Protein AF-G8YRG7-F1 (afdb_monomer_lite)

Structure (mmCIF, N/CA/C/O backbone):
data_AF-G8YRG7-F1
#
_entry.id   AF-G8YRG7-F1
#
loop_
_atom_site.group_PDB
_atom_site.id
_atom_site.type_symbol
_atom_site.label_a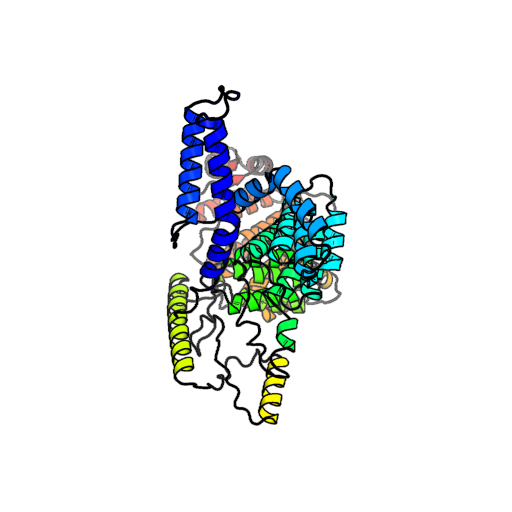tom_id
_atom_site.label_alt_id
_atom_site.label_comp_id
_atom_site.label_asym_id
_atom_site.label_entity_id
_atom_site.label_seq_id
_atom_site.pdbx_PDB_ins_code
_atom_site.Cartn_x
_atom_site.Cartn_y
_atom_site.Cartn_z
_atom_site.occupancy
_atom_site.B_iso_or_equiv
_atom_site.auth_seq_id
_atom_site.auth_comp_id
_atom_site.auth_asym_id
_atom_site.auth_atom_id
_atom_site.pdbx_PDB_model_num
ATOM 1 N N . MET A 1 1 ? 30.361 22.563 -18.319 1.00 32.78 1 MET A N 1
ATOM 2 C CA . MET A 1 1 ? 28.999 22.627 -18.904 1.00 32.78 1 MET A CA 1
ATOM 3 C C . MET A 1 1 ? 29.007 23.278 -20.294 1.00 32.78 1 MET A C 1
ATOM 5 O O . MET A 1 1 ? 28.328 24.269 -20.518 1.00 32.78 1 MET A O 1
ATOM 9 N N . ALA A 1 2 ? 29.750 22.718 -21.252 1.00 26.27 2 ALA A N 1
ATOM 10 C CA . ALA A 1 2 ? 29.698 23.137 -22.656 1.00 26.27 2 ALA A CA 1
ATOM 11 C C . ALA A 1 2 ? 30.205 21.989 -23.544 1.00 26.27 2 ALA A C 1
ATOM 13 O O . ALA A 1 2 ? 31.342 22.029 -23.988 1.00 26.27 2 ALA A O 1
ATOM 14 N N . GLN A 1 3 ? 29.398 20.937 -23.736 1.00 24.05 3 GLN A N 1
ATOM 15 C CA . GLN A 1 3 ? 29.689 19.875 -24.722 1.00 24.05 3 GLN A CA 1
ATOM 16 C C . GLN A 1 3 ? 28.447 19.149 -25.295 1.00 24.05 3 GLN A C 1
ATOM 18 O O . GLN A 1 3 ? 28.595 18.321 -26.185 1.00 24.05 3 GLN A O 1
ATOM 23 N N . ASN A 1 4 ? 27.212 19.521 -24.924 1.00 28.66 4 ASN A N 1
ATOM 24 C CA . ASN A 1 4 ? 25.987 18.834 -25.388 1.00 28.66 4 ASN A CA 1
ATOM 25 C C . ASN A 1 4 ? 25.326 19.435 -26.650 1.00 28.66 4 ASN A C 1
ATOM 27 O O . ASN A 1 4 ? 24.151 19.197 -26.906 1.00 28.66 4 ASN A O 1
ATOM 31 N N . ALA A 1 5 ? 26.048 20.206 -27.468 1.00 28.11 5 ALA A N 1
ATOM 32 C CA . ALA A 1 5 ? 25.484 20.826 -28.679 1.00 28.11 5 ALA A CA 1
ATOM 33 C C . ALA A 1 5 ? 25.691 20.010 -29.977 1.00 28.11 5 ALA A C 1
ATOM 35 O O . ALA A 1 5 ? 25.351 20.481 -31.061 1.00 28.11 5 ALA A O 1
ATOM 36 N N . LEU A 1 6 ? 26.266 18.805 -29.905 1.00 29.03 6 LEU A N 1
ATOM 37 C CA . LEU A 1 6 ? 26.720 18.064 -31.089 1.00 29.03 6 LEU A CA 1
ATOM 38 C C . LEU A 1 6 ? 25.738 17.041 -31.713 1.00 29.03 6 LEU A C 1
ATOM 40 O O . LEU A 1 6 ? 25.802 16.908 -32.939 1.00 29.03 6 LEU A O 1
ATOM 44 N N . PRO A 1 7 ? 24.787 16.382 -31.010 1.00 30.44 7 PRO A N 1
ATOM 45 C CA . PRO A 1 7 ? 23.953 15.364 -31.664 1.00 30.44 7 PRO A CA 1
ATOM 46 C C . PRO A 1 7 ? 22.849 15.958 -32.561 1.00 30.44 7 PRO A C 1
ATOM 48 O O . PRO A 1 7 ? 22.484 15.353 -33.568 1.00 30.44 7 PRO A O 1
ATOM 51 N N . SER A 1 8 ? 22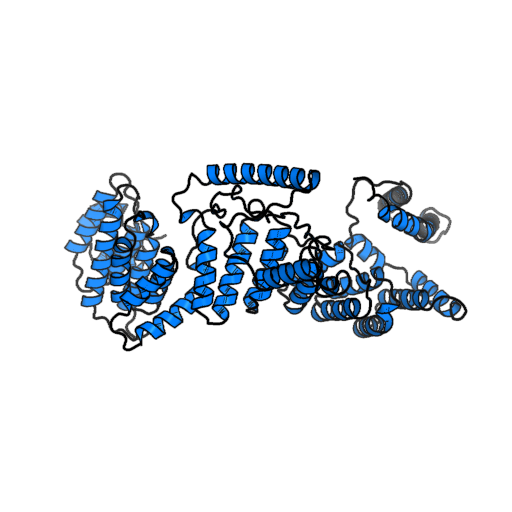.380 17.187 -32.295 1.00 37.16 8 SER A N 1
ATOM 52 C CA . SER A 1 8 ? 21.381 17.852 -33.153 1.00 37.16 8 SER A CA 1
ATOM 53 C C . SER A 1 8 ? 21.953 18.264 -34.515 1.00 37.16 8 SER A C 1
ATOM 55 O O . SER A 1 8 ? 21.252 18.222 -35.521 1.00 37.16 8 SER A O 1
ATOM 57 N N . SER A 1 9 ? 23.247 18.594 -34.579 1.00 39.34 9 SER A N 1
ATOM 58 C CA . SER A 1 9 ? 23.947 19.024 -35.798 1.00 39.34 9 SER A CA 1
ATOM 59 C C . SER A 1 9 ? 24.085 17.900 -36.831 1.00 39.34 9 SER A C 1
ATOM 61 O O . SER A 1 9 ? 23.927 18.153 -38.026 1.00 39.34 9 SER A O 1
ATOM 63 N N . ALA A 1 10 ? 24.345 16.661 -36.399 1.00 36.44 10 ALA A N 1
ATOM 64 C CA . ALA A 1 10 ? 24.504 15.516 -37.300 1.00 36.44 10 ALA A CA 1
ATOM 65 C C . ALA A 1 10 ? 23.160 15.056 -37.888 1.00 36.44 10 ALA A C 1
ATOM 67 O O . ALA A 1 10 ? 23.057 14.848 -39.096 1.00 36.44 10 ALA A O 1
ATOM 68 N N . ILE A 1 11 ? 22.111 15.009 -37.060 1.00 39.91 11 ILE A N 1
ATOM 69 C CA . ILE A 1 11 ? 20.750 14.647 -37.481 1.00 39.91 11 ILE A CA 1
ATOM 70 C C . ILE A 1 11 ? 20.166 15.726 -38.403 1.00 39.91 11 ILE A C 1
ATOM 72 O O . ILE A 1 11 ? 19.694 15.403 -39.491 1.00 39.91 11 ILE A O 1
ATOM 76 N N . PHE A 1 12 ? 20.296 17.017 -38.062 1.00 42.50 12 PHE A N 1
ATOM 77 C CA . PHE A 1 12 ? 19.876 18.101 -38.961 1.00 42.50 12 PHE A CA 1
ATOM 78 C C . PHE A 1 12 ? 20.688 18.136 -40.259 1.00 42.50 12 PHE A C 1
ATOM 80 O O . PHE A 1 12 ? 20.134 18.457 -41.308 1.00 42.50 12 PHE A O 1
ATOM 87 N N . LYS A 1 13 ? 21.984 17.793 -40.232 1.00 42.47 13 LYS A N 1
ATOM 88 C CA . LYS A 1 13 ? 22.784 17.655 -41.460 1.00 42.47 13 LYS A CA 1
ATOM 89 C C . LYS A 1 13 ? 22.309 16.485 -42.320 1.00 42.47 13 LYS A C 1
ATOM 91 O O . LYS A 1 13 ? 22.256 16.662 -43.531 1.00 42.47 13 LYS A O 1
ATOM 96 N N . SER A 1 14 ? 21.938 15.348 -41.730 1.00 41.50 14 SER A N 1
ATOM 97 C CA . SER A 1 14 ? 21.443 14.179 -42.472 1.00 41.50 14 SER A CA 1
ATOM 98 C C . SER A 1 14 ? 20.053 14.430 -43.072 1.00 41.50 14 SER A C 1
ATOM 100 O O . SER A 1 14 ? 19.865 14.297 -44.279 1.00 41.50 14 SER A O 1
ATOM 102 N N . ILE A 1 15 ? 19.119 14.969 -42.276 1.00 43.03 15 ILE A N 1
ATOM 103 C CA . ILE A 1 15 ? 17.785 15.405 -42.727 1.00 43.03 15 ILE A CA 1
ATOM 104 C C . ILE A 1 15 ? 17.907 16.462 -43.837 1.00 43.03 15 ILE A C 1
ATOM 106 O O . ILE A 1 15 ? 17.251 16.375 -44.874 1.00 43.03 15 ILE A O 1
ATOM 110 N N . ARG A 1 16 ? 18.805 17.442 -43.694 1.00 47.12 16 ARG A N 1
ATOM 111 C CA . ARG A 1 16 ? 19.025 18.465 -44.728 1.00 47.12 16 ARG A CA 1
ATOM 112 C C . ARG A 1 16 ? 19.719 17.923 -45.981 1.00 47.12 16 ARG A C 1
ATOM 114 O O . ARG A 1 16 ? 19.536 18.488 -47.055 1.00 47.12 16 ARG A O 1
ATOM 121 N N . ARG A 1 17 ? 20.522 16.864 -45.874 1.00 45.59 17 ARG A N 1
ATOM 122 C CA . ARG A 1 17 ? 21.222 16.266 -47.019 1.00 45.59 17 ARG A CA 1
ATOM 123 C C . ARG A 1 17 ? 20.321 15.318 -47.810 1.00 45.59 17 ARG A C 1
ATOM 125 O O . ARG A 1 17 ? 20.429 15.294 -49.030 1.00 45.59 17 ARG A O 1
ATOM 132 N N . GLU A 1 18 ? 19.420 14.596 -47.146 1.00 47.09 18 GLU A N 1
ATOM 133 C CA . GLU A 1 18 ? 18.599 13.560 -47.789 1.00 47.09 18 GLU A CA 1
ATOM 134 C C . GLU A 1 18 ? 17.131 13.950 -47.990 1.00 47.09 18 GLU A C 1
ATOM 136 O O . GLU A 1 18 ? 16.560 13.661 -49.043 1.00 47.09 18 GLU A O 1
ATOM 141 N N . ILE A 1 19 ? 16.522 14.639 -47.022 1.00 47.25 19 ILE A N 1
ATOM 142 C CA . ILE A 1 19 ? 15.085 14.955 -47.029 1.00 47.25 19 ILE A CA 1
ATOM 143 C C . ILE A 1 19 ? 14.827 16.307 -47.698 1.00 47.25 19 ILE A C 1
ATOM 145 O O . ILE A 1 19 ? 13.897 16.427 -48.491 1.00 47.25 19 ILE A O 1
ATOM 149 N N . PHE A 1 20 ? 15.675 17.315 -47.474 1.00 49.66 20 PHE A N 1
ATOM 150 C CA . PHE A 1 20 ? 15.464 18.657 -48.039 1.00 49.66 20 PHE A CA 1
ATOM 151 C C . PHE A 1 20 ? 15.447 18.705 -49.585 1.00 49.66 20 PHE A C 1
ATOM 153 O O . PHE A 1 20 ? 14.557 19.357 -50.137 1.00 49.66 20 PHE A O 1
ATOM 160 N N . PRO A 1 21 ? 16.323 17.992 -50.327 1.00 52.44 21 PRO A N 1
ATOM 161 C CA . PRO A 1 21 ? 16.233 17.945 -51.790 1.00 52.44 21 PRO A CA 1
ATOM 162 C C . PRO A 1 21 ? 14.942 17.277 -52.289 1.00 52.44 21 PRO A C 1
ATOM 164 O O . PRO A 1 21 ? 14.367 17.718 -53.283 1.00 52.44 21 PRO A O 1
ATOM 167 N N . ARG A 1 22 ? 14.459 16.247 -51.578 1.00 50.53 22 ARG A N 1
ATOM 168 C CA . ARG A 1 22 ? 13.215 15.526 -51.903 1.00 50.53 22 ARG A CA 1
ATOM 169 C C . ARG A 1 22 ? 11.977 16.364 -51.589 1.00 50.53 22 ARG A C 1
ATOM 171 O O . ARG A 1 22 ? 11.060 16.426 -52.398 1.00 50.53 22 ARG A O 1
ATOM 178 N N . PHE A 1 23 ? 11.999 17.090 -50.475 1.00 55.34 23 PHE A N 1
ATOM 179 C CA . PHE A 1 23 ? 10.988 18.078 -50.110 1.00 55.34 23 PHE A CA 1
ATOM 180 C C . PHE A 1 23 ? 10.885 19.202 -51.154 1.00 55.34 23 PHE A C 1
ATOM 182 O O . PHE A 1 23 ? 9.787 19.543 -51.589 1.00 55.34 23 PHE A O 1
ATOM 189 N N . LEU A 1 24 ? 12.017 19.741 -51.628 1.00 55.84 24 LEU A N 1
ATOM 190 C CA . LEU A 1 24 ? 12.027 20.752 -52.693 1.00 55.84 24 LEU A CA 1
ATOM 191 C C . LEU A 1 24 ? 11.513 20.200 -54.030 1.00 55.84 24 LEU A C 1
ATOM 193 O O . LEU A 1 24 ? 10.829 20.921 -54.758 1.00 55.84 24 LEU A O 1
ATOM 197 N N . ALA A 1 25 ? 11.807 18.938 -54.354 1.00 59.28 25 ALA A N 1
ATOM 198 C CA . ALA A 1 25 ? 11.268 18.272 -55.539 1.00 59.28 25 ALA A CA 1
ATOM 199 C C . ALA A 1 25 ? 9.741 18.091 -55.447 1.00 59.28 25 ALA A C 1
ATOM 201 O O . ALA A 1 25 ? 9.033 18.471 -56.379 1.00 59.28 25 ALA A O 1
ATOM 202 N N . ALA A 1 26 ? 9.231 17.630 -54.300 1.00 54.72 26 ALA A N 1
ATOM 203 C CA . ALA A 1 26 ? 7.799 17.472 -54.043 1.00 54.72 26 ALA A CA 1
ATOM 204 C C . ALA A 1 26 ? 7.053 18.818 -54.056 1.00 54.72 26 ALA A C 1
ATOM 206 O O . ALA A 1 26 ? 6.004 18.946 -54.686 1.00 54.72 26 ALA A O 1
ATOM 207 N N . LYS A 1 27 ? 7.628 19.865 -53.447 1.00 60.19 27 LYS A N 1
ATOM 208 C CA . LYS A 1 27 ? 7.080 21.229 -53.485 1.00 60.19 27 LYS A CA 1
ATOM 209 C C . LYS A 1 27 ? 7.043 21.791 -54.910 1.00 60.19 27 LYS A C 1
ATOM 211 O O . LYS A 1 27 ? 6.075 22.452 -55.284 1.00 60.19 27 LYS A O 1
ATOM 216 N N . ARG A 1 28 ? 8.070 21.517 -55.725 1.00 60.62 28 ARG A N 1
ATOM 217 C CA . ARG A 1 28 ? 8.098 21.902 -57.147 1.00 60.62 28 ARG A CA 1
ATOM 218 C C . ARG A 1 28 ? 7.047 21.151 -57.956 1.00 60.62 28 ARG A C 1
ATOM 220 O O . ARG A 1 28 ? 6.318 21.805 -58.689 1.00 60.62 28 ARG A O 1
ATOM 227 N N . GLN A 1 29 ? 6.909 19.837 -57.788 1.00 58.00 29 GLN A N 1
ATOM 228 C CA . GLN A 1 29 ? 5.843 19.061 -58.436 1.00 58.00 29 GLN A CA 1
ATOM 229 C C . GLN A 1 29 ? 4.451 19.559 -58.029 1.00 58.00 29 GLN A C 1
ATOM 231 O O . GLN A 1 29 ? 3.629 19.825 -58.899 1.00 58.00 29 GLN A O 1
ATOM 236 N N . TYR A 1 30 ? 4.210 19.799 -56.737 1.00 61.31 30 TYR A N 1
ATOM 237 C CA . TYR A 1 30 ? 2.950 20.368 -56.248 1.00 61.31 30 TYR A CA 1
ATOM 238 C C . TYR A 1 30 ? 2.662 21.745 -56.869 1.00 61.31 30 TYR A C 1
ATOM 240 O O . TYR A 1 30 ? 1.547 22.014 -57.311 1.00 61.31 30 TYR A O 1
ATOM 248 N N . SER A 1 31 ? 3.681 22.606 -56.966 1.00 58.25 31 SER A N 1
ATOM 249 C CA . SER A 1 31 ? 3.563 23.912 -57.618 1.00 58.25 31 SER A CA 1
ATOM 250 C C . SER A 1 31 ? 3.318 23.802 -59.128 1.00 58.25 31 SER A C 1
ATOM 252 O O . SER A 1 31 ? 2.586 24.619 -59.669 1.00 58.25 31 SER A O 1
ATOM 254 N N . VAL A 1 32 ? 3.901 22.824 -59.821 1.00 57.25 32 VAL A N 1
ATOM 255 C CA . VAL A 1 32 ? 3.708 22.616 -61.270 1.00 57.25 32 VAL A CA 1
ATOM 256 C C . VAL A 1 32 ? 2.294 22.106 -61.570 1.00 57.25 32 VAL A C 1
ATOM 258 O O . VAL A 1 32 ? 1.628 22.639 -62.458 1.00 57.25 32 VAL A O 1
ATOM 261 N N . VAL A 1 33 ? 1.808 21.151 -60.773 1.00 56.88 33 VAL A N 1
ATOM 262 C CA . VAL A 1 33 ? 0.474 20.541 -60.914 1.00 56.88 33 VAL A CA 1
ATOM 263 C C . VAL A 1 33 ? -0.647 21.519 -60.543 1.00 56.88 33 VAL A C 1
ATOM 265 O O . VAL A 1 33 ? -1.703 21.519 -61.168 1.00 56.88 33 VAL A O 1
ATOM 268 N N . HIS A 1 34 ? -0.433 22.391 -59.551 1.00 55.50 34 HIS A N 1
ATOM 269 C CA . HIS A 1 34 ? -1.502 23.247 -59.021 1.00 55.50 34 HIS A CA 1
ATOM 270 C C . HIS A 1 34 ? -1.353 24.753 -59.295 1.00 55.50 34 HIS A C 1
ATOM 272 O O . HIS A 1 34 ? -2.311 25.491 -59.070 1.00 55.50 34 HIS A O 1
ATOM 278 N N . LYS A 1 35 ? -0.206 25.231 -59.806 1.00 56.47 35 LYS A N 1
ATOM 279 C CA . LYS A 1 35 ? -0.008 26.639 -60.229 1.00 56.47 35 LYS A CA 1
ATOM 280 C C . LYS A 1 35 ? 0.198 26.821 -61.739 1.00 56.47 35 LYS A C 1
ATOM 282 O O . LYS A 1 35 ? 0.506 27.928 -62.168 1.00 56.47 35 LYS A O 1
ATOM 287 N N . GLY A 1 36 ? -0.063 25.783 -62.538 1.00 55.47 36 GLY A N 1
ATOM 288 C CA . GLY A 1 36 ? -0.374 25.936 -63.963 1.00 55.47 36 GLY A CA 1
ATOM 289 C C . GLY A 1 36 ? 0.769 25.671 -64.942 1.00 55.47 36 GLY A C 1
ATOM 290 O O . GLY A 1 36 ? 1.126 26.559 -65.711 1.00 55.47 36 GLY A O 1
ATOM 291 N N . LEU A 1 37 ? 1.275 24.437 -64.983 1.00 47.50 37 LEU A N 1
ATOM 292 C CA . LEU A 1 37 ? 1.983 23.908 -66.162 1.00 47.50 37 LEU A CA 1
ATOM 293 C C . LEU A 1 37 ? 1.424 22.568 -66.670 1.00 47.50 37 LEU A C 1
ATOM 295 O O . LEU A 1 37 ? 1.863 22.098 -67.714 1.00 47.50 37 LEU A O 1
ATOM 299 N N . ASP A 1 38 ? 0.414 22.008 -65.997 1.00 44.38 38 ASP A N 1
ATOM 300 C CA . ASP A 1 38 ? -0.365 20.873 -66.491 1.00 44.38 38 ASP A CA 1
ATOM 301 C C . ASP A 1 38 ? -1.856 21.252 -66.514 1.00 44.38 38 ASP A C 1
ATOM 303 O O . ASP A 1 38 ? -2.418 21.711 -65.516 1.00 44.38 38 ASP A O 1
ATOM 307 N N . ALA A 1 39 ? -2.493 21.162 -67.682 1.00 47.19 39 ALA A N 1
ATOM 308 C CA . ALA A 1 39 ? -3.810 21.755 -67.948 1.00 47.19 39 ALA A CA 1
ATOM 309 C C . ALA A 1 39 ? -4.997 20.911 -67.434 1.00 47.19 39 ALA A C 1
ATOM 311 O O . ALA A 1 39 ? -6.147 21.204 -67.763 1.00 47.19 39 ALA A O 1
ATOM 312 N N . THR A 1 40 ? -4.740 19.866 -66.645 1.00 49.41 40 THR A N 1
ATOM 313 C CA . THR A 1 40 ? -5.703 18.789 -66.356 1.00 49.41 40 THR A CA 1
ATOM 314 C C . THR A 1 40 ? -6.289 18.798 -64.942 1.00 49.41 40 THR A C 1
ATOM 316 O O . THR A 1 40 ? -7.251 18.078 -64.691 1.00 49.41 40 THR A O 1
ATOM 319 N N . THR A 1 41 ? -5.819 19.651 -64.025 1.00 52.16 41 THR A N 1
ATOM 320 C CA . THR A 1 41 ? -6.387 19.758 -62.665 1.00 52.16 41 THR A CA 1
ATOM 321 C C . THR A 1 41 ? -6.814 21.184 -62.328 1.00 52.16 41 THR A C 1
ATOM 323 O O . THR A 1 41 ? -6.023 21.970 -61.809 1.00 52.16 41 THR A O 1
ATOM 326 N N . LYS A 1 42 ? -8.081 21.517 -62.614 1.00 52.12 42 LYS A N 1
ATOM 327 C CA . LYS A 1 42 ? -8.690 22.838 -62.353 1.00 52.12 42 LYS A CA 1
ATOM 328 C C . LYS A 1 42 ? -9.702 22.901 -61.196 1.00 52.12 42 LYS A C 1
ATOM 330 O O . LYS A 1 42 ? -10.273 23.964 -60.999 1.00 52.12 42 LYS A O 1
ATOM 335 N N . ASP A 1 43 ? -9.861 21.848 -60.392 1.00 51.34 43 ASP A N 1
ATOM 336 C CA . ASP A 1 43 ? -10.857 21.808 -59.301 1.00 51.34 43 ASP A CA 1
ATOM 337 C C . ASP A 1 43 ? -10.230 21.581 -57.915 1.00 51.34 43 ASP A C 1
ATOM 339 O O . ASP A 1 43 ? -10.417 20.540 -57.289 1.00 51.34 43 ASP A O 1
ATOM 343 N N . LYS A 1 44 ? -9.471 22.555 -57.400 1.00 56.38 44 LYS A N 1
ATOM 344 C CA . LYS A 1 44 ? -9.189 22.624 -55.955 1.00 56.38 44 LYS A CA 1
ATOM 345 C C . LYS A 1 44 ? -9.457 24.023 -55.424 1.00 56.38 44 LYS A C 1
ATOM 347 O O . LYS A 1 44 ? -9.083 25.009 -56.058 1.00 56.38 44 LYS A O 1
ATOM 352 N N . ASP A 1 45 ? -10.100 24.078 -54.259 1.00 60.69 45 ASP A N 1
ATOM 353 C CA . ASP A 1 45 ? -10.499 25.310 -53.583 1.00 60.69 45 ASP A CA 1
ATOM 354 C C . ASP A 1 45 ? -9.268 26.222 -53.363 1.00 60.69 45 ASP A C 1
ATOM 356 O O . ASP A 1 45 ? -8.267 25.789 -52.770 1.00 60.69 45 ASP A O 1
ATOM 360 N N . PRO A 1 46 ? -9.301 27.491 -53.818 1.00 58.84 46 PRO A N 1
ATOM 361 C CA . PRO A 1 46 ? -8.221 28.455 -53.613 1.00 58.84 46 PRO A CA 1
ATOM 362 C C . PRO A 1 46 ? -7.795 28.610 -52.147 1.00 58.84 46 PRO A C 1
ATOM 364 O O . PRO A 1 46 ? -6.660 29.018 -51.876 1.00 58.84 46 PRO A O 1
ATOM 367 N N . MET A 1 47 ? -8.691 28.323 -51.197 1.00 57.66 47 MET A N 1
ATOM 368 C CA . MET A 1 47 ? -8.405 28.420 -49.770 1.00 57.66 47 MET A CA 1
ATOM 369 C C . MET A 1 47 ? -7.545 27.252 -49.263 1.00 57.66 47 MET A C 1
ATOM 371 O O . MET A 1 47 ? -6.575 27.490 -48.539 1.00 57.66 47 MET A O 1
ATOM 375 N N . GLU A 1 48 ? -7.811 26.019 -49.708 1.00 56.75 48 GLU A N 1
ATOM 376 C CA . GLU A 1 48 ? -6.984 24.841 -49.394 1.00 56.75 48 GLU A CA 1
ATOM 377 C C . GLU A 1 48 ? -5.578 24.960 -49.983 1.00 56.75 48 GLU A C 1
ATOM 379 O O . GLU A 1 48 ? -4.584 24.620 -49.339 1.00 56.75 48 GLU A O 1
ATOM 384 N N . LEU A 1 49 ? -5.476 25.505 -51.197 1.00 59.00 49 LEU A N 1
ATOM 385 C CA . LEU A 1 49 ? -4.199 25.719 -51.874 1.00 59.00 49 LEU A CA 1
ATOM 386 C C . LEU A 1 49 ? -3.314 26.714 -51.110 1.00 59.00 49 LEU A C 1
ATOM 388 O O . LEU A 1 49 ? -2.120 26.472 -50.928 1.00 59.00 49 LEU A O 1
ATOM 392 N N . LYS A 1 50 ? -3.917 27.788 -50.584 1.00 62.97 50 LYS A N 1
ATOM 393 C CA . LYS A 1 50 ? -3.238 28.761 -49.715 1.00 62.97 50 LYS A CA 1
ATOM 394 C C . LYS A 1 50 ? -2.864 28.178 -48.353 1.00 62.97 50 LYS A C 1
ATOM 396 O O . LYS A 1 50 ? -1.816 28.539 -47.820 1.00 62.97 50 LYS A O 1
ATOM 401 N N . GLN A 1 51 ? -3.699 27.307 -47.787 1.00 64.56 51 GLN A N 1
ATOM 402 C CA . GLN A 1 51 ? -3.422 26.631 -46.518 1.00 64.56 51 GLN A CA 1
ATOM 403 C C . GLN A 1 51 ? -2.211 25.700 -46.657 1.00 64.56 51 GLN A C 1
ATOM 405 O O . GLN A 1 51 ? -1.245 25.834 -45.906 1.00 64.56 51 GLN A O 1
ATOM 410 N N . LYS A 1 52 ? -2.202 24.849 -47.691 1.00 59.22 52 LYS A N 1
ATOM 411 C CA . LYS A 1 52 ? -1.061 23.979 -47.995 1.00 59.22 52 LYS A CA 1
ATOM 412 C C . LYS A 1 52 ? 0.203 24.770 -48.295 1.00 59.22 52 LYS A C 1
ATOM 414 O O . LYS A 1 52 ? 1.259 24.430 -47.777 1.00 59.22 52 LYS A O 1
ATOM 419 N N . ASP A 1 53 ? 0.124 25.847 -49.074 1.00 61.56 53 ASP A N 1
ATOM 420 C CA . ASP A 1 53 ? 1.290 26.701 -49.340 1.00 61.56 53 ASP A CA 1
ATOM 421 C C . ASP A 1 53 ? 1.909 27.258 -48.044 1.00 61.56 53 ASP A C 1
ATOM 423 O O . ASP A 1 53 ? 3.133 27.315 -47.922 1.00 61.56 53 ASP A O 1
ATOM 427 N N . ARG A 1 54 ? 1.087 27.625 -47.050 1.00 66.94 54 ARG A N 1
ATOM 428 C CA . ARG A 1 54 ? 1.571 28.076 -45.733 1.00 66.94 54 ARG A CA 1
ATOM 429 C C . ARG A 1 54 ? 2.253 26.956 -44.952 1.00 66.94 54 ARG A C 1
ATOM 431 O O . ARG A 1 54 ? 3.273 27.211 -44.316 1.00 66.94 54 ARG A O 1
ATOM 438 N N . GLU A 1 55 ? 1.733 25.735 -45.015 1.00 58.84 55 GLU A N 1
ATOM 439 C CA . GLU A 1 55 ? 2.343 24.557 -44.385 1.00 58.84 55 GLU A CA 1
ATOM 440 C C . GLU A 1 55 ? 3.683 24.200 -45.040 1.00 58.84 55 GLU A C 1
ATOM 442 O O . GLU A 1 55 ? 4.685 24.056 -44.340 1.00 58.84 55 GLU A O 1
ATOM 447 N N . TRP A 1 56 ? 3.752 24.194 -46.376 1.00 57.12 56 TRP A N 1
ATOM 448 C CA . TRP A 1 56 ? 5.000 24.000 -47.123 1.00 57.12 56 TRP A CA 1
ATOM 449 C C . TRP A 1 56 ? 6.034 25.088 -46.815 1.00 57.12 56 TRP A C 1
ATOM 451 O O . TRP A 1 56 ? 7.220 24.795 -46.710 1.00 57.12 56 TRP A O 1
ATOM 461 N N . ILE A 1 57 ? 5.626 26.350 -46.662 1.00 66.50 57 ILE A N 1
ATOM 462 C CA . ILE A 1 57 ? 6.543 27.429 -46.260 1.00 66.50 57 ILE A CA 1
ATOM 463 C C . ILE A 1 57 ? 7.032 27.211 -44.824 1.00 66.50 57 ILE A C 1
ATOM 465 O O . ILE A 1 57 ? 8.221 27.359 -44.568 1.00 66.50 57 ILE A O 1
ATOM 469 N N . LYS A 1 58 ? 6.157 26.803 -43.899 1.00 61.34 58 LYS A N 1
ATOM 470 C CA . LYS A 1 58 ? 6.518 26.549 -42.497 1.00 61.34 58 LYS A CA 1
ATOM 471 C C . LYS A 1 58 ? 7.521 25.398 -42.361 1.00 61.34 58 LYS A C 1
ATOM 473 O O . LYS A 1 58 ? 8.483 25.525 -41.610 1.00 61.34 58 LYS A O 1
ATOM 478 N N . ILE A 1 59 ? 7.329 24.309 -43.108 1.00 53.12 59 ILE A N 1
ATOM 479 C CA . ILE A 1 59 ? 8.250 23.162 -43.129 1.00 53.12 59 ILE A CA 1
ATOM 480 C C . ILE A 1 59 ? 9.584 23.553 -43.785 1.00 53.12 59 ILE A C 1
ATOM 482 O O . ILE A 1 59 ? 10.644 23.216 -43.262 1.00 53.12 59 ILE A O 1
ATOM 486 N N . GLU A 1 60 ? 9.561 24.329 -44.874 1.00 57.38 60 GLU A N 1
ATOM 487 C CA . GLU A 1 60 ? 10.788 24.836 -45.503 1.00 57.38 60 GLU A CA 1
ATOM 488 C C . GLU A 1 60 ? 11.602 25.717 -44.542 1.00 57.38 60 GLU A C 1
ATOM 490 O O . GLU A 1 60 ? 12.824 25.582 -44.463 1.00 57.38 60 GLU A O 1
ATOM 495 N N . ASP A 1 61 ? 10.932 26.574 -43.770 1.00 57.03 61 ASP A N 1
ATOM 496 C CA . ASP A 1 61 ? 11.558 27.476 -42.798 1.00 57.03 61 ASP A CA 1
ATOM 497 C C . ASP A 1 61 ? 12.187 26.696 -41.622 1.00 57.03 61 ASP A C 1
ATOM 499 O O . ASP A 1 61 ? 13.285 27.029 -41.170 1.00 57.03 61 ASP A O 1
ATOM 503 N N . ILE A 1 62 ? 11.546 25.602 -41.183 1.00 55.12 62 ILE A N 1
ATOM 504 C CA . ILE A 1 62 ? 12.074 24.663 -40.173 1.00 55.12 62 ILE A CA 1
ATOM 505 C C . ILE A 1 62 ? 13.318 23.924 -40.692 1.00 55.12 62 ILE A C 1
ATOM 507 O O . ILE A 1 62 ? 14.294 23.757 -39.962 1.00 55.12 62 ILE A O 1
ATOM 511 N N . LEU A 1 63 ? 13.316 23.500 -41.959 1.00 49.59 63 LEU A N 1
ATOM 512 C CA . LEU A 1 63 ? 14.428 22.752 -42.559 1.00 49.59 63 LEU A CA 1
ATOM 513 C C . LEU A 1 63 ? 15.619 23.651 -42.945 1.00 49.59 63 LEU A C 1
ATOM 515 O O . LEU A 1 63 ? 16.753 23.174 -43.070 1.00 49.59 63 LEU A O 1
ATOM 519 N N . THR A 1 64 ? 15.392 24.957 -43.122 1.00 52.91 64 THR A N 1
ATOM 520 C CA . THR A 1 64 ? 16.430 25.917 -43.536 1.00 52.91 64 THR A CA 1
ATOM 521 C C . THR A 1 64 ? 17.085 26.667 -42.372 1.00 52.91 64 THR A C 1
ATOM 523 O O . THR A 1 64 ? 18.304 26.900 -42.434 1.00 52.91 64 THR A O 1
ATOM 526 N N . LYS A 1 65 ? 16.351 27.004 -41.299 1.00 51.84 65 LYS A N 1
ATOM 527 C CA . LYS A 1 65 ? 16.885 27.750 -40.142 1.00 51.84 65 LYS A CA 1
ATOM 528 C C . LYS A 1 65 ? 17.640 26.828 -39.174 1.00 51.84 65 LYS A C 1
ATOM 530 O O . LYS A 1 65 ? 17.110 25.858 -38.655 1.00 51.84 65 LYS A O 1
ATOM 535 N N . ARG A 1 66 ? 18.914 27.155 -38.904 1.00 42.09 66 ARG A N 1
ATOM 536 C CA . ARG A 1 66 ? 19.882 26.330 -38.137 1.00 42.09 66 ARG A CA 1
ATOM 537 C C . ARG A 1 66 ? 19.572 26.143 -36.643 1.00 42.09 66 ARG A C 1
ATOM 539 O O . ARG A 1 66 ? 20.313 25.427 -35.978 1.00 42.09 66 ARG A O 1
ATOM 546 N N . THR A 1 67 ? 18.514 26.749 -36.115 1.00 38.75 67 THR A N 1
ATOM 547 C CA . THR A 1 67 ? 18.112 26.628 -34.709 1.00 38.75 67 THR A CA 1
ATOM 548 C C . THR A 1 67 ? 16.608 26.859 -34.573 1.00 38.75 67 THR A C 1
ATOM 550 O O . THR A 1 67 ? 16.149 27.990 -34.730 1.00 38.75 67 THR A O 1
ATOM 553 N N . CYS A 1 68 ? 15.849 25.821 -34.226 1.00 35.19 68 CYS A N 1
ATOM 554 C CA . CYS A 1 68 ? 14.525 25.976 -33.626 1.00 35.19 68 CYS A CA 1
ATOM 555 C C . CYS A 1 68 ? 14.674 25.827 -32.108 1.00 35.19 68 CYS A C 1
ATOM 557 O O . CYS A 1 68 ? 14.857 24.727 -31.599 1.00 35.19 68 CYS A O 1
ATOM 559 N N . SER A 1 69 ? 14.594 26.943 -31.381 1.00 33.34 69 SER A N 1
ATOM 560 C CA . SER A 1 69 ? 14.584 27.006 -29.910 1.00 33.34 69 SER A CA 1
ATOM 561 C C . SER A 1 69 ? 13.222 26.654 -29.291 1.00 33.34 69 SER A C 1
ATOM 563 O O . SER A 1 69 ? 12.959 26.949 -28.130 1.00 33.34 69 SER A O 1
ATOM 565 N N . GLY A 1 70 ? 12.344 25.993 -30.039 1.00 39.12 70 GLY A N 1
ATOM 566 C CA . GLY A 1 70 ? 11.065 25.535 -29.526 1.00 39.12 70 GLY A CA 1
ATOM 567 C C . GLY A 1 70 ? 10.327 24.709 -30.561 1.00 39.12 70 GLY A C 1
ATOM 568 O O . GLY A 1 70 ? 9.909 25.235 -31.586 1.00 39.12 70 GLY A O 1
ATOM 569 N N . SER A 1 71 ? 10.192 23.411 -30.307 1.00 32.91 71 SER A N 1
ATOM 570 C CA . SER A 1 71 ? 8.974 22.628 -30.550 1.00 32.91 71 SER A CA 1
ATOM 571 C C . SER A 1 71 ? 9.262 21.146 -30.332 1.00 32.91 71 SER A C 1
ATOM 573 O O . SER A 1 71 ? 10.241 20.599 -30.832 1.00 32.91 71 SER A O 1
ATOM 575 N N . ARG A 1 72 ? 8.366 20.506 -29.575 1.00 37.31 72 ARG A N 1
ATOM 576 C CA . ARG A 1 72 ? 8.073 19.079 -29.691 1.00 37.31 72 ARG A CA 1
ATOM 577 C C . ARG A 1 72 ? 7.968 18.742 -31.179 1.00 37.31 72 ARG A C 1
ATOM 579 O O . ARG A 1 72 ? 7.083 19.268 -31.851 1.00 37.31 72 ARG A O 1
ATOM 586 N N . VAL A 1 73 ? 8.856 17.890 -31.674 1.00 38.41 73 VAL A N 1
ATOM 587 C CA . VAL A 1 73 ? 8.591 17.154 -32.908 1.00 38.41 73 VAL A CA 1
ATOM 588 C C . VAL A 1 73 ? 7.431 16.229 -32.568 1.00 38.41 73 VAL A C 1
ATOM 590 O O . VAL A 1 73 ? 7.555 15.359 -31.709 1.00 38.41 73 VAL A O 1
ATOM 593 N N . ASP A 1 74 ? 6.265 16.505 -33.142 1.00 39.09 74 ASP A N 1
ATOM 594 C CA . ASP A 1 74 ? 5.082 15.686 -32.936 1.00 39.09 74 ASP A CA 1
ATOM 595 C C . ASP A 1 74 ? 5.287 14.368 -33.687 1.00 39.09 74 ASP A C 1
ATOM 597 O O . ASP A 1 74 ? 5.138 14.294 -34.907 1.00 39.09 74 ASP A O 1
ATOM 601 N N . ILE A 1 75 ? 5.709 13.334 -32.958 1.00 37.72 75 ILE A N 1
ATOM 602 C CA . ILE A 1 75 ? 5.965 11.994 -33.496 1.00 37.72 75 ILE A CA 1
ATOM 603 C C . ILE A 1 75 ? 4.718 11.457 -34.207 1.00 37.72 75 ILE A C 1
ATOM 605 O O . ILE A 1 75 ? 4.856 10.760 -35.203 1.00 37.72 75 ILE A O 1
ATOM 609 N N . LEU A 1 76 ? 3.509 11.855 -33.792 1.00 34.19 76 LEU A N 1
ATOM 610 C CA . LEU A 1 76 ? 2.268 11.500 -34.485 1.00 34.19 76 LEU A CA 1
ATOM 611 C C . LEU A 1 76 ? 2.175 12.124 -35.887 1.00 34.19 76 LEU A C 1
ATOM 613 O O . LEU A 1 76 ? 1.658 11.484 -36.799 1.00 34.19 76 LEU A O 1
ATOM 617 N N . SER A 1 77 ? 2.726 13.324 -36.096 1.00 38.72 77 SER A N 1
ATOM 618 C CA . SER A 1 77 ? 2.826 13.953 -37.422 1.00 38.72 77 SER A CA 1
ATOM 619 C C . SER A 1 77 ? 3.833 13.226 -38.313 1.00 38.72 77 SER A C 1
ATOM 621 O O . SER A 1 77 ? 3.567 13.018 -39.492 1.00 38.72 77 SER A O 1
ATOM 623 N N . LEU A 1 78 ? 4.958 12.785 -37.743 1.00 37.62 78 LEU A N 1
ATOM 624 C CA . LEU A 1 78 ? 5.978 12.005 -38.451 1.00 37.62 78 LEU A CA 1
ATOM 625 C C . LEU A 1 78 ? 5.476 10.581 -38.769 1.00 37.62 78 LEU A C 1
ATOM 627 O O . LEU A 1 78 ? 5.732 10.057 -39.848 1.00 37.62 78 LEU A O 1
ATOM 631 N N . MET A 1 79 ? 4.687 9.974 -37.876 1.00 35.69 79 MET A N 1
ATOM 632 C CA . MET A 1 79 ? 4.008 8.688 -38.088 1.00 35.69 79 MET A CA 1
ATOM 633 C C . MET A 1 79 ? 2.889 8.779 -39.142 1.00 35.69 79 MET A C 1
ATOM 635 O O . MET A 1 79 ? 2.708 7.843 -39.926 1.00 35.69 79 MET A O 1
ATOM 639 N N . ASN A 1 80 ? 2.172 9.905 -39.210 1.00 37.09 80 ASN A N 1
ATOM 640 C CA . ASN A 1 80 ? 1.192 10.176 -40.268 1.00 37.09 80 ASN A CA 1
ATOM 641 C C . ASN A 1 80 ? 1.857 10.471 -41.630 1.00 37.09 80 ASN A C 1
ATOM 643 O O . ASN A 1 80 ? 1.319 10.087 -42.666 1.00 37.09 80 ASN A O 1
ATOM 647 N N . GLU A 1 81 ? 3.051 11.071 -41.657 1.00 39.53 81 GLU A N 1
ATOM 648 C CA . GLU A 1 81 ? 3.843 11.223 -42.891 1.00 39.53 81 GLU A CA 1
ATOM 649 C C . GLU A 1 81 ? 4.471 9.899 -43.361 1.00 39.53 81 GLU A C 1
ATOM 651 O O . GLU A 1 81 ? 4.523 9.628 -44.559 1.00 39.53 81 GLU A O 1
ATOM 656 N N . ILE A 1 82 ? 4.884 9.013 -42.445 1.00 41.41 82 ILE A N 1
ATOM 657 C CA . ILE A 1 82 ? 5.418 7.688 -42.813 1.00 41.41 82 ILE A CA 1
ATOM 658 C C . ILE A 1 82 ? 4.316 6.759 -43.357 1.00 41.41 82 ILE A C 1
ATOM 660 O O . ILE A 1 82 ? 4.556 5.965 -44.263 1.00 41.41 82 ILE A O 1
ATOM 664 N N . SER A 1 83 ? 3.088 6.868 -42.851 1.00 35.81 83 SER A N 1
ATOM 665 C CA . SER A 1 83 ? 1.936 6.123 -43.387 1.00 35.81 83 SER A CA 1
ATOM 666 C C . SER A 1 83 ? 1.396 6.684 -44.709 1.00 35.81 83 SER A C 1
ATOM 668 O O . SER A 1 83 ? 0.540 6.058 -45.329 1.00 35.81 83 SER A O 1
ATOM 670 N N . THR A 1 84 ? 1.920 7.823 -45.176 1.00 38.72 84 THR A N 1
ATOM 671 C CA . THR A 1 84 ? 1.557 8.461 -46.451 1.00 38.72 84 THR A CA 1
ATOM 672 C C . THR A 1 84 ? 2.709 8.489 -47.462 1.00 38.72 84 THR A C 1
ATOM 674 O O . THR A 1 84 ? 2.671 9.274 -48.412 1.00 38.72 84 THR A O 1
ATOM 677 N N . TYR A 1 85 ? 3.717 7.614 -47.320 1.00 43.69 85 TYR A N 1
ATOM 678 C CA . TYR A 1 85 ? 4.734 7.443 -48.363 1.00 43.69 85 TYR A CA 1
ATOM 679 C C . TYR A 1 85 ? 4.060 7.075 -49.700 1.00 43.69 85 TYR A C 1
ATOM 681 O O . TYR A 1 85 ? 3.369 6.057 -49.767 1.00 43.69 85 TYR A O 1
ATOM 689 N N . PRO A 1 86 ? 4.249 7.862 -50.777 1.00 45.47 86 PRO A N 1
ATOM 690 C CA . PRO A 1 86 ? 3.683 7.540 -52.082 1.00 45.47 86 PRO A CA 1
ATOM 691 C C . PRO A 1 86 ? 4.220 6.191 -52.567 1.00 45.47 86 PRO A C 1
ATOM 693 O O . PRO A 1 86 ? 5.430 5.960 -52.485 1.00 45.47 86 PRO A O 1
ATOM 696 N N . GLU A 1 87 ? 3.364 5.332 -53.132 1.00 47.28 87 GLU A N 1
ATOM 697 C CA . GLU A 1 87 ? 3.768 4.042 -53.725 1.00 47.28 87 GLU A CA 1
ATOM 698 C C . GLU A 1 87 ? 4.964 4.172 -54.687 1.00 47.28 87 GLU A C 1
ATOM 700 O O . GLU A 1 87 ? 5.784 3.261 -54.800 1.00 47.28 87 GLU A O 1
ATOM 705 N N . GLU A 1 88 ? 5.102 5.320 -55.354 1.00 44.78 88 GLU A N 1
ATOM 706 C CA . GLU A 1 88 ? 6.222 5.641 -56.244 1.00 44.78 88 GLU A CA 1
ATOM 707 C C . GLU A 1 88 ? 7.581 5.660 -55.522 1.00 44.78 88 GLU A C 1
ATOM 709 O O . GLU A 1 88 ? 8.564 5.152 -56.059 1.00 44.78 88 GLU A O 1
ATOM 714 N N . SER A 1 89 ? 7.643 6.142 -54.274 1.00 49.53 89 SER A N 1
ATOM 715 C CA . SER A 1 89 ? 8.876 6.140 -53.467 1.00 49.53 89 SER A CA 1
ATOM 716 C C . SER A 1 89 ? 9.289 4.727 -53.045 1.00 49.53 89 SER A C 1
ATOM 718 O O . SER A 1 89 ? 10.481 4.428 -52.978 1.00 49.53 89 SER A O 1
ATOM 720 N N . LEU A 1 90 ? 8.317 3.842 -52.788 1.00 49.38 90 LEU A N 1
ATOM 721 C CA . LEU A 1 90 ? 8.565 2.430 -52.475 1.00 49.38 90 LEU A CA 1
ATOM 722 C C . LEU A 1 90 ? 9.027 1.654 -53.714 1.00 49.38 90 LEU A C 1
ATOM 724 O O . LEU A 1 90 ? 9.933 0.828 -53.610 1.00 49.38 90 LEU A O 1
ATOM 728 N N . ARG A 1 91 ? 8.468 1.949 -54.897 1.00 54.19 91 ARG A N 1
ATOM 729 C CA . ARG A 1 91 ? 8.941 1.386 -56.175 1.00 54.19 91 ARG A CA 1
ATOM 730 C C . ARG A 1 91 ? 10.375 1.815 -56.489 1.00 54.19 91 ARG A C 1
ATOM 732 O O . ARG A 1 91 ? 11.176 0.973 -56.883 1.00 54.19 91 ARG A O 1
ATOM 739 N N . ASP A 1 92 ? 10.725 3.078 -56.252 1.00 53.12 92 ASP A N 1
ATOM 740 C CA . ASP A 1 92 ? 12.097 3.569 -56.422 1.00 53.12 92 ASP A CA 1
ATOM 741 C C . ASP A 1 92 ? 13.086 2.961 -55.416 1.00 53.12 92 ASP A C 1
ATOM 743 O O . ASP A 1 92 ? 14.221 2.654 -55.784 1.00 53.12 92 ASP A O 1
ATOM 747 N N . LEU A 1 93 ? 12.672 2.739 -54.162 1.00 52.75 93 LEU A N 1
ATOM 748 C CA . LEU A 1 93 ? 13.507 2.064 -53.163 1.00 52.75 93 LEU A CA 1
ATOM 749 C C . LEU A 1 93 ? 13.741 0.589 -53.529 1.00 52.75 93 LEU A C 1
ATOM 751 O O . LEU A 1 93 ? 14.871 0.115 -53.438 1.00 52.75 93 LEU A O 1
ATOM 755 N N . ARG A 1 94 ? 12.695 -0.111 -54.000 1.00 56.97 94 ARG A N 1
ATOM 756 C CA . ARG A 1 94 ? 12.778 -1.492 -54.515 1.00 56.97 94 ARG A CA 1
ATOM 757 C C . ARG A 1 94 ? 13.698 -1.587 -55.730 1.00 56.97 94 ARG A C 1
ATOM 759 O O . ARG A 1 94 ? 14.577 -2.438 -55.753 1.00 56.97 94 ARG A O 1
ATOM 766 N N . ARG A 1 95 ? 13.574 -0.652 -56.677 1.00 56.50 95 ARG A N 1
ATOM 767 C CA . ARG A 1 95 ? 14.471 -0.554 -57.837 1.00 56.50 95 ARG A CA 1
ATOM 768 C C . ARG A 1 95 ? 15.930 -0.360 -57.415 1.00 56.50 95 ARG A C 1
ATOM 770 O O . ARG A 1 95 ? 16.798 -1.069 -57.906 1.00 56.50 95 ARG A O 1
ATOM 777 N N . ARG A 1 96 ? 16.205 0.536 -56.460 1.00 55.88 96 ARG A N 1
ATOM 778 C CA . ARG A 1 96 ? 17.561 0.717 -55.914 1.00 55.88 96 ARG A CA 1
ATOM 779 C C . ARG A 1 96 ? 18.076 -0.541 -55.214 1.00 55.88 96 ARG A C 1
ATOM 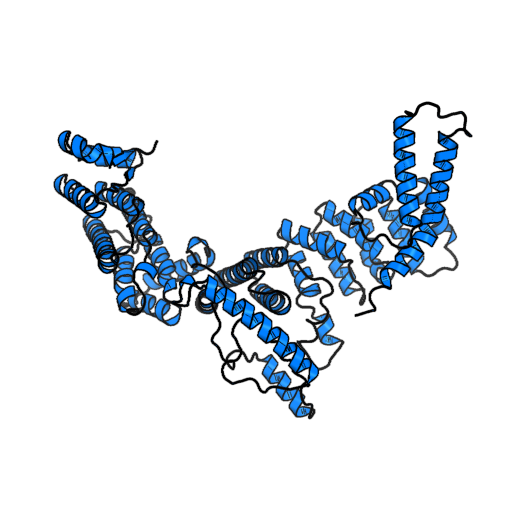781 O O . ARG A 1 96 ? 19.245 -0.863 -55.359 1.00 55.88 96 ARG A O 1
ATOM 788 N N . LEU A 1 97 ? 17.227 -1.261 -54.478 1.00 57.12 97 LEU A N 1
ATOM 789 C CA . LEU A 1 97 ? 17.550 -2.557 -53.858 1.00 57.12 97 LEU A CA 1
ATOM 790 C C . LEU A 1 97 ? 17.962 -3.614 -54.891 1.00 57.12 97 LEU A C 1
ATOM 792 O O . LEU A 1 97 ? 18.936 -4.335 -54.667 1.00 57.12 97 LEU A O 1
ATOM 796 N N . ASP A 1 98 ? 17.270 -3.662 -56.029 1.00 58.78 98 ASP A N 1
ATOM 797 C CA . ASP A 1 98 ? 17.615 -4.536 -57.152 1.00 58.78 98 ASP A CA 1
ATOM 798 C C . ASP A 1 98 ? 18.923 -4.111 -57.847 1.00 58.78 98 ASP A C 1
ATOM 800 O O . ASP A 1 98 ? 19.726 -4.969 -58.224 1.00 58.78 98 ASP A O 1
ATOM 804 N N . GLU A 1 99 ? 19.177 -2.801 -57.954 1.00 57.19 99 GLU A N 1
ATOM 805 C CA . GLU A 1 99 ? 20.412 -2.211 -58.499 1.00 57.19 99 GLU A CA 1
ATOM 806 C C . GLU A 1 99 ? 21.625 -2.391 -57.553 1.00 57.19 99 GLU A C 1
ATOM 808 O O . GLU A 1 99 ? 22.747 -2.603 -58.010 1.00 57.19 99 GLU A O 1
ATOM 813 N N . MET A 1 100 ? 21.412 -2.414 -56.232 1.00 52.59 100 MET A N 1
ATOM 814 C CA . MET A 1 100 ? 22.437 -2.596 -55.187 1.00 52.59 100 MET A CA 1
ATOM 815 C C . MET A 1 100 ? 22.895 -4.056 -54.998 1.00 52.59 100 MET A C 1
ATOM 817 O O . MET A 1 100 ? 23.597 -4.383 -54.030 1.00 52.59 100 MET A O 1
ATOM 821 N N . LYS A 1 101 ? 22.545 -4.973 -55.914 1.00 53.91 101 LYS A N 1
ATOM 822 C CA . LYS A 1 101 ? 23.028 -6.367 -55.889 1.00 53.91 101 LYS A CA 1
ATOM 823 C C . LYS A 1 101 ? 24.558 -6.487 -55.960 1.00 53.91 101 LYS A C 1
ATOM 825 O O . LYS A 1 101 ? 25.083 -7.491 -55.480 1.00 53.91 101 LYS A O 1
ATOM 830 N N . TYR A 1 102 ? 25.269 -5.458 -56.431 1.00 47.09 102 TYR A N 1
ATOM 831 C CA . TYR A 1 102 ? 26.727 -5.447 -56.580 1.00 47.09 102 TYR A CA 1
ATOM 832 C C . TYR A 1 102 ? 27.364 -4.178 -55.977 1.00 47.09 102 TYR A C 1
ATOM 834 O O . TYR A 1 102 ? 27.375 -3.136 -56.621 1.00 47.09 102 TYR A O 1
ATOM 842 N N . GLY A 1 103 ? 27.936 -4.270 -54.764 1.00 50.34 103 GLY A N 1
ATOM 843 C CA . GLY A 1 103 ? 29.003 -3.350 -54.321 1.00 50.34 103 GLY A CA 1
ATOM 844 C C . GLY A 1 103 ? 28.875 -2.623 -52.972 1.00 50.34 103 GLY A C 1
ATOM 845 O O . GLY A 1 103 ? 29.890 -2.114 -52.509 1.00 50.34 103 GLY A O 1
ATOM 846 N N . GLU A 1 104 ? 27.713 -2.583 -52.310 1.00 52.59 104 GLU A N 1
ATOM 847 C CA . GLU A 1 104 ? 27.545 -1.856 -51.028 1.00 52.59 104 GLU A CA 1
ATOM 848 C C . GLU A 1 104 ? 27.387 -2.770 -49.795 1.00 52.59 104 GLU A C 1
ATOM 850 O O . GLU A 1 104 ? 27.084 -3.962 -49.911 1.00 52.59 104 GLU A O 1
ATOM 855 N N . THR A 1 105 ? 27.638 -2.213 -48.600 1.00 64.06 105 THR A N 1
ATOM 856 C CA . THR A 1 105 ? 27.678 -2.930 -47.314 1.00 64.06 105 THR A CA 1
ATOM 857 C C . THR A 1 105 ? 26.326 -3.562 -46.966 1.00 64.06 105 THR A C 1
ATOM 859 O O . THR A 1 105 ? 25.269 -2.941 -47.076 1.00 64.06 105 THR A O 1
ATOM 862 N N . LYS A 1 106 ? 26.364 -4.823 -46.514 1.00 70.88 106 LYS A N 1
ATOM 863 C CA . LYS A 1 106 ? 25.205 -5.659 -46.133 1.00 70.88 106 LYS A CA 1
ATOM 864 C C . LYS A 1 106 ? 24.174 -4.924 -45.255 1.00 70.88 106 LYS A C 1
ATOM 866 O O . LYS A 1 106 ? 22.976 -5.110 -45.439 1.00 70.88 106 LYS A O 1
ATOM 871 N N . GLU A 1 107 ? 24.644 -4.055 -44.366 1.00 71.44 107 GLU A N 1
ATOM 872 C CA . GLU A 1 107 ? 23.840 -3.237 -43.447 1.00 71.44 107 GLU A CA 1
ATOM 873 C C . GLU A 1 107 ? 22.876 -2.274 -44.153 1.00 71.44 107 GLU A C 1
ATOM 875 O O . GLU A 1 107 ? 21.704 -2.189 -43.785 1.00 71.44 107 GLU A O 1
ATOM 880 N N . ILE A 1 108 ? 23.331 -1.577 -45.203 1.00 71.12 108 ILE A N 1
ATOM 881 C CA . ILE A 1 108 ? 22.500 -0.621 -45.956 1.00 71.12 108 ILE A CA 1
ATOM 882 C C . ILE A 1 108 ? 21.365 -1.371 -46.659 1.00 71.12 108 ILE A C 1
ATOM 884 O O . ILE A 1 108 ? 20.207 -0.953 -46.612 1.00 71.12 108 ILE A O 1
ATOM 888 N N . ARG A 1 109 ? 21.680 -2.530 -47.249 1.00 74.12 109 ARG A N 1
ATOM 889 C CA . ARG A 1 109 ? 20.702 -3.384 -47.932 1.00 74.12 109 ARG A CA 1
ATOM 890 C C . ARG A 1 109 ? 19.629 -3.905 -46.977 1.00 74.12 109 ARG A C 1
ATOM 892 O O . ARG A 1 109 ? 18.442 -3.807 -47.290 1.00 74.12 109 ARG A O 1
ATOM 899 N N . ASP A 1 110 ? 20.027 -4.447 -45.829 1.00 80.00 110 ASP A N 1
ATOM 900 C CA . ASP A 1 110 ? 19.091 -5.019 -44.855 1.00 80.00 110 ASP A CA 1
ATOM 901 C C . ASP A 1 110 ? 18.205 -3.911 -44.237 1.00 80.00 110 ASP A C 1
ATOM 903 O O . ASP A 1 110 ? 16.987 -4.068 -44.126 1.00 80.00 110 ASP A O 1
ATOM 907 N N . THR A 1 111 ? 18.782 -2.733 -43.976 1.00 76.44 111 THR A N 1
ATOM 908 C CA . THR A 1 111 ? 18.086 -1.516 -43.513 1.00 76.44 111 THR A CA 1
ATOM 909 C C . THR A 1 111 ? 17.034 -1.028 -44.524 1.00 76.44 111 THR A C 1
ATOM 911 O O . THR A 1 111 ? 15.887 -0.772 -44.151 1.00 76.44 111 THR A O 1
ATOM 914 N N . MET A 1 112 ? 17.374 -0.942 -45.816 1.00 71.38 112 MET A N 1
ATOM 915 C CA . MET A 1 112 ? 16.429 -0.532 -46.869 1.00 71.38 112 MET A CA 1
ATOM 916 C C . MET A 1 112 ? 15.349 -1.589 -47.127 1.00 71.38 112 MET A C 1
ATOM 918 O O . MET A 1 112 ? 14.203 -1.245 -47.415 1.00 71.38 112 MET A O 1
ATOM 922 N N . THR A 1 113 ? 15.683 -2.874 -46.976 1.00 77.88 113 THR A N 1
ATOM 923 C CA . THR A 1 113 ? 14.706 -3.971 -47.072 1.00 77.88 113 THR A CA 1
ATOM 924 C C . THR A 1 113 ? 13.647 -3.840 -45.981 1.00 77.88 113 THR A C 1
ATOM 926 O O . THR A 1 113 ? 12.454 -3.886 -46.281 1.00 77.88 113 THR A O 1
ATOM 929 N N . LEU A 1 114 ? 14.059 -3.573 -44.737 1.00 80.94 114 LEU A N 1
ATOM 930 C CA . LEU A 1 114 ? 13.125 -3.344 -43.637 1.00 80.94 114 LEU A CA 1
ATOM 931 C C . LEU A 1 114 ? 12.230 -2.118 -43.879 1.00 80.94 114 LEU A C 1
ATOM 933 O O . LEU A 1 114 ? 11.031 -2.183 -43.621 1.00 80.94 114 LEU A O 1
ATOM 937 N N . GLN A 1 115 ? 12.767 -1.020 -44.422 1.00 77.75 115 GLN A N 1
ATOM 938 C CA . GLN A 1 115 ? 11.954 0.153 -44.785 1.00 77.75 115 GLN A CA 1
ATOM 939 C C . GLN A 1 115 ? 10.878 -0.188 -45.824 1.00 77.75 115 GLN A C 1
ATOM 941 O O . GLN A 1 115 ? 9.727 0.222 -45.669 1.00 77.75 115 GLN A O 1
ATOM 946 N N . CYS A 1 116 ? 11.226 -0.975 -46.846 1.00 76.56 116 CYS A N 1
ATOM 947 C CA . CYS A 1 116 ? 10.265 -1.479 -47.828 1.00 76.56 116 CYS A CA 1
ATOM 948 C C . CYS A 1 116 ? 9.176 -2.342 -47.182 1.00 76.56 116 CYS A C 1
ATOM 950 O O . CYS A 1 116 ? 8.005 -2.164 -47.508 1.00 76.56 116 CYS A O 1
ATOM 952 N N . MET A 1 117 ? 9.544 -3.253 -46.274 1.00 80.94 117 MET A N 1
ATOM 953 C CA . MET A 1 117 ? 8.582 -4.108 -45.568 1.00 80.94 117 MET A CA 1
ATOM 954 C C . MET A 1 117 ? 7.659 -3.298 -44.652 1.00 80.94 117 MET A C 1
ATOM 956 O O . MET A 1 117 ? 6.476 -3.593 -44.550 1.00 80.94 117 MET A O 1
ATOM 960 N N . LEU A 1 118 ? 8.174 -2.250 -44.001 1.00 79.75 118 LEU A N 1
ATOM 961 C CA . LEU A 1 118 ? 7.369 -1.375 -43.149 1.00 79.75 118 LEU A CA 1
ATOM 962 C C . LEU A 1 118 ? 6.396 -0.509 -43.954 1.00 79.75 118 LEU A C 1
ATOM 964 O O . LEU A 1 118 ? 5.299 -0.241 -43.468 1.00 79.75 118 LEU A O 1
ATOM 968 N N . GLY A 1 119 ? 6.778 -0.069 -45.154 1.00 71.50 119 GLY A N 1
ATOM 969 C CA . GLY A 1 119 ? 5.908 0.707 -46.040 1.00 71.50 119 GLY A CA 1
ATOM 970 C C . GLY A 1 119 ? 4.864 -0.124 -46.792 1.00 71.50 119 GLY A C 1
ATOM 971 O O . GLY A 1 119 ? 3.909 0.442 -47.315 1.00 71.50 119 GLY A O 1
ATOM 972 N N . ASP A 1 120 ? 5.025 -1.447 -46.845 1.00 76.81 120 ASP A N 1
ATOM 973 C CA . ASP A 1 120 ? 4.101 -2.349 -47.527 1.00 76.81 120 ASP A CA 1
ATOM 974 C C . ASP A 1 120 ? 3.014 -2.856 -46.566 1.00 76.81 120 ASP A C 1
ATOM 976 O O . ASP A 1 120 ? 3.292 -3.536 -45.579 1.00 76.81 120 ASP A O 1
ATOM 980 N N . THR A 1 121 ? 1.755 -2.531 -46.857 1.00 72.44 121 THR A N 1
ATOM 981 C CA . THR A 1 121 ? 0.597 -2.959 -46.058 1.00 72.44 121 THR A CA 1
ATOM 982 C C . THR A 1 121 ? 0.247 -4.436 -46.241 1.00 72.44 121 THR A C 1
ATOM 984 O O . THR A 1 121 ? -0.550 -4.964 -45.467 1.00 72.44 121 THR A O 1
ATOM 987 N N . THR A 1 122 ? 0.829 -5.109 -47.239 1.00 76.56 122 THR A N 1
ATOM 988 C CA . THR A 1 122 ? 0.599 -6.535 -47.513 1.00 76.56 122 THR A CA 1
ATOM 989 C C . THR A 1 122 ? 1.507 -7.460 -46.704 1.00 76.56 122 THR A C 1
ATOM 991 O O . THR A 1 122 ? 1.175 -8.633 -46.536 1.00 76.56 122 THR A O 1
ATOM 994 N N . VAL A 1 123 ? 2.618 -6.944 -46.168 1.00 80.81 123 VAL A N 1
ATOM 995 C CA . VAL A 1 123 ? 3.573 -7.725 -45.372 1.00 80.81 123 VAL A CA 1
ATOM 996 C C . VAL A 1 123 ? 3.064 -7.859 -43.940 1.00 80.81 123 VAL A C 1
ATOM 998 O O . VAL A 1 123 ? 2.709 -6.878 -43.281 1.00 80.81 123 VAL A O 1
ATOM 1001 N N . SER A 1 124 ? 3.038 -9.088 -43.430 1.00 87.69 124 SER A N 1
ATOM 1002 C CA . SER A 1 124 ? 2.536 -9.362 -42.086 1.00 87.69 124 SER A CA 1
ATOM 1003 C C . SER A 1 124 ? 3.522 -8.908 -41.001 1.00 87.69 124 SER A C 1
ATOM 1005 O O . SER A 1 124 ? 4.743 -8.959 -41.163 1.00 87.69 124 SER A O 1
ATOM 1007 N N . ASN A 1 125 ? 3.010 -8.543 -39.819 1.00 88.25 125 ASN A N 1
ATOM 1008 C CA . ASN A 1 125 ? 3.864 -8.244 -38.660 1.00 88.25 125 ASN A CA 1
ATOM 1009 C C . ASN A 1 125 ? 4.788 -9.420 -38.287 1.00 88.25 125 ASN A C 1
ATOM 1011 O O . ASN A 1 125 ? 5.859 -9.194 -37.734 1.00 88.25 125 ASN A O 1
ATOM 1015 N N . GLN A 1 126 ? 4.381 -10.664 -38.563 1.00 90.19 126 GLN A N 1
ATOM 1016 C CA . GLN A 1 126 ? 5.183 -11.855 -38.276 1.00 90.19 126 GLN A CA 1
ATOM 1017 C C . GLN A 1 126 ? 6.434 -11.914 -39.156 1.00 90.19 126 GLN A C 1
ATOM 1019 O O . GLN A 1 126 ? 7.524 -12.164 -38.648 1.00 90.19 126 GLN A O 1
ATOM 1024 N N . GLU A 1 127 ? 6.294 -11.618 -40.448 1.00 90.19 127 GLU A N 1
ATOM 1025 C CA . GLU A 1 127 ? 7.418 -11.574 -41.389 1.00 90.19 127 GLU A CA 1
ATOM 1026 C C . GLU A 1 127 ? 8.393 -10.447 -41.040 1.00 90.19 127 GLU A C 1
ATOM 1028 O O . GLU A 1 127 ? 9.604 -10.663 -41.026 1.00 90.19 127 GLU A O 1
ATOM 1033 N N . ILE A 1 128 ? 7.879 -9.263 -40.686 1.00 89.88 128 ILE A N 1
ATOM 1034 C CA . ILE A 1 128 ? 8.715 -8.130 -40.255 1.00 89.88 128 ILE A CA 1
ATOM 1035 C C . ILE A 1 128 ? 9.459 -8.471 -38.958 1.00 89.88 128 ILE A C 1
ATOM 1037 O O . ILE A 1 128 ? 10.655 -8.208 -38.841 1.00 89.88 128 ILE A O 1
ATOM 1041 N N . PHE A 1 129 ? 8.772 -9.090 -37.994 1.00 92.94 129 PHE A N 1
ATOM 1042 C CA . PHE A 1 129 ? 9.380 -9.512 -36.735 1.00 92.94 129 PHE A CA 1
ATOM 1043 C C . PHE A 1 129 ? 10.509 -10.520 -36.966 1.00 92.94 129 PHE A C 1
ATOM 1045 O O . PHE A 1 129 ? 11.605 -10.324 -36.445 1.00 92.94 129 PHE A O 1
ATOM 1052 N N . ALA A 1 130 ? 10.260 -11.572 -37.753 1.00 91.44 130 ALA A N 1
ATOM 1053 C CA . ALA A 1 130 ? 11.257 -12.595 -38.060 1.00 91.44 130 ALA A CA 1
ATOM 1054 C C . ALA A 1 130 ? 12.480 -11.988 -38.764 1.00 91.44 130 ALA A C 1
ATOM 1056 O O . ALA A 1 130 ? 13.614 -12.258 -38.374 1.00 91.44 130 ALA A O 1
ATOM 1057 N N . PHE A 1 131 ? 12.250 -11.086 -39.724 1.00 92.75 131 PHE A N 1
ATOM 1058 C CA . PHE A 1 131 ? 13.325 -10.384 -40.419 1.00 92.75 131 PHE A CA 1
ATOM 1059 C C . PHE A 1 131 ? 14.214 -9.584 -39.457 1.00 92.75 131 PHE A C 1
ATOM 1061 O O . PHE A 1 131 ? 15.438 -9.708 -39.505 1.00 92.75 131 PHE A O 1
ATOM 1068 N N . ILE A 1 132 ? 13.617 -8.793 -38.554 1.00 92.31 132 ILE A N 1
ATOM 1069 C CA . ILE A 1 132 ? 14.389 -8.024 -37.568 1.00 92.31 132 ILE A CA 1
ATOM 1070 C C . ILE A 1 132 ? 15.115 -8.963 -36.604 1.00 92.31 132 ILE A C 1
ATOM 1072 O O . ILE A 1 132 ? 16.296 -8.759 -36.339 1.00 92.31 132 ILE A O 1
ATOM 1076 N N . ALA A 1 133 ? 14.445 -10.001 -36.100 1.00 91.38 133 ALA A N 1
ATOM 1077 C CA . ALA A 1 133 ? 15.032 -10.942 -35.153 1.00 91.38 133 ALA A CA 1
ATOM 1078 C C . ALA A 1 133 ? 16.275 -11.651 -35.717 1.00 91.38 133 ALA A C 1
ATOM 1080 O O . ALA A 1 133 ? 17.233 -11.889 -34.976 1.00 91.38 133 ALA A O 1
ATOM 1081 N N . ASP A 1 134 ? 16.288 -11.954 -37.015 1.00 90.62 134 ASP A N 1
ATOM 1082 C CA . ASP A 1 134 ? 17.410 -12.614 -37.687 1.00 90.62 134 ASP A CA 1
ATOM 1083 C C . ASP A 1 134 ? 18.545 -11.653 -38.063 1.00 90.62 134 ASP A C 1
ATOM 1085 O O . ASP A 1 134 ? 19.702 -12.069 -38.132 1.00 90.62 134 ASP A O 1
ATOM 1089 N N . ARG A 1 135 ? 18.233 -10.376 -38.316 1.00 88.81 135 ARG A N 1
ATOM 1090 C CA . ARG A 1 135 ? 19.163 -9.398 -38.914 1.00 88.81 135 ARG A CA 1
ATOM 1091 C C . ARG A 1 135 ? 19.491 -8.194 -38.027 1.00 88.81 135 ARG A C 1
ATOM 1093 O O . ARG A 1 135 ? 20.172 -7.287 -38.503 1.00 88.81 135 ARG A O 1
ATOM 1100 N N . CYS A 1 136 ? 19.053 -8.165 -36.768 1.00 87.31 136 CYS A N 1
ATOM 1101 C CA . CYS A 1 136 ? 19.143 -6.995 -35.879 1.00 87.31 136 CYS A CA 1
ATOM 1102 C C . CYS A 1 136 ? 20.539 -6.358 -35.779 1.00 87.31 136 CYS A C 1
ATOM 1104 O O . CYS A 1 136 ? 20.625 -5.140 -35.710 1.00 87.31 136 CYS A O 1
ATOM 1106 N N . GLU A 1 137 ? 21.617 -7.144 -35.843 1.00 86.62 137 GLU A N 1
ATOM 1107 C CA . GLU A 1 137 ? 23.012 -6.660 -35.808 1.00 86.62 137 GLU A CA 1
ATOM 1108 C C . GLU A 1 137 ? 23.372 -5.725 -36.968 1.00 86.62 137 GLU A C 1
ATOM 1110 O O . GLU A 1 137 ? 24.259 -4.891 -36.843 1.00 86.62 137 GLU A O 1
ATOM 1115 N N . SER A 1 138 ? 22.676 -5.860 -38.098 1.00 83.25 138 SER A N 1
ATOM 1116 C CA . SER A 1 138 ? 22.921 -5.090 -39.322 1.00 83.25 138 SER A CA 1
ATOM 1117 C C . SER A 1 138 ? 21.909 -3.965 -39.554 1.00 83.25 138 SER A C 1
ATOM 1119 O O . SER A 1 138 ? 21.958 -3.285 -40.580 1.00 83.25 138 SER A O 1
ATOM 1121 N N . LEU A 1 139 ? 20.962 -3.794 -38.627 1.00 81.50 139 LEU A N 1
ATOM 1122 C CA . LEU A 1 139 ? 19.844 -2.870 -38.753 1.00 81.50 139 LEU A CA 1
ATOM 1123 C C . LEU A 1 139 ? 20.055 -1.626 -37.891 1.00 81.50 139 LEU A C 1
ATOM 1125 O O . LEU A 1 139 ? 20.467 -1.697 -36.736 1.00 81.50 139 LEU A O 1
ATOM 1129 N N . GLN A 1 140 ? 19.690 -0.470 -38.441 1.00 78.00 140 GLN A N 1
ATOM 1130 C CA . GLN A 1 140 ? 19.682 0.782 -37.690 1.00 78.00 140 GLN A CA 1
ATOM 1131 C C . GLN A 1 140 ? 18.564 0.791 -36.635 1.00 78.00 140 GLN A C 1
ATOM 1133 O O . GLN A 1 140 ? 17.395 0.537 -36.952 1.00 78.00 140 GLN A O 1
ATOM 1138 N N . ALA A 1 141 ? 18.906 1.157 -35.395 1.00 80.75 141 ALA A N 1
ATOM 1139 C CA . ALA A 1 141 ? 17.976 1.183 -34.263 1.00 80.75 141 ALA A CA 1
ATOM 1140 C C . ALA A 1 141 ? 16.724 2.034 -34.535 1.00 80.75 141 ALA A C 1
ATOM 1142 O O . ALA A 1 141 ? 15.614 1.621 -34.209 1.00 80.75 141 ALA A O 1
ATOM 1143 N N . GLN A 1 142 ? 16.874 3.163 -35.238 1.00 78.44 142 GLN A N 1
ATOM 1144 C CA . GLN A 1 142 ? 15.769 4.074 -35.556 1.00 78.44 142 GLN A CA 1
ATOM 1145 C C . GLN A 1 142 ? 14.672 3.411 -36.400 1.00 78.44 142 GLN A C 1
ATOM 1147 O O . GLN A 1 142 ? 13.508 3.784 -36.307 1.00 78.44 142 GLN A O 1
ATOM 1152 N N . ILE A 1 143 ? 15.016 2.426 -37.231 1.00 77.12 143 ILE A N 1
ATOM 1153 C CA . ILE A 1 143 ? 14.044 1.741 -38.095 1.00 77.12 143 ILE A CA 1
ATOM 1154 C C . ILE A 1 143 ? 13.364 0.604 -37.335 1.00 77.12 143 ILE A C 1
ATOM 1156 O O . ILE A 1 143 ? 12.159 0.396 -37.484 1.00 77.12 143 ILE A O 1
ATOM 1160 N N . ILE A 1 144 ? 14.108 -0.083 -36.465 1.00 84.12 144 ILE A N 1
ATOM 1161 C CA . ILE A 1 144 ? 13.539 -1.047 -35.515 1.00 84.12 144 ILE A CA 1
ATOM 1162 C C . ILE A 1 144 ? 12.506 -0.342 -34.624 1.00 84.12 144 ILE A C 1
ATOM 1164 O O . ILE A 1 144 ? 11.415 -0.868 -34.406 1.00 84.12 144 ILE A O 1
ATOM 1168 N N . GLU A 1 145 ? 12.799 0.882 -34.184 1.00 83.75 145 GLU A N 1
ATOM 1169 C CA . GLU A 1 145 ? 11.886 1.724 -33.409 1.00 83.75 145 GLU A CA 1
ATOM 1170 C C . GLU A 1 145 ? 10.570 2.036 -34.136 1.00 83.75 145 GLU A C 1
ATOM 1172 O O . GLU A 1 145 ? 9.514 2.038 -33.504 1.00 83.75 145 GLU A O 1
ATOM 1177 N N . VAL A 1 146 ? 10.581 2.229 -35.460 1.00 81.75 146 VAL A N 1
ATOM 1178 C CA . VAL A 1 146 ? 9.342 2.427 -36.240 1.00 81.75 146 VAL A CA 1
ATOM 1179 C C . VAL A 1 146 ? 8.442 1.193 -36.157 1.00 81.75 146 VAL A C 1
ATOM 1181 O O . VAL A 1 146 ? 7.228 1.315 -35.960 1.00 81.75 146 VAL A O 1
ATOM 1184 N N . PHE A 1 147 ? 9.020 -0.005 -36.267 1.00 89.25 147 PHE A N 1
ATOM 1185 C CA . PHE A 1 147 ? 8.255 -1.238 -36.105 1.00 89.25 147 PHE A CA 1
ATOM 1186 C C . PHE A 1 147 ? 7.778 -1.427 -34.663 1.00 89.25 147 PHE A C 1
ATOM 1188 O O . PHE A 1 147 ? 6.631 -1.805 -34.429 1.00 89.25 147 PHE A O 1
ATOM 1195 N N . LEU A 1 148 ? 8.626 -1.102 -33.689 1.00 86.81 148 LEU A N 1
ATOM 1196 C CA . LEU A 1 148 ? 8.279 -1.165 -32.277 1.00 86.81 148 LEU A CA 1
ATOM 1197 C C . LEU A 1 148 ? 7.099 -0.239 -31.943 1.00 86.81 148 LEU A C 1
ATOM 1199 O O . LEU A 1 148 ? 6.146 -0.682 -31.306 1.00 86.81 148 LEU A O 1
ATOM 1203 N N . ALA A 1 149 ? 7.090 1.000 -32.446 1.00 81.00 149 ALA A N 1
ATOM 1204 C CA . ALA A 1 149 ? 5.953 1.914 -32.316 1.00 81.00 149 ALA A CA 1
ATOM 1205 C C . ALA A 1 149 ? 4.663 1.326 -32.906 1.00 81.00 149 ALA A C 1
ATOM 1207 O O . ALA A 1 149 ? 3.600 1.471 -32.301 1.00 81.00 149 ALA A O 1
ATOM 1208 N N . ARG A 1 150 ? 4.742 0.641 -34.056 1.00 84.19 150 ARG A N 1
ATOM 1209 C CA . ARG A 1 150 ? 3.594 -0.055 -34.664 1.00 84.19 150 ARG A CA 1
ATOM 1210 C C . ARG A 1 150 ? 3.073 -1.181 -33.769 1.00 84.19 150 ARG A C 1
ATOM 1212 O O . ARG A 1 150 ? 1.866 -1.287 -33.578 1.00 84.19 150 ARG A O 1
ATOM 1219 N N . LEU A 1 151 ? 3.956 -2.001 -33.197 1.00 88.06 151 LEU A N 1
ATOM 1220 C CA . LEU A 1 151 ? 3.550 -3.059 -32.264 1.00 88.06 151 LEU A CA 1
ATOM 1221 C C . LEU A 1 151 ? 2.875 -2.472 -31.016 1.00 88.06 151 LEU A C 1
ATOM 1223 O O . LEU A 1 151 ? 1.831 -2.961 -30.586 1.00 88.06 151 LEU A O 1
ATOM 1227 N N . LEU A 1 152 ? 3.435 -1.391 -30.467 1.00 85.62 152 LEU A N 1
ATOM 1228 C CA . LEU A 1 152 ? 2.898 -0.708 -29.290 1.00 85.62 152 LEU A CA 1
ATOM 1229 C C . LEU A 1 152 ? 1.558 -0.016 -29.558 1.00 85.62 152 LEU A C 1
ATOM 1231 O O . LEU A 1 152 ? 0.683 -0.043 -28.694 1.00 85.62 152 LEU A O 1
ATOM 1235 N N . SER A 1 153 ? 1.360 0.584 -30.735 1.00 82.62 153 SER A N 1
ATOM 1236 C CA . SER A 1 153 ? 0.084 1.215 -31.096 1.00 82.62 153 SER A CA 1
ATOM 1237 C C . SER A 1 153 ? -1.038 0.196 -31.303 1.00 82.62 153 SER A C 1
ATOM 1239 O O . SER A 1 153 ? -2.193 0.498 -31.017 1.00 82.62 153 SER A O 1
ATOM 1241 N N . GLN A 1 154 ? -0.693 -1.022 -31.724 1.00 85.44 154 GLN A N 1
ATOM 1242 C CA . GLN A 1 154 ? -1.616 -2.150 -31.874 1.00 85.44 154 GLN A CA 1
ATOM 1243 C C . GLN A 1 154 ? -1.845 -2.933 -30.567 1.00 85.44 154 GLN A C 1
ATOM 1245 O O . GLN A 1 154 ? -2.590 -3.909 -30.566 1.00 85.44 154 GLN A O 1
ATOM 1250 N N . GLY A 1 155 ? -1.205 -2.543 -29.458 1.00 83.69 155 GLY A N 1
ATOM 1251 C CA . GLY A 1 155 ? -1.323 -3.234 -28.168 1.00 83.69 155 GLY A CA 1
ATOM 1252 C C . GLY A 1 155 ? -0.597 -4.585 -28.100 1.00 83.69 155 GLY A C 1
ATOM 1253 O O . GLY A 1 155 ? -0.810 -5.354 -27.165 1.00 83.69 155 GLY A O 1
ATOM 1254 N N . LEU A 1 156 ? 0.285 -4.891 -29.058 1.00 90.56 156 LEU A N 1
ATOM 1255 C CA . LEU A 1 156 ? 1.033 -6.150 -29.132 1.00 90.56 156 LEU A CA 1
ATOM 1256 C C . LEU A 1 156 ? 2.275 -6.121 -28.221 1.00 90.56 156 LEU A C 1
ATOM 1258 O O . LEU A 1 156 ? 3.413 -6.230 -28.685 1.00 90.56 156 LEU A O 1
ATOM 1262 N N . LEU A 1 157 ? 2.058 -5.972 -26.910 1.00 93.25 157 LEU A N 1
ATOM 1263 C CA . LEU A 1 157 ? 3.128 -5.792 -25.917 1.00 93.25 157 LEU A CA 1
ATOM 1264 C C . LEU A 1 157 ? 4.086 -6.978 -25.819 1.00 93.25 157 LEU A C 1
ATOM 1266 O O . LEU A 1 157 ? 5.292 -6.762 -25.796 1.00 93.25 157 LEU A O 1
ATOM 1270 N N . ASN A 1 158 ? 3.582 -8.215 -25.849 1.00 94.19 158 ASN A N 1
ATOM 1271 C CA . ASN A 1 158 ? 4.430 -9.413 -25.830 1.00 94.19 158 ASN A CA 1
ATOM 1272 C C . ASN A 1 158 ? 5.437 -9.415 -26.986 1.00 94.19 158 ASN A C 1
ATOM 1274 O O . ASN A 1 158 ? 6.615 -9.714 -26.788 1.00 94.19 158 ASN A O 1
ATOM 1278 N N . ASN A 1 159 ? 4.986 -9.034 -28.184 1.00 93.25 159 ASN A N 1
ATOM 1279 C CA . ASN A 1 159 ? 5.838 -8.978 -29.367 1.00 93.25 159 ASN A CA 1
ATOM 1280 C C . ASN A 1 159 ? 6.854 -7.841 -29.231 1.00 93.25 159 ASN A C 1
ATOM 1282 O O . ASN A 1 159 ? 8.036 -8.049 -29.476 1.00 93.25 159 ASN A O 1
ATOM 1286 N N . ALA A 1 160 ? 6.421 -6.662 -28.778 1.00 93.81 160 ALA A N 1
ATOM 1287 C CA . ALA A 1 160 ? 7.312 -5.531 -28.532 1.00 93.81 160 ALA A CA 1
ATOM 1288 C C . ALA A 1 160 ? 8.405 -5.867 -27.497 1.00 93.81 160 ALA A C 1
ATOM 1290 O O . ALA A 1 160 ? 9.586 -5.653 -27.755 1.00 93.81 160 ALA A O 1
ATOM 1291 N N . THR A 1 161 ? 8.029 -6.451 -26.354 1.00 95.12 161 THR A N 1
ATOM 1292 C CA . THR A 1 161 ? 8.964 -6.881 -25.302 1.00 95.12 161 THR A CA 1
ATOM 1293 C C . THR A 1 161 ? 9.921 -7.965 -25.805 1.00 95.12 161 THR A C 1
ATOM 1295 O O . THR A 1 161 ? 11.123 -7.871 -25.572 1.00 95.12 161 THR A O 1
ATOM 1298 N N . SER A 1 162 ? 9.421 -8.961 -26.544 1.00 94.56 162 SER A N 1
ATOM 1299 C CA . SER A 1 162 ? 10.256 -10.035 -27.101 1.00 94.56 162 SER A CA 1
ATOM 1300 C C . SER A 1 162 ? 11.265 -9.509 -28.120 1.00 94.56 162 SER A C 1
ATOM 1302 O O . SER A 1 162 ? 12.427 -9.906 -28.093 1.00 94.56 162 SER A O 1
ATOM 1304 N N . LEU A 1 163 ? 10.843 -8.585 -28.991 1.00 94.19 163 LEU A N 1
ATOM 1305 C CA . LEU A 1 163 ? 11.727 -7.955 -29.967 1.00 94.19 163 LEU A CA 1
ATOM 1306 C C . LEU A 1 163 ? 12.854 -7.188 -29.273 1.00 94.19 163 LEU A C 1
ATOM 1308 O O . LEU A 1 163 ? 14.014 -7.354 -29.632 1.00 94.19 163 LEU A O 1
ATOM 1312 N N . LEU A 1 164 ? 12.517 -6.394 -28.253 1.00 93.38 164 LEU A N 1
ATOM 1313 C CA . LEU A 1 164 ? 13.505 -5.649 -27.480 1.00 93.38 164 LEU A CA 1
ATOM 1314 C C . LEU A 1 164 ? 14.508 -6.569 -26.785 1.00 93.38 164 LEU A C 1
ATOM 1316 O O . LEU A 1 164 ? 15.704 -6.317 -26.877 1.00 93.38 164 LEU A O 1
ATOM 1320 N N . HIS A 1 165 ? 14.052 -7.661 -26.164 1.00 90.44 165 HIS A N 1
ATOM 1321 C CA . HIS A 1 165 ? 14.959 -8.657 -25.587 1.00 90.44 165 HIS A CA 1
ATOM 1322 C C . HIS A 1 165 ? 15.935 -9.225 -26.622 1.00 90.44 165 HIS A C 1
ATOM 1324 O O . HIS A 1 165 ? 17.113 -9.397 -26.317 1.00 90.44 165 HIS A O 1
ATOM 1330 N N . ILE A 1 166 ? 15.467 -9.517 -27.840 1.00 90.81 166 ILE A N 1
ATOM 1331 C CA . ILE A 1 166 ? 16.334 -10.004 -28.920 1.00 90.81 166 ILE A CA 1
ATOM 1332 C C . ILE A 1 166 ? 17.361 -8.934 -29.300 1.00 90.81 166 ILE A C 1
ATOM 1334 O O . ILE A 1 166 ? 18.545 -9.253 -29.398 1.00 90.81 166 ILE A O 1
ATOM 1338 N N . CYS A 1 167 ? 16.931 -7.681 -29.473 1.00 90.12 167 CYS A N 1
ATOM 1339 C CA . CYS A 1 167 ? 17.813 -6.576 -29.844 1.00 90.12 167 CYS A CA 1
ATOM 1340 C C . CYS A 1 167 ? 18.886 -6.308 -28.779 1.00 90.12 167 CYS A C 1
ATOM 1342 O O . CYS A 1 167 ? 20.065 -6.316 -29.122 1.00 90.12 167 CYS A O 1
ATOM 1344 N N . PHE A 1 168 ? 18.506 -6.156 -27.504 1.00 87.38 168 PHE A N 1
ATOM 1345 C CA . PHE A 1 168 ? 19.457 -5.937 -26.403 1.00 87.38 168 PHE A CA 1
ATOM 1346 C C . PHE A 1 168 ? 20.429 -7.108 -26.230 1.00 87.38 168 PHE A C 1
ATOM 1348 O O . PHE A 1 168 ? 21.600 -6.905 -25.932 1.00 87.38 168 PHE A O 1
ATOM 1355 N N . LYS A 1 169 ? 19.975 -8.347 -26.465 1.00 85.69 169 LYS A N 1
ATOM 1356 C CA . LYS A 1 169 ? 20.831 -9.533 -26.341 1.00 85.69 169 LYS A CA 1
ATOM 1357 C C . LYS A 1 169 ? 21.822 -9.692 -27.495 1.00 85.69 169 LYS A C 1
ATOM 1359 O O . LYS A 1 169 ? 22.940 -10.147 -27.271 1.00 85.69 169 LYS A O 1
ATOM 1364 N N . LYS A 1 170 ? 21.398 -9.427 -28.734 1.00 85.94 170 LYS A N 1
ATOM 1365 C CA . LYS A 1 170 ? 22.220 -9.667 -29.933 1.00 85.94 170 LYS A CA 1
ATOM 1366 C C . LYS A 1 170 ? 23.117 -8.485 -30.295 1.00 85.94 170 LYS A C 1
ATOM 1368 O O . LYS A 1 170 ? 24.144 -8.686 -30.931 1.00 85.94 170 LYS A O 1
ATOM 1373 N N . VAL A 1 171 ? 22.746 -7.263 -29.916 1.00 81.44 171 VAL A N 1
ATOM 1374 C CA . VAL A 1 171 ? 23.448 -6.044 -30.327 1.00 81.44 171 VAL A CA 1
ATOM 1375 C C . VAL A 1 171 ? 23.920 -5.286 -29.093 1.00 81.44 171 VAL A C 1
ATOM 1377 O O . VAL A 1 171 ? 23.131 -4.637 -28.412 1.00 81.44 171 VAL A O 1
ATOM 1380 N N . LYS A 1 172 ? 25.229 -5.351 -28.833 1.00 73.69 172 LYS A N 1
ATOM 1381 C CA . LYS A 1 172 ? 25.863 -4.806 -27.623 1.00 73.69 172 LYS A CA 1
ATOM 1382 C C . LYS A 1 172 ? 25.585 -3.311 -27.397 1.00 73.69 172 LYS A C 1
ATOM 1384 O O . LYS A 1 172 ? 25.304 -2.909 -26.276 1.00 73.69 172 LYS A O 1
ATOM 1389 N N . ASP A 1 173 ? 25.606 -2.512 -28.463 1.00 72.81 173 ASP A N 1
ATOM 1390 C CA . ASP A 1 173 ? 25.416 -1.054 -28.391 1.00 72.81 173 ASP A CA 1
ATOM 1391 C C . ASP A 1 173 ? 23.982 -0.612 -28.743 1.00 72.81 173 ASP A C 1
ATOM 1393 O O . ASP A 1 173 ? 23.732 0.556 -29.062 1.00 72.81 173 ASP A O 1
ATOM 1397 N N . PHE A 1 174 ? 23.014 -1.537 -28.734 1.00 81.38 174 PHE A N 1
ATOM 1398 C CA . PHE A 1 174 ? 21.632 -1.190 -29.046 1.00 81.38 174 PHE A CA 1
ATOM 1399 C C . PHE A 1 174 ? 21.037 -0.312 -27.950 1.00 81.38 174 PHE A C 1
ATOM 1401 O O . PHE A 1 174 ? 20.947 -0.690 -26.784 1.00 81.38 174 PHE A O 1
ATOM 1408 N N . THR A 1 175 ? 20.593 0.875 -28.347 1.00 76.69 175 THR A N 1
ATOM 1409 C CA . THR A 1 175 ? 19.980 1.854 -27.455 1.00 76.69 175 THR A CA 1
ATOM 1410 C C . THR A 1 175 ? 18.686 2.352 -28.071 1.00 76.69 175 THR A C 1
ATOM 1412 O O . THR A 1 175 ? 18.614 2.609 -29.273 1.00 76.69 175 THR A O 1
ATOM 1415 N N . LEU A 1 176 ? 17.654 2.472 -27.237 1.00 77.12 176 LEU A N 1
ATOM 1416 C CA . LEU A 1 176 ? 16.409 3.113 -27.635 1.00 77.12 176 LEU A CA 1
ATOM 1417 C C . LEU A 1 176 ? 16.498 4.620 -27.418 1.00 77.12 176 LEU A C 1
ATOM 1419 O O . LEU A 1 176 ? 17.100 5.092 -26.449 1.00 77.12 176 LEU A O 1
ATOM 1423 N N . SER A 1 177 ? 15.818 5.364 -28.282 1.00 75.56 177 SER A N 1
ATOM 1424 C CA . SER A 1 177 ? 15.518 6.774 -28.079 1.00 75.56 177 SER A CA 1
ATOM 1425 C C . SER A 1 177 ? 14.715 6.991 -26.793 1.00 75.56 177 SER A C 1
ATOM 1427 O O . SER A 1 177 ? 13.945 6.136 -26.340 1.00 75.56 177 SER A O 1
ATOM 1429 N N . ASN A 1 178 ? 14.863 8.177 -26.202 1.00 70.50 178 ASN A N 1
ATOM 1430 C CA . ASN A 1 178 ? 14.129 8.556 -24.995 1.00 70.50 178 ASN A CA 1
ATOM 1431 C C . ASN A 1 178 ? 12.614 8.534 -25.228 1.00 70.50 178 ASN A C 1
ATOM 1433 O O . ASN A 1 178 ? 11.836 8.199 -24.332 1.00 70.50 178 ASN A O 1
ATOM 1437 N N . GLU A 1 179 ? 12.184 8.892 -26.433 1.00 74.25 179 GLU A N 1
ATOM 1438 C CA . GLU A 1 179 ? 10.791 8.896 -26.847 1.00 74.25 179 GLU A CA 1
ATOM 1439 C C . GLU A 1 179 ? 10.232 7.476 -26.925 1.00 74.25 179 GLU A C 1
ATOM 1441 O O . GLU A 1 179 ? 9.125 7.231 -26.439 1.00 74.25 179 GLU A O 1
ATOM 1446 N N . MET A 1 180 ? 11.013 6.526 -27.445 1.00 81.31 180 MET A N 1
ATOM 1447 C CA . MET A 1 180 ? 10.608 5.127 -27.474 1.00 81.31 180 MET A CA 1
ATOM 1448 C C . MET A 1 180 ? 10.590 4.503 -26.078 1.00 81.31 180 MET A C 1
ATOM 1450 O O . MET A 1 180 ? 9.619 3.831 -25.732 1.00 81.31 180 MET A O 1
ATOM 1454 N N . TRP A 1 181 ? 11.596 4.778 -25.240 1.00 83.00 181 TRP A N 1
ATOM 1455 C CA . TRP A 1 181 ? 11.587 4.358 -23.834 1.00 83.00 181 TRP A CA 1
ATOM 1456 C C . TRP A 1 181 ? 10.368 4.895 -23.086 1.00 83.00 181 TRP A C 1
ATOM 1458 O O . TRP A 1 181 ? 9.714 4.154 -22.346 1.00 83.00 181 TRP A O 1
ATOM 1468 N N . SER A 1 182 ? 10.022 6.163 -23.319 1.00 76.56 182 SER A N 1
ATOM 1469 C CA . SER A 1 182 ? 8.829 6.790 -22.747 1.00 76.56 182 SER A CA 1
ATOM 1470 C C . SER A 1 182 ? 7.557 6.080 -23.204 1.00 76.56 182 SER A C 1
ATOM 1472 O O . SER A 1 182 ? 6.726 5.725 -22.370 1.00 76.56 182 SER A O 1
ATOM 1474 N N . LEU A 1 183 ? 7.406 5.841 -24.511 1.00 80.44 183 LEU A N 1
ATOM 1475 C CA . LEU A 1 183 ? 6.230 5.183 -25.079 1.00 80.44 183 LEU A CA 1
ATOM 1476 C C . LEU A 1 183 ? 6.089 3.743 -24.572 1.00 80.44 183 LEU A C 1
ATOM 1478 O O . LEU A 1 183 ? 5.012 3.364 -24.111 1.00 80.44 183 LEU A O 1
ATOM 1482 N N . PHE A 1 184 ? 7.172 2.965 -24.614 1.00 88.69 184 PHE A N 1
ATOM 1483 C CA . PHE A 1 184 ? 7.205 1.585 -24.140 1.00 88.69 184 PHE A CA 1
ATOM 1484 C C . PHE A 1 184 ? 6.837 1.502 -22.659 1.00 88.69 184 PHE A C 1
ATOM 1486 O O . PHE A 1 184 ? 5.902 0.790 -22.298 1.00 88.69 184 PHE A O 1
ATOM 1493 N N . THR A 1 185 ? 7.497 2.298 -21.813 1.00 87.94 185 THR A N 1
ATOM 1494 C CA . THR A 1 185 ? 7.234 2.335 -20.367 1.00 87.94 185 THR A CA 1
ATOM 1495 C C . THR A 1 185 ? 5.793 2.737 -20.073 1.00 87.94 185 THR A C 1
ATOM 1497 O O . THR A 1 185 ? 5.133 2.099 -19.258 1.00 87.94 185 THR A O 1
ATOM 1500 N N . CYS A 1 186 ? 5.270 3.765 -20.748 1.00 88.12 186 CYS A N 1
ATOM 1501 C CA . CYS A 1 186 ? 3.881 4.184 -20.575 1.00 88.12 186 CYS A CA 1
ATOM 1502 C C . CYS A 1 186 ? 2.903 3.057 -20.907 1.00 88.12 186 CYS A C 1
ATOM 1504 O O . CYS A 1 186 ? 2.012 2.789 -20.106 1.00 88.12 186 CYS A O 1
ATOM 1506 N N . ARG A 1 187 ? 3.088 2.362 -22.037 1.00 87.88 187 ARG A N 1
ATOM 1507 C CA . ARG A 1 187 ? 2.218 1.244 -22.422 1.00 87.88 187 ARG A CA 1
ATOM 1508 C C . ARG A 1 187 ? 2.346 0.057 -21.469 1.00 87.88 187 ARG A C 1
ATOM 1510 O O . ARG A 1 187 ? 1.339 -0.506 -21.058 1.00 87.88 187 ARG A O 1
ATOM 1517 N N . VAL A 1 188 ? 3.559 -0.298 -21.060 1.00 94.06 188 VAL A N 1
ATOM 1518 C CA . VAL A 1 188 ? 3.785 -1.367 -20.079 1.00 94.06 188 VAL A CA 1
ATOM 1519 C C . VAL A 1 188 ? 3.073 -1.069 -18.757 1.00 94.06 188 VAL A C 1
ATOM 1521 O O . VAL A 1 188 ? 2.383 -1.941 -18.230 1.00 94.06 188 VAL A O 1
ATOM 1524 N N . CYS A 1 189 ? 3.184 0.162 -18.250 1.00 92.25 189 CYS A N 1
ATOM 1525 C CA . CYS A 1 189 ? 2.510 0.587 -17.025 1.00 92.25 189 CYS A CA 1
ATOM 1526 C C . CYS A 1 189 ? 0.982 0.643 -17.180 1.00 92.25 189 CYS A C 1
ATOM 1528 O O . CYS A 1 189 ? 0.272 0.191 -16.287 1.00 92.25 189 CYS A O 1
ATOM 1530 N N . GLU A 1 190 ? 0.474 1.163 -18.303 1.00 89.38 190 GLU A N 1
ATOM 1531 C CA . GLU A 1 190 ? -0.964 1.275 -18.601 1.00 89.38 190 GLU A CA 1
ATOM 1532 C C . GLU A 1 190 ? -1.657 -0.094 -18.597 1.00 89.38 190 GLU A C 1
ATOM 1534 O O . GLU A 1 190 ? -2.720 -0.253 -18.000 1.00 89.38 190 GLU A O 1
ATOM 1539 N N . PHE A 1 191 ? -1.028 -1.097 -19.213 1.00 90.81 191 PHE A N 1
ATOM 1540 C CA . PHE A 1 191 ? -1.572 -2.454 -19.309 1.00 90.81 191 PHE A CA 1
ATOM 1541 C C . PHE A 1 191 ? -1.137 -3.380 -18.163 1.00 90.81 191 PHE A C 1
ATOM 1543 O O . PHE A 1 191 ? -1.560 -4.533 -18.115 1.00 90.81 191 PHE A O 1
ATOM 1550 N N . GLY A 1 192 ? -0.295 -2.907 -17.240 1.00 91.94 192 GLY A N 1
ATOM 1551 C CA . GLY A 1 192 ? 0.230 -3.712 -16.136 1.00 91.94 192 GLY A CA 1
ATOM 1552 C C . GLY A 1 192 ? 1.058 -4.922 -16.590 1.00 91.94 192 GLY A C 1
ATOM 1553 O O . GLY A 1 192 ? 0.948 -6.002 -16.016 1.00 91.94 192 GLY A O 1
ATOM 1554 N N . HIS A 1 193 ? 1.853 -4.767 -17.649 1.00 94.62 193 HIS A N 1
ATOM 1555 C CA . HIS A 1 193 ? 2.510 -5.873 -18.344 1.00 94.62 193 HIS A CA 1
ATOM 1556 C C . HIS A 1 193 ? 3.815 -6.326 -17.661 1.00 94.62 193 HIS A C 1
ATOM 1558 O O . HIS A 1 193 ? 4.876 -5.743 -17.883 1.00 94.62 193 HIS A O 1
ATOM 1564 N N . TYR A 1 194 ? 3.764 -7.408 -16.875 1.00 95.00 194 TYR A N 1
ATOM 1565 C CA . TYR A 1 194 ? 4.883 -7.865 -16.032 1.00 95.00 194 TYR A CA 1
ATOM 1566 C C . TYR A 1 194 ? 6.212 -8.082 -16.763 1.00 95.00 194 TYR A C 1
ATOM 1568 O O . TYR A 1 194 ? 7.221 -7.519 -16.351 1.00 95.00 194 TYR A O 1
ATOM 1576 N N . LEU A 1 195 ? 6.231 -8.832 -17.872 1.00 93.62 195 LEU A N 1
ATOM 1577 C CA . LEU A 1 195 ? 7.479 -9.107 -18.604 1.00 93.62 195 LEU A CA 1
ATOM 1578 C C . LEU A 1 195 ? 8.120 -7.824 -19.150 1.00 93.62 195 LEU A C 1
ATOM 1580 O O . LEU A 1 195 ? 9.337 -7.672 -19.142 1.00 93.62 195 LEU A O 1
ATOM 1584 N N . GLY A 1 196 ? 7.283 -6.873 -19.566 1.00 94.75 196 GLY A N 1
ATOM 1585 C CA . GLY A 1 196 ? 7.735 -5.553 -20.005 1.00 94.75 196 GLY A CA 1
ATOM 1586 C C . GLY A 1 196 ? 8.316 -4.750 -18.844 1.00 94.75 196 GLY A C 1
ATOM 1587 O O . GLY A 1 196 ? 9.346 -4.103 -19.004 1.00 94.75 196 GLY A O 1
ATOM 1588 N N . SER A 1 197 ? 7.703 -4.839 -17.660 1.00 95.75 197 SER A N 1
ATOM 1589 C CA . SER A 1 197 ? 8.217 -4.222 -16.434 1.00 95.75 197 SER A CA 1
ATOM 1590 C C . SER A 1 197 ? 9.555 -4.827 -16.014 1.00 95.75 197 SER A C 1
ATOM 1592 O O . SER A 1 197 ? 10.449 -4.091 -15.609 1.00 95.75 197 SER A O 1
ATOM 1594 N N . CYS A 1 198 ? 9.728 -6.146 -16.149 1.00 92.81 198 CYS A N 1
ATOM 1595 C CA . CYS A 1 198 ? 11.009 -6.810 -15.907 1.00 92.81 198 CYS A CA 1
ATOM 1596 C C . CYS A 1 198 ? 12.088 -6.323 -16.877 1.00 92.81 198 CYS A C 1
ATOM 1598 O O . CYS A 1 198 ? 13.191 -6.027 -16.432 1.00 92.81 198 CYS A O 1
ATOM 1600 N N . LEU A 1 199 ? 11.775 -6.190 -18.171 1.00 92.12 199 LEU A N 1
ATOM 1601 C CA . LEU A 1 199 ? 12.710 -5.629 -19.148 1.00 92.12 199 LEU A CA 1
ATOM 1602 C C . LEU A 1 199 ? 13.117 -4.196 -18.769 1.00 92.12 199 LEU A C 1
ATOM 1604 O O . LEU A 1 199 ? 14.301 -3.893 -18.723 1.00 92.12 199 LEU A O 1
ATOM 1608 N N . ILE A 1 200 ? 12.155 -3.331 -18.429 1.00 91.50 200 ILE A N 1
ATOM 1609 C CA . ILE A 1 200 ? 12.435 -1.961 -17.961 1.00 91.50 200 ILE A CA 1
ATOM 1610 C C . ILE A 1 200 ? 13.352 -1.978 -16.739 1.00 91.50 200 ILE A C 1
ATOM 1612 O O . ILE A 1 200 ? 14.307 -1.209 -16.676 1.00 91.50 200 ILE A O 1
ATOM 1616 N N . TYR A 1 201 ? 13.071 -2.857 -15.777 1.00 89.62 201 TYR A N 1
ATOM 1617 C CA . TYR A 1 201 ? 13.882 -2.999 -14.577 1.00 89.62 201 TYR A CA 1
ATOM 1618 C C . TYR A 1 201 ? 15.325 -3.378 -14.919 1.00 89.62 201 TYR A C 1
ATOM 1620 O O . TYR A 1 201 ? 16.251 -2.693 -14.495 1.00 89.62 201 TYR A O 1
ATOM 1628 N N . HIS A 1 202 ? 15.523 -4.413 -15.731 1.00 85.44 202 HIS A N 1
ATOM 1629 C CA . HIS A 1 202 ? 16.861 -4.888 -16.076 1.00 85.44 202 HIS A CA 1
ATOM 1630 C C . HIS A 1 202 ? 17.642 -3.924 -16.967 1.00 85.44 202 HIS A C 1
ATOM 1632 O O . HIS A 1 202 ? 18.856 -3.863 -16.852 1.00 85.44 202 HIS A O 1
ATOM 1638 N N . GLU A 1 203 ? 16.986 -3.151 -17.831 1.00 82.31 203 GLU A N 1
ATOM 1639 C CA . GLU A 1 203 ? 17.708 -2.249 -18.733 1.00 82.31 203 GLU A CA 1
ATOM 1640 C C . GLU A 1 203 ? 17.963 -0.863 -18.124 1.00 82.31 203 GLU A C 1
ATOM 1642 O O . GLU A 1 203 ? 19.004 -0.255 -18.391 1.00 82.31 203 GLU A O 1
ATOM 1647 N N . LEU A 1 204 ? 17.036 -0.352 -17.300 1.00 79.50 204 LEU A N 1
ATOM 1648 C CA . LEU A 1 204 ? 17.063 1.035 -16.810 1.00 79.50 204 LEU A CA 1
ATOM 1649 C C . LEU A 1 204 ? 17.355 1.194 -15.316 1.00 79.50 204 LEU A C 1
ATOM 1651 O O . LEU A 1 204 ? 17.800 2.269 -14.913 1.00 79.50 204 LEU A O 1
ATOM 1655 N N . ILE A 1 205 ? 17.063 0.183 -14.496 1.00 77.31 205 ILE A N 1
ATOM 1656 C CA . ILE A 1 205 ? 17.162 0.276 -13.032 1.00 77.31 205 ILE A CA 1
ATOM 1657 C C . ILE A 1 205 ? 18.349 -0.533 -12.514 1.00 77.31 205 ILE A C 1
ATOM 1659 O O . ILE A 1 205 ? 19.175 0.012 -11.790 1.00 77.31 205 ILE A O 1
ATOM 1663 N N . ASP A 1 206 ? 18.446 -1.799 -12.912 1.00 73.25 206 ASP A N 1
ATOM 1664 C CA . ASP A 1 206 ? 19.435 -2.763 -12.427 1.00 73.25 206 ASP A CA 1
ATOM 1665 C C . ASP A 1 206 ? 20.088 -3.489 -13.610 1.00 73.25 206 ASP A C 1
ATOM 1667 O O . ASP A 1 206 ? 19.773 -4.635 -13.958 1.00 73.25 206 ASP A O 1
ATOM 1671 N N . ASN A 1 207 ? 20.958 -2.746 -14.296 1.00 60.22 207 ASN A N 1
ATOM 1672 C CA . ASN A 1 207 ? 21.606 -3.207 -15.513 1.00 60.22 207 ASN A CA 1
ATOM 1673 C C . ASN A 1 207 ? 22.857 -4.043 -15.216 1.00 60.22 207 ASN A C 1
ATOM 1675 O O . ASN A 1 207 ? 23.976 -3.531 -15.148 1.00 60.22 207 ASN A O 1
ATOM 1679 N N . HIS A 1 208 ? 22.639 -5.354 -15.094 1.00 55.44 208 HIS A N 1
ATOM 1680 C CA . HIS A 1 208 ? 23.665 -6.380 -14.885 1.00 55.44 208 HIS A CA 1
ATOM 1681 C C . HIS A 1 208 ? 24.818 -6.345 -15.909 1.00 55.44 208 HIS A C 1
ATOM 1683 O O . HIS A 1 208 ? 25.967 -6.550 -15.526 1.00 55.44 208 HIS A O 1
ATOM 1689 N N . THR A 1 209 ? 24.559 -6.013 -17.182 1.00 48.97 209 THR A N 1
ATOM 1690 C CA . THR A 1 209 ? 25.599 -5.998 -18.237 1.00 48.97 209 THR A CA 1
ATOM 1691 C C . THR A 1 209 ? 26.645 -4.899 -18.034 1.00 48.97 209 THR A C 1
ATOM 1693 O O . THR A 1 209 ? 27.809 -5.061 -18.390 1.00 48.97 209 THR A O 1
ATOM 1696 N N . ARG A 1 210 ? 26.270 -3.791 -17.384 1.00 48.44 210 ARG A N 1
ATOM 1697 C CA . ARG A 1 210 ? 27.194 -2.692 -17.061 1.00 48.44 210 ARG A CA 1
ATOM 1698 C C . ARG A 1 210 ? 28.093 -2.994 -15.870 1.00 48.44 210 ARG A C 1
ATOM 1700 O O . ARG A 1 210 ? 29.144 -2.370 -15.735 1.00 48.44 210 ARG A O 1
ATOM 1707 N N . SER A 1 211 ? 27.679 -3.930 -15.020 1.00 44.25 211 SER A N 1
ATOM 1708 C CA . SER A 1 211 ? 28.442 -4.339 -13.845 1.00 44.25 211 SER A CA 1
ATOM 1709 C C . SER A 1 211 ? 29.620 -5.252 -14.200 1.00 44.25 211 SER A C 1
ATOM 1711 O O . SER A 1 211 ? 30.575 -5.314 -13.433 1.00 44.25 211 SER A O 1
ATOM 1713 N N . GLU A 1 212 ? 29.576 -5.942 -15.346 1.00 42.44 212 GLU A N 1
ATOM 1714 C CA . GLU A 1 212 ? 30.615 -6.899 -15.755 1.00 42.44 212 GLU A CA 1
ATOM 1715 C C . GLU A 1 212 ? 31.742 -6.270 -16.592 1.00 42.44 212 GLU A C 1
ATOM 1717 O O . GLU A 1 212 ? 32.889 -6.701 -16.486 1.00 42.44 212 GLU A O 1
ATOM 1722 N N . GLU A 1 213 ? 31.462 -5.248 -17.410 1.00 40.84 213 GLU A N 1
ATOM 1723 C CA . GLU A 1 213 ? 32.435 -4.790 -18.418 1.00 40.84 213 GLU A CA 1
ATOM 1724 C C . GLU A 1 213 ? 33.416 -3.707 -17.954 1.00 40.84 213 GLU A C 1
ATOM 1726 O O . GLU A 1 213 ? 34.504 -3.607 -18.519 1.00 40.84 213 GLU A O 1
ATOM 1731 N N . ASN A 1 214 ? 33.081 -2.900 -16.942 1.00 39.41 214 ASN A N 1
ATOM 1732 C CA . ASN A 1 214 ? 33.903 -1.727 -16.619 1.00 39.41 214 ASN A CA 1
ATOM 1733 C C . ASN A 1 214 ? 34.845 -1.901 -15.424 1.00 39.41 214 ASN A C 1
ATOM 1735 O O . ASN A 1 214 ? 35.826 -1.163 -15.350 1.00 39.41 214 ASN A O 1
ATOM 1739 N N . TYR A 1 215 ? 34.622 -2.868 -14.527 1.00 38.50 215 TYR A N 1
ATOM 1740 C CA . TYR A 1 215 ? 35.468 -3.029 -13.341 1.00 38.50 215 TYR A CA 1
ATOM 1741 C C . TYR A 1 215 ? 35.432 -4.459 -12.771 1.00 38.50 215 TYR A C 1
ATOM 1743 O O . TYR A 1 215 ? 34.464 -4.829 -12.104 1.00 38.50 215 TYR A O 1
ATOM 1751 N N . PRO A 1 216 ? 36.497 -5.268 -12.936 1.00 34.12 216 PRO A N 1
ATOM 1752 C CA . PRO A 1 216 ? 36.616 -6.522 -12.210 1.00 34.12 216 PRO A CA 1
ATOM 1753 C C . PRO A 1 216 ? 36.915 -6.190 -10.740 1.00 34.12 216 PRO A C 1
ATOM 1755 O O . PRO A 1 216 ? 38.051 -5.899 -10.375 1.00 34.12 216 PRO A O 1
ATOM 1758 N N . GLY A 1 217 ? 35.874 -6.173 -9.904 1.00 40.12 217 GLY A N 1
ATOM 1759 C CA . GLY A 1 217 ? 35.987 -6.020 -8.448 1.00 40.12 217 GLY A CA 1
ATOM 1760 C C . GLY A 1 217 ? 35.831 -4.603 -7.882 1.00 40.12 217 GLY A C 1
ATOM 1761 O O . GLY A 1 217 ? 36.320 -4.358 -6.783 1.00 40.12 217 GLY A O 1
ATOM 1762 N N . SER A 1 218 ? 35.186 -3.662 -8.583 1.00 32.25 218 SER A N 1
ATOM 1763 C CA . SER A 1 218 ? 35.032 -2.285 -8.087 1.00 32.25 218 SER A CA 1
ATOM 1764 C C . SER A 1 218 ? 33.739 -1.618 -8.584 1.00 32.25 218 SER A C 1
ATOM 1766 O O . SER A 1 218 ? 33.473 -1.615 -9.778 1.00 32.25 218 SER A O 1
ATOM 1768 N N . LEU A 1 219 ? 32.991 -0.986 -7.670 1.00 39.44 219 LEU A N 1
ATOM 1769 C CA . LEU A 1 219 ? 31.986 0.070 -7.904 1.00 39.44 219 LEU A CA 1
ATOM 1770 C C . LEU A 1 219 ? 30.573 -0.360 -8.341 1.00 39.44 219 LEU A C 1
ATOM 1772 O O . LEU A 1 219 ? 30.117 -0.027 -9.437 1.00 39.44 219 LEU A O 1
ATOM 1776 N N . VAL A 1 220 ? 29.787 -0.885 -7.395 1.00 39.84 220 VAL A N 1
ATOM 1777 C CA . VAL A 1 220 ? 28.307 -0.901 -7.500 1.00 39.84 220 VAL A CA 1
ATOM 1778 C C . VAL A 1 220 ? 27.719 0.525 -7.606 1.00 39.84 220 VAL A C 1
ATOM 1780 O O . VAL A 1 220 ? 26.607 0.716 -8.083 1.00 39.84 220 VAL A O 1
ATOM 1783 N N . ASN A 1 221 ? 28.491 1.567 -7.276 1.00 40.06 221 ASN A N 1
ATOM 1784 C CA . ASN A 1 221 ? 28.081 2.965 -7.457 1.00 40.06 221 ASN A CA 1
ATOM 1785 C C . ASN A 1 221 ? 28.263 3.519 -8.887 1.00 40.06 221 ASN A C 1
ATOM 1787 O O . ASN A 1 221 ? 27.753 4.601 -9.176 1.00 40.06 221 ASN A O 1
ATOM 1791 N N . ALA A 1 222 ? 28.965 2.824 -9.793 1.00 35.53 222 ALA A N 1
ATOM 1792 C CA . ALA A 1 222 ? 29.183 3.309 -11.163 1.00 35.53 222 ALA A CA 1
ATOM 1793 C C . ALA A 1 222 ? 28.020 2.980 -12.119 1.00 35.53 222 ALA A C 1
ATOM 1795 O O . ALA A 1 222 ? 27.758 3.737 -13.053 1.00 35.53 222 ALA A O 1
ATOM 1796 N N . SER A 1 223 ? 27.269 1.904 -11.867 1.00 40.06 223 SER A N 1
ATOM 1797 C CA . SER A 1 223 ? 26.093 1.515 -12.664 1.00 40.06 223 SER A CA 1
ATOM 1798 C C . SER A 1 223 ? 24.932 2.516 -12.543 1.00 40.06 223 SER A C 1
ATOM 1800 O O . SER A 1 223 ? 24.165 2.680 -13.495 1.00 40.06 223 SER A O 1
ATOM 1802 N N . PHE A 1 224 ? 24.855 3.254 -11.427 1.00 42.31 224 PHE A N 1
ATOM 1803 C CA . PHE A 1 224 ? 23.876 4.324 -11.179 1.00 42.31 224 PHE A CA 1
ATOM 1804 C C . PHE A 1 224 ? 24.316 5.726 -11.643 1.00 42.31 224 PHE A C 1
ATOM 1806 O O . PHE A 1 224 ? 23.596 6.695 -11.413 1.00 42.31 224 PHE A O 1
ATOM 1813 N N . LEU A 1 225 ? 25.488 5.895 -12.264 1.00 43.91 225 LEU A N 1
ATOM 1814 C CA . LEU A 1 225 ? 25.945 7.221 -12.712 1.00 43.91 225 LEU A CA 1
ATOM 1815 C C . LEU A 1 225 ? 25.525 7.567 -14.151 1.00 43.91 225 LEU A C 1
ATOM 1817 O O . LEU A 1 225 ? 25.488 8.748 -14.484 1.00 43.91 225 LEU A O 1
ATOM 1821 N N . ASP A 1 226 ? 25.111 6.579 -14.953 1.00 50.09 226 ASP A N 1
ATOM 1822 C CA . ASP A 1 226 ? 24.748 6.751 -16.370 1.00 50.09 226 ASP A CA 1
ATOM 1823 C C . ASP A 1 226 ? 23.404 6.081 -16.734 1.00 50.09 226 ASP A C 1
ATOM 1825 O O . ASP A 1 226 ? 23.311 5.346 -17.722 1.00 50.09 226 ASP A O 1
ATOM 1829 N N . ALA A 1 227 ? 22.323 6.279 -15.963 1.00 53.88 227 ALA A N 1
ATOM 1830 C CA . ALA A 1 227 ? 20.995 5.822 -16.408 1.00 53.88 227 ALA A CA 1
ATOM 1831 C C . ALA A 1 227 ? 20.677 6.415 -17.799 1.00 53.88 227 ALA A C 1
ATOM 1833 O O . ALA A 1 227 ? 20.601 7.639 -17.934 1.00 53.88 227 ALA A O 1
ATOM 1834 N N . PRO A 1 228 ? 20.478 5.580 -18.841 1.00 57.41 228 PRO A N 1
ATOM 1835 C CA . PRO A 1 228 ? 20.316 6.072 -20.210 1.00 57.41 228 PRO A CA 1
ATOM 1836 C C . PRO A 1 228 ? 18.991 6.827 -20.376 1.00 57.41 228 PRO A C 1
ATOM 1838 O O . PRO A 1 228 ? 18.864 7.684 -21.246 1.00 57.41 228 PRO A O 1
ATOM 1841 N N . PHE A 1 229 ? 18.019 6.533 -19.508 1.00 68.00 229 PHE A N 1
ATOM 1842 C CA . PHE A 1 229 ? 16.715 7.166 -19.449 1.00 68.00 229 PHE A CA 1
ATOM 1843 C C . PHE A 1 229 ? 16.226 7.226 -17.995 1.00 68.00 229 PHE A C 1
ATOM 1845 O O . PHE A 1 229 ? 16.306 6.239 -17.260 1.00 68.00 229 PHE A O 1
ATOM 1852 N N . LEU A 1 230 ? 15.700 8.381 -17.580 1.00 76.38 230 LEU A N 1
ATOM 1853 C CA . LEU A 1 230 ? 15.167 8.578 -16.233 1.00 76.38 230 LEU A CA 1
ATOM 1854 C C . LEU A 1 230 ? 13.654 8.305 -16.211 1.00 76.38 230 LEU A C 1
ATOM 1856 O O . LEU A 1 230 ? 12.869 9.047 -16.803 1.00 76.38 230 LEU A O 1
ATOM 1860 N N . LEU A 1 231 ? 13.236 7.259 -15.495 1.00 82.94 231 LEU A N 1
ATOM 1861 C CA . LEU A 1 231 ? 11.827 6.876 -15.349 1.00 82.94 231 LEU A CA 1
ATOM 1862 C C . LEU A 1 231 ? 11.084 7.853 -14.452 1.00 82.94 231 LEU A C 1
ATOM 1864 O O . LEU A 1 231 ? 11.487 8.020 -13.308 1.00 82.94 231 LEU A O 1
ATOM 1868 N N . SER A 1 232 ? 9.970 8.433 -14.902 1.00 83.88 232 SER A N 1
ATOM 1869 C CA . SER A 1 232 ? 9.198 9.392 -14.098 1.00 83.88 232 SER A CA 1
ATOM 1870 C C . SER A 1 232 ? 8.676 8.788 -12.774 1.00 83.88 232 SER A C 1
ATOM 1872 O O . SER A 1 232 ? 8.373 7.594 -12.715 1.00 83.88 232 SER A O 1
ATOM 1874 N N . PRO A 1 233 ? 8.455 9.596 -11.716 1.00 86.69 233 PRO A N 1
ATOM 1875 C CA . PRO A 1 233 ? 7.960 9.102 -10.422 1.00 86.69 233 PRO A CA 1
ATOM 1876 C C . PRO A 1 233 ? 6.623 8.343 -10.499 1.00 86.69 233 PRO A C 1
ATOM 1878 O O . PRO A 1 233 ? 6.387 7.383 -9.761 1.00 86.69 233 PRO A O 1
ATOM 1881 N N . ASN A 1 234 ? 5.743 8.743 -11.421 1.00 90.94 234 ASN A N 1
ATOM 1882 C CA . ASN A 1 234 ? 4.480 8.042 -11.652 1.00 90.94 234 ASN A CA 1
ATOM 1883 C C . ASN A 1 234 ? 4.728 6.653 -12.252 1.00 90.94 234 ASN A C 1
ATOM 1885 O O . ASN A 1 234 ? 4.134 5.683 -11.791 1.00 90.94 234 ASN A O 1
ATOM 1889 N N . GLN A 1 235 ? 5.640 6.539 -13.225 1.00 90.44 235 GLN A N 1
ATOM 1890 C CA . GLN A 1 235 ? 6.024 5.247 -13.801 1.00 90.44 235 GLN A CA 1
ATOM 1891 C C . GLN A 1 235 ? 6.636 4.327 -12.740 1.00 90.44 235 GLN A C 1
ATOM 1893 O O . GLN A 1 235 ? 6.252 3.166 -12.683 1.00 90.44 235 GLN A O 1
ATOM 1898 N N . LEU A 1 236 ? 7.485 4.841 -11.840 1.00 93.00 236 LEU A N 1
ATOM 1899 C CA . LEU A 1 236 ? 8.006 4.055 -10.711 1.00 93.00 236 LEU A CA 1
ATOM 1900 C C . LEU A 1 236 ? 6.883 3.519 -9.814 1.00 93.00 236 LEU A C 1
ATOM 1902 O O . LEU A 1 236 ? 6.897 2.349 -9.441 1.00 93.00 236 LEU A O 1
ATOM 1906 N N . SER A 1 237 ? 5.880 4.349 -9.514 1.00 95.06 237 SER A N 1
ATOM 1907 C CA . SER A 1 237 ? 4.725 3.936 -8.702 1.00 95.06 237 SER A CA 1
ATOM 1908 C C . SER A 1 237 ? 3.929 2.818 -9.390 1.00 95.06 237 SER A C 1
ATOM 1910 O O . SER A 1 237 ? 3.582 1.826 -8.753 1.00 95.06 237 SER A O 1
ATOM 1912 N N . TYR A 1 238 ? 3.686 2.937 -10.702 1.00 96.00 238 TYR A N 1
ATOM 1913 C CA . TYR A 1 238 ? 2.993 1.906 -11.481 1.00 96.00 238 TYR A CA 1
ATOM 1914 C C . TYR A 1 238 ? 3.791 0.605 -11.588 1.00 96.00 238 TYR A C 1
ATOM 1916 O O . TYR A 1 238 ? 3.214 -0.464 -11.407 1.00 96.00 238 TYR A O 1
ATOM 1924 N N . LEU A 1 239 ? 5.105 0.677 -11.816 1.00 96.62 239 LEU A N 1
ATOM 1925 C CA . LEU A 1 239 ? 5.977 -0.501 -11.803 1.00 96.62 239 LEU A CA 1
ATOM 1926 C C . LEU A 1 239 ? 5.928 -1.202 -10.439 1.00 96.62 239 LEU A C 1
ATOM 1928 O O . LEU A 1 239 ? 5.794 -2.422 -10.392 1.00 96.62 239 LEU A O 1
ATOM 1932 N N . GLY A 1 240 ? 5.932 -0.436 -9.342 1.00 96.56 240 GLY A N 1
ATOM 1933 C CA . GLY A 1 240 ? 5.746 -0.962 -7.988 1.00 96.56 240 GLY A CA 1
ATOM 1934 C C . GLY A 1 240 ? 4.437 -1.738 -7.826 1.00 96.56 240 GLY A C 1
ATOM 1935 O O . GLY A 1 240 ? 4.450 -2.849 -7.303 1.00 96.56 240 GLY A O 1
ATOM 1936 N N . ILE A 1 241 ? 3.324 -1.212 -8.348 1.00 95.94 241 ILE A N 1
ATOM 1937 C CA . ILE A 1 241 ? 2.017 -1.893 -8.333 1.00 95.94 241 ILE A CA 1
ATOM 1938 C C . ILE A 1 241 ? 2.038 -3.171 -9.185 1.00 95.94 241 ILE A C 1
ATOM 1940 O O . ILE A 1 241 ? 1.463 -4.183 -8.783 1.00 95.94 241 ILE A O 1
ATOM 1944 N N . VAL A 1 242 ? 2.687 -3.150 -10.355 1.00 96.31 242 VAL A N 1
ATOM 1945 C CA . VAL A 1 242 ? 2.830 -4.349 -11.195 1.00 96.31 242 VAL A CA 1
ATOM 1946 C C . VAL A 1 242 ? 3.610 -5.420 -10.439 1.00 96.31 242 VAL A C 1
ATOM 1948 O O . VAL A 1 242 ? 3.103 -6.521 -10.260 1.00 96.31 242 VAL A O 1
ATOM 1951 N N . PHE A 1 243 ? 4.792 -5.102 -9.913 1.00 96.75 243 PHE A N 1
ATOM 1952 C CA . PHE A 1 243 ? 5.589 -6.062 -9.146 1.00 96.75 243 PHE A CA 1
ATOM 1953 C C . PHE A 1 243 ? 4.877 -6.549 -7.881 1.00 96.75 243 PHE A C 1
ATOM 1955 O O . PHE A 1 243 ? 4.950 -7.734 -7.564 1.00 96.75 243 PHE A O 1
ATOM 1962 N N . GLN A 1 244 ? 4.101 -5.686 -7.221 1.00 95.81 244 GLN A N 1
ATOM 1963 C CA . GLN A 1 244 ? 3.261 -6.068 -6.088 1.00 95.81 244 GLN A CA 1
ATOM 1964 C C . GLN A 1 244 ? 2.250 -7.150 -6.466 1.00 95.81 244 GLN A C 1
ATOM 1966 O O . GLN A 1 244 ? 2.152 -8.153 -5.768 1.00 95.81 244 GLN A O 1
ATOM 1971 N N . ARG A 1 245 ? 1.532 -6.989 -7.585 1.00 93.81 245 ARG A N 1
ATOM 1972 C CA . ARG A 1 245 ? 0.556 -7.986 -8.068 1.00 93.81 245 ARG A CA 1
ATOM 1973 C C . ARG A 1 245 ? 1.191 -9.326 -8.443 1.00 93.81 245 ARG A C 1
ATOM 1975 O O . ARG A 1 245 ? 0.491 -10.332 -8.491 1.00 93.81 245 ARG A O 1
ATOM 1982 N N . HIS A 1 246 ? 2.492 -9.330 -8.716 1.00 94.12 246 HIS A N 1
ATOM 1983 C CA . HIS A 1 246 ? 3.274 -10.517 -9.052 1.00 94.12 246 HIS A CA 1
ATOM 1984 C C . HIS A 1 246 ? 4.143 -11.023 -7.885 1.00 94.12 246 HIS A C 1
ATOM 1986 O O . HIS A 1 246 ? 4.976 -11.902 -8.092 1.00 94.12 246 HIS A O 1
ATOM 1992 N N . ASN A 1 247 ? 3.940 -10.515 -6.661 1.00 93.62 247 ASN A N 1
ATOM 1993 C CA . ASN A 1 247 ? 4.660 -10.907 -5.439 1.00 93.62 247 ASN A CA 1
ATOM 1994 C C . ASN A 1 247 ? 6.190 -10.727 -5.520 1.00 93.62 247 ASN A C 1
ATOM 1996 O O . ASN A 1 247 ? 6.960 -11.425 -4.852 1.00 93.62 247 ASN A O 1
ATOM 2000 N N . ASP A 1 248 ? 6.643 -9.774 -6.331 1.00 92.19 248 ASP A N 1
ATOM 2001 C CA . ASP A 1 248 ? 8.050 -9.553 -6.653 1.00 92.19 248 ASP A CA 1
ATOM 2002 C C . ASP A 1 248 ? 8.647 -8.435 -5.788 1.00 92.19 248 ASP A C 1
ATOM 2004 O O . ASP A 1 248 ? 8.866 -7.307 -6.231 1.00 92.19 248 ASP A O 1
ATOM 2008 N N . SER A 1 249 ? 8.863 -8.738 -4.504 1.00 90.19 249 SER A N 1
ATOM 2009 C CA . SER A 1 249 ? 9.368 -7.754 -3.533 1.00 90.19 249 SER A CA 1
ATOM 2010 C C . SER A 1 249 ? 10.779 -7.250 -3.864 1.00 90.19 249 SER A C 1
ATOM 2012 O O . SER A 1 249 ? 11.061 -6.077 -3.642 1.00 90.19 249 SER A O 1
ATOM 2014 N N . LEU A 1 250 ? 11.635 -8.099 -4.447 1.00 87.25 250 LEU A N 1
ATOM 2015 C CA . LEU A 1 250 ? 13.032 -7.769 -4.758 1.00 87.25 250 LEU A CA 1
ATOM 2016 C C . LEU A 1 250 ? 13.124 -6.635 -5.782 1.00 87.25 250 LEU A C 1
ATOM 2018 O O . LEU A 1 250 ? 13.855 -5.667 -5.584 1.00 87.25 250 LEU A O 1
ATOM 2022 N N . ARG A 1 251 ? 12.323 -6.692 -6.854 1.00 89.12 251 ARG A N 1
ATOM 2023 C CA . ARG A 1 251 ? 12.300 -5.599 -7.836 1.00 89.12 251 ARG A CA 1
ATOM 2024 C C . ARG A 1 251 ? 11.733 -4.306 -7.249 1.00 89.12 251 ARG A C 1
ATOM 2026 O O . ARG A 1 251 ? 12.151 -3.226 -7.655 1.00 89.12 251 ARG A O 1
ATOM 2033 N N . ILE A 1 252 ? 10.829 -4.372 -6.268 1.00 90.62 252 ILE A N 1
ATOM 2034 C CA . ILE A 1 252 ? 10.334 -3.172 -5.571 1.00 90.62 252 ILE A CA 1
ATOM 2035 C C . ILE A 1 252 ? 11.430 -2.549 -4.694 1.00 90.62 252 ILE A C 1
ATOM 2037 O O . ILE A 1 252 ? 11.530 -1.323 -4.627 1.00 90.62 252 ILE A O 1
ATOM 2041 N N . GLU A 1 253 ? 12.282 -3.356 -4.061 1.00 83.56 253 GLU A N 1
ATOM 2042 C CA . GLU A 1 253 ? 13.468 -2.861 -3.348 1.00 83.56 253 GLU A CA 1
ATOM 2043 C C . GLU A 1 253 ? 14.442 -2.166 -4.302 1.00 83.56 253 GLU A C 1
ATOM 2045 O O . GLU A 1 253 ? 14.880 -1.052 -4.014 1.00 83.56 253 GLU A O 1
ATOM 2050 N N . GLY A 1 254 ? 14.685 -2.743 -5.482 1.00 80.38 254 GLY A N 1
ATOM 2051 C CA . GLY A 1 254 ? 15.468 -2.088 -6.531 1.00 80.38 254 GLY A CA 1
ATOM 2052 C C . GLY A 1 254 ? 14.850 -0.771 -7.014 1.00 80.38 254 GLY A C 1
ATOM 2053 O O . GLY A 1 254 ? 15.559 0.218 -7.188 1.00 80.38 254 GLY A O 1
ATOM 2054 N N . LEU A 1 255 ? 13.517 -0.693 -7.144 1.00 86.62 255 LEU A N 1
ATOM 2055 C CA . LEU A 1 255 ? 12.823 0.572 -7.432 1.00 86.62 255 LEU A CA 1
ATOM 2056 C C . LEU A 1 255 ? 13.009 1.606 -6.317 1.00 86.62 255 LEU A C 1
ATOM 2058 O O . LEU A 1 255 ? 13.127 2.797 -6.605 1.00 86.62 255 LEU A O 1
ATOM 2062 N N . LEU A 1 256 ? 13.010 1.182 -5.051 1.00 81.69 256 LEU A N 1
ATOM 2063 C CA . LEU A 1 256 ? 13.259 2.067 -3.913 1.00 81.69 256 LEU A CA 1
ATOM 2064 C C . LEU A 1 256 ? 14.700 2.573 -3.900 1.00 81.69 256 LEU A C 1
ATOM 2066 O O . LEU A 1 256 ? 14.898 3.750 -3.604 1.00 81.69 256 LEU A O 1
ATOM 2070 N N . LEU A 1 257 ? 15.673 1.728 -4.246 1.00 75.56 257 LEU A N 1
ATOM 2071 C CA . LEU A 1 257 ? 17.071 2.126 -4.397 1.00 75.56 257 LEU A CA 1
ATOM 2072 C C . LEU A 1 257 ? 17.222 3.136 -5.540 1.00 75.56 257 LEU A C 1
ATOM 2074 O O . LEU A 1 257 ? 17.683 4.248 -5.317 1.00 75.56 257 LEU A O 1
ATOM 2078 N N . TYR A 1 258 ? 16.684 2.828 -6.722 1.00 76.12 258 TYR A N 1
ATOM 2079 C CA . TYR A 1 258 ? 16.649 3.757 -7.854 1.00 76.12 258 TYR A CA 1
ATOM 2080 C C . TYR A 1 258 ? 15.989 5.093 -7.493 1.00 76.12 258 TYR A C 1
ATOM 2082 O O . TYR A 1 258 ? 16.498 6.173 -7.803 1.00 76.12 258 TYR A O 1
ATOM 2090 N N . PHE A 1 259 ? 14.853 5.042 -6.793 1.00 78.12 259 PHE A N 1
ATOM 2091 C CA . PHE A 1 259 ? 14.182 6.239 -6.304 1.00 78.12 259 PHE A CA 1
ATOM 2092 C C . PHE A 1 259 ? 15.089 7.035 -5.363 1.00 78.12 259 PHE A C 1
ATOM 2094 O O . PHE A 1 259 ? 15.209 8.248 -5.502 1.00 78.12 259 PHE A O 1
ATOM 2101 N N . LYS A 1 260 ? 15.737 6.360 -4.418 1.00 71.81 260 LYS A N 1
ATOM 2102 C CA . LYS A 1 260 ? 16.636 6.952 -3.430 1.00 71.81 260 LYS A CA 1
ATOM 2103 C C . LYS A 1 260 ? 17.833 7.655 -4.098 1.00 71.81 260 LYS A C 1
ATOM 2105 O O . LYS A 1 260 ? 18.187 8.759 -3.670 1.00 71.81 260 LYS A O 1
ATOM 2110 N N . THR A 1 261 ? 18.364 7.087 -5.182 1.00 66.81 261 THR A N 1
ATOM 2111 C CA . THR A 1 261 ? 19.475 7.644 -5.966 1.00 66.81 261 THR A CA 1
ATOM 2112 C C . THR A 1 261 ? 19.070 8.889 -6.771 1.00 66.81 261 THR A C 1
ATOM 2114 O O . THR A 1 261 ? 19.749 9.916 -6.696 1.00 66.81 261 THR A O 1
ATOM 2117 N N . TYR A 1 262 ? 17.956 8.846 -7.515 1.00 69.00 262 TYR A N 1
ATOM 2118 C CA . TYR A 1 262 ? 17.613 9.903 -8.485 1.00 69.00 262 TYR A CA 1
ATOM 2119 C C . TYR A 1 262 ? 16.531 10.890 -8.031 1.00 69.00 262 TYR A C 1
ATOM 2121 O O . TYR A 1 262 ? 16.423 11.988 -8.583 1.00 69.00 262 TYR A O 1
ATOM 2129 N N . TYR A 1 263 ? 15.723 10.535 -7.033 1.00 71.62 263 TYR A N 1
ATOM 2130 C CA . TYR A 1 263 ? 14.531 11.284 -6.648 1.00 71.62 263 TYR A CA 1
ATOM 2131 C C . TYR A 1 263 ? 14.540 11.727 -5.191 1.00 71.62 263 TYR A C 1
ATOM 2133 O O . TYR A 1 263 ? 14.869 10.994 -4.265 1.00 71.62 263 TYR A O 1
ATOM 2141 N N . SER A 1 264 ? 14.092 12.962 -4.970 1.00 68.44 264 SER A N 1
ATOM 2142 C CA . SER A 1 264 ? 13.896 13.506 -3.628 1.00 68.44 264 SER A CA 1
ATOM 2143 C C . SER A 1 264 ? 12.680 12.875 -2.946 1.00 68.44 264 SER A C 1
ATOM 2145 O O . SER A 1 264 ? 11.555 13.054 -3.423 1.00 68.44 264 SER A O 1
ATOM 2147 N N . TYR A 1 265 ? 12.860 12.263 -1.764 1.00 70.62 265 TYR A N 1
ATOM 2148 C CA . TYR A 1 265 ? 11.726 11.840 -0.923 1.00 70.62 265 TYR A CA 1
ATOM 2149 C C . TYR A 1 265 ? 10.789 13.004 -0.595 1.00 70.62 265 TYR A C 1
ATOM 2151 O O . TYR A 1 265 ? 9.595 12.789 -0.440 1.00 70.62 265 TYR A O 1
ATOM 2159 N N . LEU A 1 266 ? 11.305 14.236 -0.484 1.00 71.75 266 LEU A N 1
ATOM 2160 C CA . LEU A 1 266 ? 10.507 15.428 -0.193 1.00 71.75 266 LEU A CA 1
ATOM 2161 C C . LEU A 1 266 ? 9.686 15.888 -1.403 1.00 71.75 266 LEU A C 1
ATOM 2163 O O . LEU A 1 266 ? 8.536 16.297 -1.238 1.00 71.75 266 LEU A O 1
ATOM 2167 N N . GLY A 1 267 ? 10.293 15.852 -2.592 1.00 71.69 267 GLY A N 1
ATOM 2168 C CA . GLY A 1 267 ? 9.658 16.250 -3.849 1.00 71.69 267 GLY A CA 1
ATOM 2169 C C . GLY A 1 267 ? 8.627 15.235 -4.341 1.00 71.69 267 GLY A C 1
ATOM 2170 O O . GLY A 1 267 ? 7.606 15.625 -4.901 1.00 71.69 267 GLY A O 1
ATOM 2171 N N . HIS A 1 268 ? 8.853 13.948 -4.069 1.00 79.50 268 HIS A N 1
ATOM 2172 C CA . HIS A 1 268 ? 8.050 12.838 -4.590 1.00 79.50 268 HIS A CA 1
ATOM 2173 C C . HIS A 1 268 ? 7.567 11.899 -3.471 1.00 79.50 268 HIS A C 1
ATOM 2175 O O . HIS A 1 268 ? 7.651 10.676 -3.569 1.00 79.50 268 HIS A O 1
ATOM 2181 N N . ARG A 1 269 ? 7.041 12.486 -2.387 1.00 83.75 269 ARG A N 1
ATOM 2182 C CA . ARG A 1 269 ? 6.570 11.769 -1.182 1.00 83.75 269 ARG A CA 1
ATOM 2183 C C . ARG A 1 269 ? 5.536 10.692 -1.481 1.00 83.75 269 ARG A C 1
ATOM 2185 O O . ARG A 1 269 ? 5.610 9.616 -0.900 1.00 83.75 269 ARG A O 1
ATOM 2192 N N . GLU A 1 270 ? 4.589 10.984 -2.369 1.00 89.81 270 GLU A N 1
ATOM 2193 C CA . GLU A 1 270 ? 3.526 10.036 -2.720 1.00 89.81 270 GLU A CA 1
ATOM 2194 C C . GLU A 1 270 ? 4.079 8.827 -3.479 1.00 89.81 270 GLU A C 1
ATOM 2196 O O . GLU A 1 270 ? 3.684 7.704 -3.191 1.00 89.81 270 GLU A O 1
ATOM 2201 N N . THR A 1 271 ? 5.062 9.023 -4.365 1.00 90.00 271 THR A N 1
ATOM 2202 C CA . THR A 1 271 ? 5.766 7.916 -5.033 1.00 90.00 271 THR A CA 1
ATOM 2203 C C . THR A 1 271 ? 6.517 7.056 -4.024 1.00 90.00 271 THR A C 1
ATOM 2205 O O . THR A 1 271 ? 6.364 5.839 -4.026 1.00 90.00 271 THR A O 1
ATOM 2208 N N . TYR A 1 272 ? 7.273 7.672 -3.110 1.00 89.75 272 TYR A N 1
ATOM 2209 C CA . TYR A 1 272 ? 7.970 6.937 -2.05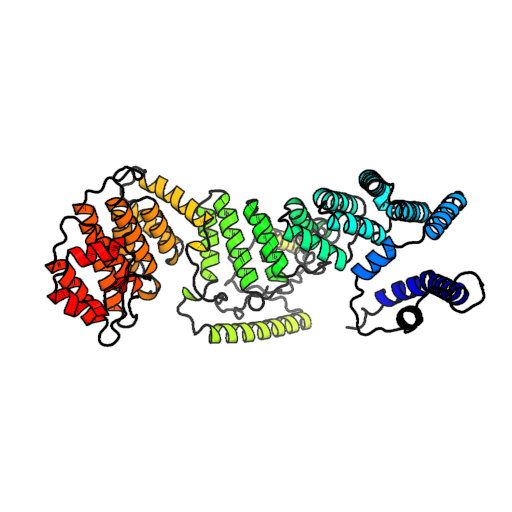3 1.00 89.75 272 TYR A CA 1
ATOM 2210 C C . TYR A 1 272 ? 7.003 6.146 -1.160 1.00 89.75 272 TYR A C 1
ATOM 2212 O O . TYR A 1 272 ? 7.229 4.968 -0.883 1.00 89.75 272 TYR A O 1
ATOM 2220 N N . LYS A 1 273 ? 5.894 6.776 -0.753 1.00 91.88 273 LYS A N 1
ATOM 2221 C CA . LYS A 1 273 ? 4.817 6.131 0.004 1.00 91.88 273 LYS A CA 1
ATOM 2222 C C . LYS A 1 273 ? 4.244 4.938 -0.763 1.00 91.88 273 LYS A C 1
ATOM 2224 O O . LYS A 1 273 ? 4.134 3.860 -0.189 1.00 91.88 273 LYS A O 1
ATOM 2229 N N . SER A 1 274 ? 3.923 5.122 -2.045 1.00 95.38 274 SER A N 1
ATOM 2230 C CA . SER A 1 274 ? 3.378 4.073 -2.911 1.00 95.38 274 SER A CA 1
ATOM 2231 C C . SER A 1 274 ? 4.331 2.886 -3.021 1.00 95.38 274 SER A C 1
ATOM 2233 O O . SER A 1 274 ? 3.903 1.757 -2.826 1.00 95.38 274 SER A O 1
ATOM 2235 N N . LEU A 1 275 ? 5.623 3.124 -3.268 1.00 94.00 275 LEU A N 1
ATOM 2236 C CA . LEU A 1 275 ? 6.625 2.059 -3.367 1.00 94.00 275 LEU A CA 1
ATOM 2237 C C . LEU A 1 275 ? 6.773 1.284 -2.050 1.00 94.00 275 LEU A C 1
ATOM 2239 O O . LEU A 1 275 ? 6.832 0.058 -2.057 1.00 94.00 275 LEU A O 1
ATOM 2243 N N . LYS A 1 276 ? 6.782 1.981 -0.907 1.00 93.31 276 LYS A N 1
ATOM 2244 C CA . LYS A 1 276 ? 6.848 1.339 0.413 1.00 93.31 276 LYS A CA 1
ATOM 2245 C C . LYS A 1 276 ? 5.587 0.527 0.742 1.00 93.31 276 LYS A C 1
ATOM 2247 O O . LYS A 1 276 ? 5.707 -0.527 1.360 1.00 93.31 276 LYS A O 1
ATOM 2252 N N . PHE A 1 277 ? 4.404 0.984 0.327 1.00 96.19 277 PHE A N 1
ATOM 2253 C CA . PHE A 1 277 ? 3.166 0.201 0.436 1.00 96.19 277 PHE A CA 1
ATOM 2254 C C . PHE A 1 277 ? 3.222 -1.044 -0.448 1.00 96.19 277 PHE A C 1
ATOM 2256 O O . PHE A 1 277 ? 2.986 -2.146 0.042 1.00 96.19 277 PHE A O 1
ATOM 2263 N N . SER A 1 278 ? 3.620 -0.888 -1.712 1.00 97.06 278 SER A N 1
ATOM 2264 C CA . SER A 1 278 ? 3.781 -2.009 -2.637 1.00 97.06 278 SER A CA 1
ATOM 2265 C C . SER A 1 278 ? 4.768 -3.054 -2.120 1.00 97.06 278 SER A C 1
ATOM 2267 O O . SER A 1 278 ? 4.490 -4.243 -2.236 1.00 97.06 278 SER A O 1
ATOM 2269 N N . LEU A 1 279 ? 5.871 -2.637 -1.489 1.00 95.75 279 LEU A N 1
ATOM 2270 C CA . LEU A 1 279 ? 6.844 -3.552 -0.888 1.00 95.75 279 LEU A CA 1
ATOM 2271 C C . LEU A 1 279 ? 6.229 -4.397 0.238 1.00 95.75 279 LEU A C 1
ATOM 2273 O O . LEU A 1 279 ? 6.417 -5.616 0.273 1.00 95.75 279 LEU A O 1
ATOM 2277 N N . LEU A 1 280 ? 5.489 -3.759 1.149 1.00 96.38 280 LEU A N 1
ATOM 2278 C CA . LEU A 1 280 ? 4.839 -4.457 2.257 1.00 96.38 280 LEU A CA 1
ATOM 2279 C C . LEU A 1 280 ? 3.779 -5.438 1.750 1.00 96.38 280 LEU A C 1
ATOM 2281 O O . LEU A 1 280 ? 3.755 -6.587 2.178 1.00 96.38 280 LEU A O 1
ATOM 2285 N N . GLU A 1 281 ? 2.940 -5.018 0.809 1.00 97.56 281 GLU A N 1
ATOM 2286 C CA . GLU A 1 281 ? 1.887 -5.858 0.234 1.00 97.56 281 GLU A CA 1
ATOM 2287 C C . GLU A 1 281 ? 2.463 -7.044 -0.564 1.00 97.56 281 GLU A C 1
ATOM 2289 O O . GLU A 1 281 ? 1.997 -8.176 -0.418 1.00 97.56 281 GLU A O 1
ATOM 2294 N N . ALA A 1 282 ? 3.526 -6.826 -1.349 1.00 96.19 282 ALA A N 1
ATOM 2295 C CA . ALA A 1 282 ? 4.215 -7.889 -2.087 1.00 96.19 282 ALA A CA 1
ATOM 2296 C C . ALA A 1 282 ? 4.845 -8.923 -1.145 1.00 96.19 282 ALA A C 1
ATOM 2298 O O . ALA A 1 282 ? 4.751 -10.126 -1.382 1.00 96.19 282 ALA A O 1
ATOM 2299 N N . THR A 1 283 ? 5.470 -8.459 -0.060 1.00 94.88 283 THR A N 1
ATOM 2300 C CA . THR A 1 283 ? 6.086 -9.344 0.939 1.00 94.88 283 THR A CA 1
ATOM 2301 C C . THR A 1 283 ? 5.024 -10.092 1.735 1.00 94.88 283 THR A C 1
ATOM 2303 O O . THR A 1 283 ? 5.143 -11.296 1.942 1.00 94.88 283 THR A O 1
ATOM 2306 N N . SER A 1 284 ? 3.928 -9.417 2.083 1.00 96.12 284 SER A N 1
ATOM 2307 C CA . SER A 1 284 ? 2.795 -10.036 2.775 1.00 96.12 284 SER A CA 1
ATOM 2308 C C . SER A 1 284 ? 2.166 -11.159 1.947 1.00 96.12 284 SER A C 1
ATOM 2310 O O . SER A 1 284 ? 1.807 -12.207 2.481 1.00 96.12 284 SER A O 1
ATOM 2312 N N . SER A 1 285 ? 2.111 -10.986 0.624 1.00 94.56 285 SER A N 1
ATOM 2313 C CA . SER A 1 285 ? 1.591 -11.994 -0.308 1.00 94.56 285 SER A CA 1
ATOM 2314 C C . SER A 1 285 ? 2.404 -13.298 -0.323 1.00 94.56 285 SER A C 1
ATOM 2316 O O . SER A 1 285 ? 1.879 -14.338 -0.716 1.00 94.56 285 SER A O 1
ATOM 2318 N N . LYS A 1 286 ? 3.668 -13.281 0.130 1.00 91.62 286 LYS A N 1
ATOM 2319 C CA . LYS A 1 286 ? 4.508 -14.487 0.270 1.00 91.62 286 LYS A CA 1
ATOM 2320 C C . LYS A 1 286 ? 4.159 -15.325 1.504 1.00 91.62 286 LYS A C 1
ATOM 2322 O O . LYS A 1 286 ? 4.603 -16.464 1.606 1.00 91.62 286 LYS A O 1
ATOM 2327 N N . GLY A 1 287 ? 3.375 -14.784 2.438 1.00 90.81 287 GLY A N 1
ATOM 2328 C CA . GLY A 1 287 ? 2.901 -15.506 3.618 1.00 90.81 287 GLY A CA 1
ATOM 2329 C C . GLY A 1 287 ? 3.844 -15.505 4.826 1.00 90.81 287 GLY A C 1
ATOM 2330 O O . GLY A 1 287 ? 3.484 -16.097 5.844 1.00 90.81 287 GLY A O 1
ATOM 2331 N N . ASN A 1 288 ? 5.010 -14.850 4.754 1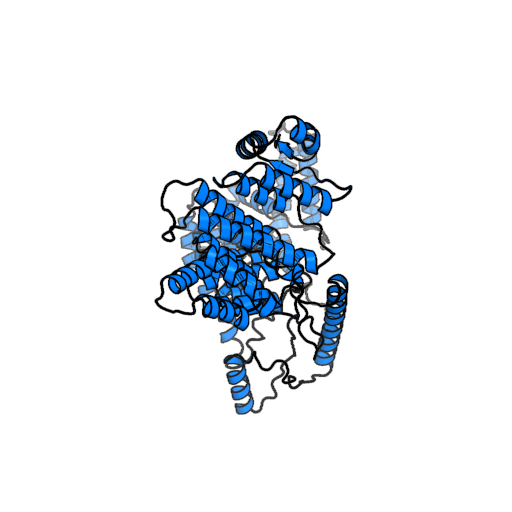.00 91.19 288 ASN A N 1
ATOM 2332 C CA . ASN A 1 288 ? 5.917 -14.716 5.897 1.00 91.19 288 ASN A CA 1
ATOM 2333 C C . ASN A 1 288 ? 5.540 -13.490 6.746 1.00 91.19 288 ASN A C 1
ATOM 2335 O O . ASN A 1 288 ? 5.677 -12.352 6.296 1.00 91.19 288 ASN A O 1
ATOM 2339 N N . LEU A 1 289 ? 5.040 -13.726 7.964 1.00 93.50 289 LEU A N 1
ATOM 2340 C CA . LEU A 1 289 ? 4.626 -12.653 8.869 1.00 93.50 289 LEU A CA 1
ATOM 2341 C C . LEU A 1 289 ? 5.820 -11.868 9.417 1.00 93.50 289 LEU A C 1
ATOM 2343 O O . LEU A 1 289 ? 5.719 -10.649 9.513 1.00 93.50 289 LEU A O 1
ATOM 2347 N N . ASP A 1 290 ? 6.926 -12.533 9.744 1.00 92.19 290 ASP A N 1
ATOM 2348 C CA . ASP A 1 290 ? 8.074 -11.886 10.386 1.00 92.19 290 ASP A CA 1
ATOM 2349 C C . ASP A 1 290 ? 8.707 -10.854 9.438 1.00 92.19 290 ASP A C 1
ATOM 2351 O O . ASP A 1 290 ? 8.810 -9.676 9.782 1.00 92.19 290 ASP A O 1
ATOM 2355 N N . ASP A 1 291 ? 8.966 -11.243 8.184 1.00 91.50 291 ASP A N 1
ATOM 2356 C CA . ASP A 1 291 ? 9.470 -10.329 7.146 1.00 91.50 291 ASP A CA 1
ATOM 2357 C C . ASP A 1 291 ? 8.505 -9.151 6.901 1.00 91.50 291 ASP A C 1
ATOM 2359 O O . ASP A 1 291 ? 8.915 -7.999 6.732 1.00 91.50 291 ASP A O 1
ATOM 2363 N N . ALA A 1 292 ? 7.194 -9.419 6.894 1.00 94.88 292 ALA A N 1
ATOM 2364 C CA . ALA A 1 292 ? 6.186 -8.380 6.706 1.00 94.88 292 ALA A CA 1
ATOM 2365 C C . ALA A 1 292 ? 6.149 -7.397 7.891 1.00 94.88 292 ALA A C 1
ATOM 2367 O O . ALA A 1 292 ? 6.018 -6.188 7.683 1.00 94.88 292 ALA A O 1
ATOM 2368 N N . LEU A 1 293 ? 6.302 -7.882 9.127 1.00 93.75 293 LEU A N 1
ATOM 2369 C CA . LEU A 1 293 ? 6.395 -7.039 10.320 1.00 93.75 293 LEU A CA 1
ATOM 2370 C C . LEU A 1 293 ? 7.662 -6.176 10.295 1.00 93.75 293 LEU A C 1
ATOM 2372 O O . LEU A 1 293 ? 7.600 -4.997 10.649 1.00 93.75 293 LEU A O 1
ATOM 2376 N N . ASP A 1 294 ? 8.780 -6.698 9.800 1.00 90.19 294 ASP A N 1
ATOM 2377 C CA . ASP A 1 294 ? 10.036 -5.956 9.652 1.00 90.19 294 ASP A CA 1
ATOM 2378 C C . ASP A 1 294 ? 9.904 -4.791 8.673 1.00 90.19 294 ASP A C 1
ATOM 2380 O O . ASP A 1 294 ? 10.250 -3.641 8.987 1.00 90.19 294 ASP A O 1
ATOM 2384 N N . ILE A 1 295 ? 9.295 -5.049 7.518 1.00 89.12 295 ILE A N 1
ATOM 2385 C CA . ILE A 1 295 ? 8.994 -4.009 6.532 1.00 89.12 295 ILE A CA 1
ATOM 2386 C C . ILE A 1 295 ? 7.974 -3.015 7.094 1.00 89.12 295 ILE A C 1
ATOM 2388 O O . ILE A 1 295 ? 8.141 -1.803 6.923 1.00 89.12 295 ILE A O 1
ATOM 2392 N N . TYR A 1 296 ? 6.954 -3.483 7.817 1.00 92.88 296 TYR A N 1
ATOM 2393 C CA . TYR A 1 296 ? 5.968 -2.619 8.464 1.00 92.88 296 TYR A CA 1
ATOM 2394 C C . TYR A 1 296 ? 6.616 -1.681 9.495 1.00 92.88 296 TYR A C 1
ATOM 2396 O O . TYR A 1 296 ? 6.331 -0.480 9.500 1.00 92.88 296 TYR A O 1
ATOM 2404 N N . ARG A 1 297 ? 7.554 -2.173 10.317 1.00 88.12 297 ARG A N 1
ATOM 2405 C CA . ARG A 1 297 ? 8.335 -1.343 11.252 1.00 88.12 297 ARG A CA 1
ATOM 2406 C C . ARG A 1 297 ? 9.074 -0.221 10.523 1.00 88.12 297 ARG A C 1
ATOM 2408 O O . ARG A 1 297 ? 9.051 0.929 10.968 1.00 88.12 297 ARG A O 1
ATOM 2415 N N . SER A 1 298 ? 9.709 -0.537 9.396 1.00 84.69 298 SER A N 1
ATOM 2416 C CA . SER A 1 298 ? 10.397 0.444 8.543 1.00 84.69 298 SER A CA 1
ATOM 2417 C C . SER A 1 298 ? 9.424 1.457 7.920 1.00 84.69 298 SER A C 1
ATOM 2419 O O . SER A 1 298 ? 9.676 2.668 7.920 1.00 84.69 298 SER A O 1
ATOM 2421 N N . LEU A 1 299 ? 8.266 0.988 7.449 1.00 88.38 299 LEU A N 1
ATOM 2422 C CA . LEU A 1 299 ? 7.216 1.813 6.856 1.00 88.38 299 LEU A CA 1
ATOM 2423 C C . LEU A 1 299 ? 6.681 2.841 7.855 1.00 88.38 299 LEU A C 1
ATOM 2425 O O . LEU A 1 299 ? 6.645 4.036 7.562 1.00 88.38 299 LEU A O 1
ATOM 2429 N N . VAL A 1 300 ? 6.312 2.400 9.055 1.00 86.50 300 VAL A N 1
ATOM 2430 C CA . VAL A 1 300 ? 5.728 3.252 10.096 1.00 86.50 300 VAL A CA 1
ATOM 2431 C C . VAL A 1 300 ? 6.679 4.373 10.525 1.00 86.50 300 VAL A C 1
ATOM 2433 O O . VAL A 1 300 ? 6.236 5.510 10.709 1.00 86.50 300 VAL A O 1
ATOM 2436 N N . LYS A 1 301 ? 7.992 4.103 10.573 1.00 81.62 301 LYS A N 1
ATOM 2437 C CA . LYS A 1 301 ? 9.030 5.119 10.840 1.00 81.62 301 LYS A CA 1
ATOM 2438 C C . LYS A 1 301 ? 9.030 6.277 9.840 1.00 81.62 301 LYS A C 1
ATOM 2440 O O . LYS A 1 301 ? 9.486 7.372 10.169 1.00 81.62 301 LYS A O 1
ATOM 2445 N N . SER A 1 302 ? 8.464 6.078 8.650 1.00 81.19 302 SER A N 1
ATOM 2446 C CA . SER A 1 302 ? 8.365 7.114 7.619 1.00 81.19 302 SER A CA 1
ATOM 2447 C C . SER A 1 302 ? 7.194 8.092 7.831 1.00 81.19 302 SER A C 1
ATOM 2449 O O . SER A 1 302 ? 7.198 9.169 7.227 1.00 81.19 302 SER A O 1
ATOM 2451 N N . PHE A 1 303 ? 6.214 7.764 8.687 1.00 83.31 303 PHE A N 1
ATOM 2452 C CA . PHE A 1 303 ? 4.982 8.541 8.892 1.00 83.31 303 PHE A CA 1
ATOM 2453 C C . PHE A 1 303 ? 5.047 9.447 10.121 1.00 83.31 303 PHE A C 1
ATOM 2455 O O . PHE A 1 303 ? 5.257 9.008 11.249 1.00 83.31 303 PHE A O 1
ATOM 2462 N N . HIS A 1 304 ? 4.800 10.739 9.917 1.00 75.81 304 HIS A N 1
ATOM 2463 C CA . HIS A 1 304 ? 4.911 11.754 10.960 1.00 75.81 304 HIS A CA 1
ATOM 2464 C C . HIS A 1 304 ? 3.820 11.641 12.027 1.00 75.81 304 HIS A C 1
ATOM 2466 O O . HIS A 1 304 ? 4.098 11.933 13.189 1.00 75.81 304 HIS A O 1
ATOM 2472 N N . GLY A 1 305 ? 2.610 11.192 11.672 1.00 74.44 305 GLY A N 1
ATOM 2473 C CA . GLY A 1 305 ? 1.466 11.142 12.590 1.00 74.44 305 GLY A CA 1
ATOM 2474 C C . GLY A 1 305 ? 1.699 10.294 13.843 1.00 74.44 305 GLY A C 1
ATOM 2475 O O . GLY A 1 305 ? 1.079 10.542 14.875 1.00 74.44 305 GLY A O 1
ATOM 2476 N N . TYR A 1 306 ? 2.648 9.358 13.792 1.00 75.19 306 TYR A N 1
ATOM 2477 C CA . TYR A 1 306 ? 3.010 8.513 14.927 1.00 75.19 306 TYR A CA 1
ATOM 2478 C C . TYR A 1 306 ? 4.002 9.166 15.901 1.00 75.19 306 TYR A C 1
ATOM 2480 O O . TYR A 1 306 ? 4.115 8.736 17.049 1.00 75.19 306 TYR A O 1
ATOM 2488 N N . TYR A 1 307 ? 4.682 10.246 15.501 1.00 72.19 307 TYR A N 1
ATOM 2489 C CA . TYR A 1 307 ? 5.737 10.877 16.293 1.00 72.19 307 TYR A CA 1
ATOM 2490 C C . TYR A 1 307 ? 5.311 12.237 16.850 1.00 72.19 307 TYR A C 1
ATOM 2492 O O . TYR A 1 307 ? 4.716 13.074 16.180 1.00 72.19 307 TYR A O 1
ATOM 2500 N N . LYS A 1 308 ? 5.677 12.517 18.107 1.00 58.59 308 LYS A N 1
ATOM 2501 C CA . LYS A 1 308 ? 5.521 13.838 18.745 1.00 58.59 308 LYS A CA 1
ATOM 2502 C C . LYS A 1 308 ? 6.635 14.798 18.297 1.00 58.59 308 LYS A C 1
ATOM 2504 O O . LYS A 1 308 ? 7.322 15.377 19.131 1.00 58.59 308 LYS A O 1
ATOM 2509 N N . LYS A 1 309 ? 6.859 14.913 16.989 1.00 59.28 309 LYS A N 1
ATOM 2510 C CA . LYS A 1 309 ? 7.792 15.906 16.448 1.00 59.28 309 LYS A CA 1
ATOM 2511 C C . LYS A 1 309 ? 7.061 17.232 16.221 1.00 59.28 309 LYS A C 1
ATOM 2513 O O . LYS A 1 309 ? 5.831 17.282 16.270 1.00 59.28 309 LYS A O 1
ATOM 2518 N N . ALA A 1 310 ? 7.854 18.284 16.039 1.00 61.19 310 ALA A N 1
ATOM 2519 C CA . ALA A 1 310 ? 7.430 19.615 15.623 1.00 61.19 310 ALA A CA 1
ATOM 2520 C C . ALA A 1 310 ? 6.348 19.571 14.522 1.00 61.19 310 ALA A C 1
ATOM 2522 O O . ALA A 1 310 ? 6.278 18.572 13.798 1.00 61.19 310 ALA A O 1
ATOM 2523 N N . PRO A 1 311 ? 5.520 20.625 14.364 1.00 70.50 311 PRO A N 1
ATOM 2524 C CA . PRO A 1 311 ? 4.531 20.697 13.294 1.00 70.50 311 PRO A CA 1
ATOM 2525 C C . PRO A 1 311 ? 5.139 20.267 11.959 1.00 70.50 311 PRO A C 1
ATOM 2527 O O . PRO A 1 311 ? 6.274 20.623 11.645 1.00 70.50 311 PRO A O 1
ATOM 2530 N N . TYR A 1 312 ? 4.390 19.528 11.143 1.00 70.25 312 TYR A N 1
ATOM 2531 C CA . TYR A 1 312 ? 4.905 19.016 9.869 1.00 70.25 312 TYR A CA 1
ATOM 2532 C C . TYR A 1 312 ? 5.500 20.110 8.961 1.00 70.25 312 TYR A C 1
ATOM 2534 O O . TYR A 1 312 ? 6.441 19.867 8.206 1.00 70.25 312 TYR A O 1
ATOM 2542 N N . SER A 1 313 ? 4.986 21.340 9.057 1.00 72.62 313 SER A N 1
ATOM 2543 C CA . SER A 1 313 ? 5.531 22.519 8.376 1.00 72.62 313 SER A CA 1
ATOM 2544 C C . SER A 1 313 ? 6.973 22.839 8.790 1.00 72.62 313 SER A C 1
ATOM 2546 O O . SER A 1 313 ? 7.776 23.224 7.944 1.00 72.62 313 SER A O 1
ATOM 2548 N N . GLU A 1 314 ? 7.319 22.649 10.058 1.00 72.06 314 GLU A N 1
ATOM 2549 C CA . GLU A 1 314 ? 8.658 22.845 10.608 1.00 72.06 314 GLU A CA 1
ATOM 2550 C C . GLU A 1 314 ? 9.599 21.704 10.209 1.00 72.06 314 GLU A C 1
ATOM 2552 O O . GLU A 1 314 ? 10.701 21.962 9.738 1.00 72.06 314 GLU A O 1
ATOM 2557 N N . ILE A 1 315 ? 9.132 20.452 10.267 1.00 70.12 315 ILE A N 1
ATOM 2558 C CA . ILE A 1 315 ? 9.872 19.288 9.745 1.00 70.12 315 ILE A CA 1
ATOM 2559 C C . ILE A 1 315 ? 10.192 19.479 8.264 1.00 70.12 315 ILE A C 1
ATOM 2561 O O . ILE A 1 315 ? 11.319 19.266 7.831 1.00 70.12 315 ILE A O 1
ATOM 2565 N N . ARG A 1 316 ? 9.220 19.947 7.475 1.00 70.62 316 ARG A N 1
ATOM 2566 C CA . ARG A 1 316 ? 9.420 20.244 6.054 1.00 70.62 316 ARG A CA 1
ATOM 2567 C C . ARG A 1 316 ? 10.468 21.336 5.840 1.00 70.62 316 ARG A C 1
ATOM 2569 O O . ARG A 1 316 ? 11.296 21.183 4.948 1.00 70.62 316 ARG A O 1
ATOM 2576 N N . LYS A 1 317 ? 10.440 22.416 6.629 1.00 73.19 317 LYS A N 1
ATOM 2577 C CA . LYS A 1 317 ? 11.457 23.480 6.570 1.00 73.19 317 LYS A CA 1
ATOM 2578 C C . LYS A 1 317 ? 12.841 22.939 6.930 1.00 73.19 317 LYS A C 1
ATOM 2580 O O . LYS A 1 317 ? 13.790 23.184 6.196 1.00 73.19 317 LYS A O 1
ATOM 2585 N N . ASN A 1 318 ? 12.943 22.149 7.996 1.00 69.00 318 ASN A N 1
ATOM 2586 C CA . ASN A 1 318 ? 14.197 21.534 8.428 1.00 69.00 318 ASN A CA 1
ATOM 2587 C C . ASN A 1 318 ? 14.748 20.562 7.381 1.00 69.00 318 ASN A C 1
ATOM 2589 O O . ASN A 1 318 ? 15.942 20.591 7.106 1.00 69.00 318 ASN A O 1
ATOM 2593 N N . ALA A 1 319 ? 13.884 19.773 6.741 1.00 67.69 319 ALA A N 1
ATOM 2594 C CA . ALA A 1 319 ? 14.262 18.905 5.632 1.00 67.69 319 ALA A CA 1
ATOM 2595 C C . ALA A 1 319 ? 14.747 19.707 4.411 1.00 67.69 319 ALA A C 1
ATOM 2597 O O . ALA A 1 319 ? 15.734 19.332 3.790 1.00 67.69 319 ALA A O 1
ATOM 2598 N N . MET A 1 320 ? 14.110 20.840 4.081 1.00 71.50 320 MET A N 1
ATOM 2599 C CA . MET A 1 320 ? 14.590 21.731 3.013 1.00 71.50 320 MET A CA 1
ATOM 2600 C C . MET A 1 320 ? 15.975 22.310 3.322 1.00 71.50 320 MET A C 1
ATOM 2602 O O . MET A 1 320 ? 16.827 22.347 2.439 1.00 71.50 320 MET A O 1
ATOM 2606 N N . VAL A 1 321 ? 16.214 22.725 4.568 1.00 70.25 321 VAL A N 1
ATOM 2607 C CA . VAL A 1 321 ? 17.525 23.225 5.011 1.00 70.25 321 VAL A CA 1
ATOM 2608 C C . VAL A 1 321 ? 18.572 22.110 4.969 1.00 70.25 321 VAL A C 1
ATOM 2610 O O . VAL A 1 321 ? 19.618 22.297 4.363 1.00 70.25 321 VAL A O 1
ATOM 2613 N N . ALA A 1 322 ? 18.260 20.925 5.503 1.00 65.50 322 ALA A N 1
ATOM 2614 C CA . ALA A 1 322 ? 19.150 19.765 5.454 1.00 65.50 322 ALA A CA 1
ATOM 2615 C C . ALA A 1 322 ? 19.505 19.373 4.010 1.00 65.50 322 ALA A C 1
ATOM 2617 O O . ALA A 1 322 ? 20.657 19.087 3.716 1.00 65.50 322 ALA A O 1
ATOM 2618 N N . SER A 1 323 ? 18.544 19.436 3.080 1.00 65.44 323 SER A N 1
ATOM 2619 C CA . SER A 1 323 ? 18.796 19.213 1.650 1.00 65.44 323 SER A CA 1
ATOM 2620 C C . SER A 1 323 ? 19.849 20.161 1.078 1.00 65.44 323 SER A C 1
ATOM 2622 O O . SER A 1 323 ? 20.639 19.766 0.222 1.00 65.44 323 SER A O 1
ATOM 2624 N N . PHE A 1 324 ? 19.816 21.424 1.503 1.00 68.25 324 PHE A N 1
ATOM 2625 C CA . PHE A 1 324 ? 20.750 22.443 1.047 1.00 68.25 324 PHE A CA 1
ATOM 2626 C C . PHE A 1 324 ? 22.132 22.262 1.686 1.00 68.25 324 PHE A C 1
ATOM 2628 O O . PHE A 1 324 ? 23.142 22.375 0.990 1.00 68.25 324 PHE A O 1
ATOM 2635 N N . ASP A 1 325 ? 22.173 21.924 2.976 1.00 63.62 325 ASP A N 1
ATOM 2636 C CA . ASP A 1 325 ? 23.406 21.613 3.705 1.00 63.62 325 ASP A CA 1
ATOM 2637 C C . ASP A 1 325 ? 24.119 20.403 3.077 1.00 63.62 325 ASP A C 1
ATOM 2639 O O . ASP A 1 325 ? 25.299 20.498 2.752 1.00 63.62 325 ASP A O 1
ATOM 2643 N N . HIS A 1 326 ? 23.381 19.330 2.772 1.00 59.56 326 HIS A N 1
ATOM 2644 C CA . HIS A 1 326 ? 23.888 18.139 2.075 1.00 59.56 326 HIS A CA 1
ATOM 2645 C C . HIS A 1 326 ? 24.419 18.436 0.679 1.00 59.56 326 HIS A C 1
ATOM 2647 O O . HIS A 1 326 ? 25.476 17.947 0.286 1.00 59.56 326 HIS A O 1
ATOM 2653 N N . PHE A 1 327 ? 23.712 19.266 -0.090 1.00 62.38 327 PHE A N 1
ATOM 2654 C CA . PHE A 1 327 ? 24.201 19.713 -1.393 1.00 62.38 327 PHE A CA 1
ATOM 2655 C C . PHE A 1 327 ? 25.534 20.467 -1.265 1.00 62.38 327 PHE A C 1
ATOM 2657 O O . PHE A 1 327 ? 26.455 20.253 -2.059 1.00 62.38 327 PHE A O 1
ATOM 2664 N N . ARG A 1 328 ? 25.648 21.344 -0.262 1.00 64.81 328 ARG A N 1
ATOM 2665 C CA . ARG A 1 328 ? 26.862 22.118 -0.002 1.00 64.81 328 ARG A CA 1
ATOM 2666 C C . ARG A 1 328 ? 28.013 21.223 0.456 1.00 64.81 328 ARG A C 1
ATOM 2668 O O . ARG A 1 328 ? 29.096 21.339 -0.108 1.00 64.81 328 ARG A O 1
ATOM 2675 N N . GLU A 1 329 ? 27.769 20.320 1.402 1.00 58.62 329 GLU A N 1
ATOM 2676 C CA . GLU A 1 329 ? 28.754 19.348 1.886 1.00 58.62 329 GLU A CA 1
ATOM 2677 C C . GLU A 1 329 ? 29.231 18.439 0.752 1.00 58.62 329 GLU A C 1
ATOM 2679 O O . GLU A 1 329 ? 30.432 18.298 0.555 1.00 58.62 329 GLU A O 1
ATOM 2684 N N . ARG A 1 330 ? 28.323 17.926 -0.087 1.00 55.66 330 ARG A N 1
ATOM 2685 C CA . ARG A 1 330 ? 28.675 17.132 -1.274 1.00 55.66 330 ARG A CA 1
ATOM 2686 C C . ARG A 1 330 ? 29.589 17.903 -2.218 1.00 55.66 330 ARG A C 1
ATOM 2688 O O . ARG A 1 330 ? 30.617 17.391 -2.652 1.00 55.66 330 ARG A O 1
ATOM 2695 N N . ARG A 1 331 ? 29.236 19.151 -2.528 1.00 58.59 331 ARG A N 1
ATOM 2696 C CA . ARG A 1 331 ? 30.055 20.022 -3.377 1.00 58.59 331 ARG A CA 1
ATOM 2697 C C . ARG A 1 331 ? 31.435 20.264 -2.764 1.00 58.59 331 ARG A C 1
ATOM 2699 O O . ARG A 1 331 ? 32.421 20.305 -3.496 1.00 58.59 331 ARG A O 1
ATOM 2706 N N . ASP A 1 332 ? 31.509 20.455 -1.454 1.00 55.62 332 ASP A N 1
ATOM 2707 C CA . ASP A 1 332 ? 32.757 20.749 -0.762 1.00 55.62 332 ASP A CA 1
ATOM 2708 C C . ASP A 1 332 ? 33.617 19.469 -0.605 1.00 55.62 332 ASP A C 1
ATOM 2710 O O . ASP A 1 332 ? 34.823 19.537 -0.819 1.00 55.62 332 ASP A O 1
ATOM 2714 N N . ASN A 1 333 ? 33.031 18.284 -0.405 1.00 50.66 333 ASN A N 1
ATOM 2715 C CA . ASN A 1 333 ? 33.738 16.994 -0.415 1.00 50.66 333 ASN A CA 1
ATOM 2716 C C . ASN A 1 333 ? 34.299 16.650 -1.803 1.00 50.66 333 ASN A C 1
ATOM 2718 O O . ASN A 1 333 ? 35.448 16.227 -1.905 1.00 50.66 333 ASN A O 1
ATOM 2722 N N . ILE A 1 334 ? 33.543 16.918 -2.878 1.00 48.00 334 ILE A N 1
ATOM 2723 C CA . ILE A 1 334 ? 34.029 16.784 -4.266 1.00 48.00 334 ILE A CA 1
ATOM 2724 C C . ILE A 1 334 ? 35.224 17.712 -4.520 1.00 48.00 334 ILE A C 1
ATOM 2726 O O . ILE A 1 334 ? 36.169 17.334 -5.204 1.00 48.00 334 ILE A O 1
ATOM 2730 N N . LYS A 1 335 ? 35.200 18.931 -3.968 1.00 51.06 335 LYS A N 1
ATOM 2731 C CA . LYS A 1 335 ? 36.290 19.902 -4.136 1.00 51.06 335 LYS A CA 1
ATOM 2732 C C . LYS A 1 335 ? 37.558 19.547 -3.362 1.00 51.06 335 LYS A C 1
ATOM 2734 O O . LYS A 1 335 ? 38.637 19.887 -3.833 1.00 51.06 335 LYS A O 1
ATOM 2739 N N . HIS A 1 336 ? 37.432 18.932 -2.187 1.00 51.16 336 HIS A N 1
ATOM 2740 C CA . HIS A 1 336 ? 38.558 18.728 -1.267 1.00 51.16 336 HIS A CA 1
ATOM 2741 C C . HIS A 1 336 ? 39.019 17.267 -1.155 1.00 51.16 336 HIS A C 1
ATOM 2743 O O . HIS A 1 336 ? 39.993 17.008 -0.462 1.00 51.16 336 HIS A O 1
ATOM 2749 N N . ASN A 1 337 ? 38.357 16.329 -1.843 1.00 46.16 337 ASN A N 1
ATOM 2750 C CA . ASN A 1 337 ? 38.673 14.896 -1.830 1.00 46.16 337 ASN A CA 1
ATOM 2751 C C . ASN A 1 337 ? 38.738 14.286 -0.412 1.00 46.16 337 ASN A C 1
ATOM 2753 O O . ASN A 1 337 ? 39.560 13.419 -0.124 1.00 46.16 337 ASN A O 1
ATOM 2757 N N . ASN A 1 338 ? 37.883 14.768 0.493 1.00 43.16 338 ASN A N 1
ATOM 2758 C CA . ASN A 1 338 ? 37.863 14.309 1.878 1.00 43.16 338 ASN A CA 1
ATOM 2759 C C . ASN A 1 338 ? 37.089 12.988 1.977 1.00 43.16 338 ASN A C 1
ATOM 2761 O O . ASN A 1 338 ? 35.858 12.981 1.949 1.00 43.16 338 ASN A O 1
ATOM 2765 N N . VAL A 1 339 ? 37.813 11.876 2.115 1.00 43.31 339 VAL A N 1
ATOM 2766 C CA . VAL A 1 339 ? 37.250 10.582 2.525 1.00 43.31 339 VAL A CA 1
ATOM 2767 C C . VAL A 1 339 ? 36.894 10.695 4.006 1.00 43.31 339 VAL A C 1
ATOM 2769 O O . VAL A 1 339 ? 37.772 10.728 4.867 1.00 43.31 339 VAL A O 1
ATOM 2772 N N . ARG A 1 340 ? 35.603 10.824 4.321 1.00 43.81 340 ARG A N 1
ATOM 2773 C CA . ARG A 1 340 ? 35.133 10.714 5.706 1.00 43.81 340 ARG A CA 1
ATOM 2774 C C . ARG A 1 340 ? 34.961 9.237 6.046 1.00 43.81 340 ARG A C 1
ATOM 2776 O O . ARG A 1 340 ? 34.308 8.507 5.309 1.00 43.81 340 ARG A O 1
ATOM 2783 N N . ILE A 1 341 ? 35.526 8.832 7.179 1.00 42.62 341 ILE A N 1
ATOM 2784 C CA . ILE A 1 341 ? 35.173 7.582 7.857 1.00 42.62 341 ILE A CA 1
ATOM 2785 C C . ILE A 1 341 ? 33.705 7.742 8.308 1.00 42.62 341 ILE A C 1
ATOM 2787 O O . ILE A 1 341 ? 33.400 8.782 8.904 1.00 42.62 341 ILE A O 1
ATOM 2791 N N . PRO A 1 342 ? 32.784 6.816 7.977 1.00 43.12 342 PRO A N 1
ATOM 2792 C CA . PRO A 1 342 ? 31.398 6.900 8.429 1.00 43.12 342 PRO A CA 1
ATOM 2793 C C . PRO A 1 342 ? 31.335 6.934 9.959 1.00 43.12 342 PRO A C 1
ATOM 2795 O O . PRO A 1 342 ? 32.087 6.237 10.630 1.00 43.12 342 PRO A O 1
ATOM 2798 N N . ASP A 1 343 ? 30.450 7.762 10.505 1.00 39.09 343 ASP A N 1
ATOM 2799 C CA . ASP A 1 343 ? 30.205 7.841 11.945 1.00 39.09 343 ASP A CA 1
ATOM 2800 C C . ASP A 1 343 ? 29.293 6.667 12.354 1.00 39.09 343 ASP A C 1
ATOM 2802 O O . ASP A 1 343 ? 28.226 6.497 11.756 1.00 39.09 343 ASP A O 1
ATOM 2806 N N . ASP A 1 344 ? 29.683 5.889 13.374 1.00 38.19 344 ASP A N 1
ATOM 2807 C CA . ASP A 1 344 ? 29.094 4.595 13.812 1.00 38.19 344 ASP A CA 1
ATOM 2808 C C . ASP A 1 344 ? 27.573 4.604 14.096 1.00 38.19 344 ASP A C 1
ATOM 2810 O O . ASP A 1 344 ? 26.950 3.573 14.336 1.00 38.19 344 ASP A O 1
ATOM 2814 N N . SER A 1 345 ? 26.927 5.767 14.044 1.00 36.88 345 SER A N 1
ATOM 2815 C CA . SER A 1 345 ? 25.479 5.936 14.214 1.00 36.88 345 SER A CA 1
ATOM 2816 C C . SER A 1 345 ? 24.604 5.358 13.083 1.00 36.88 345 SER A C 1
ATOM 2818 O O . SER A 1 345 ? 23.380 5.334 13.231 1.00 36.88 345 SER A O 1
ATOM 2820 N N . PHE A 1 346 ? 25.205 4.881 11.982 1.00 39.69 346 PHE A N 1
ATOM 2821 C CA . PHE A 1 346 ? 24.521 4.262 10.831 1.00 39.69 346 PHE A CA 1
ATOM 2822 C C . PHE A 1 346 ? 25.016 2.842 10.495 1.00 39.69 346 PHE A C 1
ATOM 2824 O O . PHE A 1 346 ? 24.720 2.340 9.412 1.00 39.69 346 PHE A O 1
ATOM 2831 N N . ALA A 1 347 ? 25.724 2.183 11.418 1.00 38.56 347 ALA A N 1
ATOM 2832 C CA . ALA A 1 347 ? 26.348 0.870 11.211 1.00 38.56 347 ALA A CA 1
ATOM 2833 C C . ALA A 1 347 ? 25.370 -0.289 10.895 1.00 38.56 347 ALA A C 1
ATOM 2835 O O . ALA A 1 347 ? 25.798 -1.363 10.487 1.00 38.56 347 ALA A O 1
ATOM 2836 N N . ASP A 1 348 ? 24.055 -0.089 11.019 1.00 35.03 348 ASP A N 1
ATOM 2837 C CA . ASP A 1 348 ? 23.052 -1.152 10.839 1.00 35.03 348 ASP A CA 1
ATOM 2838 C C . ASP A 1 348 ? 22.680 -1.451 9.369 1.00 35.03 348 ASP A C 1
ATOM 2840 O O . ASP A 1 348 ? 21.707 -2.162 9.113 1.00 35.03 348 ASP A O 1
ATOM 2844 N N . ILE A 1 349 ? 23.403 -0.912 8.382 1.00 42.91 349 ILE A N 1
ATOM 2845 C CA . ILE A 1 349 ? 23.188 -1.249 6.964 1.00 42.91 349 ILE A CA 1
ATOM 2846 C C . ILE A 1 349 ? 24.529 -1.485 6.256 1.00 42.91 349 ILE A C 1
ATOM 2848 O O . ILE A 1 349 ? 24.757 -0.954 5.177 1.00 42.91 349 ILE A O 1
ATOM 2852 N N . GLU A 1 350 ? 25.425 -2.272 6.852 1.00 39.88 350 GLU A N 1
ATOM 2853 C CA . GLU A 1 350 ? 26.436 -2.972 6.052 1.00 39.88 350 GLU A CA 1
ATOM 2854 C C . GLU A 1 350 ? 25.767 -4.190 5.422 1.00 39.88 350 GLU A C 1
ATOM 2856 O O . GLU A 1 350 ? 25.368 -5.144 6.097 1.00 39.88 350 GLU A O 1
ATOM 2861 N N . ASN A 1 351 ? 25.578 -4.142 4.109 1.00 40.50 351 ASN A N 1
ATOM 2862 C CA . ASN A 1 351 ? 25.154 -5.315 3.363 1.00 40.50 351 ASN A CA 1
ATOM 2863 C C . ASN A 1 351 ? 26.387 -6.207 3.104 1.00 40.50 351 ASN A C 1
ATOM 2865 O O . ASN A 1 351 ? 27.537 -5.783 3.205 1.00 40.50 351 ASN A O 1
ATOM 2869 N N . SER A 1 352 ? 26.176 -7.482 2.771 1.00 41.28 352 SER A N 1
ATOM 2870 C CA . SER A 1 352 ? 27.275 -8.441 2.548 1.00 41.28 352 SER A CA 1
ATOM 2871 C C . SER A 1 352 ? 28.251 -8.031 1.434 1.00 41.28 352 SER A C 1
ATOM 2873 O O . SER A 1 352 ? 29.314 -8.632 1.296 1.00 41.28 352 SER A O 1
ATOM 2875 N N . ILE A 1 353 ? 27.878 -7.038 0.626 1.00 43.88 353 ILE A N 1
ATOM 2876 C CA . ILE A 1 353 ? 28.648 -6.513 -0.499 1.00 43.88 353 ILE A CA 1
ATOM 2877 C C . ILE A 1 353 ? 29.657 -5.466 -0.002 1.00 43.88 353 ILE A C 1
ATOM 2879 O O . ILE A 1 353 ? 30.814 -5.529 -0.409 1.00 43.88 353 ILE A O 1
ATOM 2883 N N . ASP A 1 354 ? 29.285 -4.613 0.958 1.00 42.06 354 ASP A N 1
ATOM 2884 C CA . ASP A 1 354 ? 30.185 -3.629 1.583 1.00 42.06 354 ASP A CA 1
ATOM 2885 C C . ASP A 1 354 ? 31.430 -4.307 2.205 1.00 42.06 354 ASP A C 1
ATOM 2887 O O . ASP A 1 354 ? 32.567 -3.861 2.032 1.00 42.06 354 ASP A O 1
ATOM 2891 N N . ILE A 1 355 ? 31.237 -5.471 2.836 1.00 52.50 355 ILE A N 1
ATOM 2892 C CA . ILE A 1 355 ? 32.302 -6.294 3.443 1.00 52.50 355 ILE A CA 1
ATOM 2893 C C . ILE A 1 355 ? 33.260 -6.868 2.375 1.00 52.50 355 ILE A C 1
ATOM 2895 O O . ILE A 1 355 ? 34.476 -6.981 2.590 1.00 52.50 355 ILE A O 1
ATOM 2899 N N . LEU A 1 356 ? 32.733 -7.232 1.200 1.00 50.94 356 LEU A N 1
ATOM 2900 C CA . LEU A 1 356 ? 33.519 -7.745 0.070 1.00 50.94 356 LEU A CA 1
ATOM 2901 C C . LEU A 1 356 ? 34.329 -6.634 -0.623 1.00 50.94 356 LEU A C 1
ATOM 2903 O O . LEU A 1 356 ? 35.449 -6.875 -1.084 1.00 50.94 356 LEU A O 1
ATOM 2907 N N . GLU A 1 357 ? 33.809 -5.407 -0.654 1.00 48.28 357 GLU A N 1
ATOM 2908 C CA . GLU A 1 357 ? 34.499 -4.242 -1.220 1.00 48.28 357 GLU A CA 1
ATOM 2909 C C . GLU A 1 357 ? 35.680 -3.790 -0.348 1.00 48.28 357 GLU A C 1
ATOM 2911 O O . GLU A 1 357 ? 36.777 -3.543 -0.858 1.00 48.28 357 GLU A O 1
ATOM 2916 N N . GLU A 1 358 ? 35.509 -3.747 0.975 1.00 53.88 358 GLU A N 1
ATOM 2917 C CA . GLU A 1 358 ? 36.591 -3.357 1.888 1.00 53.88 358 GLU A CA 1
ATOM 2918 C C . GLU A 1 358 ? 37.720 -4.385 1.955 1.00 53.88 358 GLU A C 1
ATOM 2920 O O . GLU A 1 358 ? 38.898 -4.027 2.064 1.00 53.88 358 GLU A O 1
ATOM 2925 N N . SER A 1 359 ? 37.379 -5.670 1.862 1.00 54.41 359 SER A N 1
ATOM 2926 C CA . SER A 1 359 ? 38.368 -6.746 1.805 1.00 54.41 359 SER A CA 1
ATOM 2927 C C . SER A 1 359 ? 39.154 -6.724 0.491 1.00 54.41 359 SER A C 1
ATOM 2929 O O . SER A 1 359 ? 40.376 -6.881 0.508 1.00 54.41 359 SER A O 1
ATOM 2931 N N . SER A 1 360 ? 38.499 -6.428 -0.634 1.00 50.19 360 SER A N 1
ATOM 2932 C CA . SER A 1 360 ? 39.159 -6.289 -1.937 1.00 50.19 360 SER A CA 1
ATOM 2933 C C . SER A 1 360 ? 40.089 -5.072 -1.987 1.00 50.19 360 SER A C 1
ATOM 2935 O O . SER A 1 360 ? 41.245 -5.199 -2.385 1.00 50.19 360 SER A O 1
ATOM 2937 N N . ALA A 1 361 ? 39.658 -3.908 -1.499 1.00 51.00 361 ALA A N 1
ATOM 2938 C CA . ALA A 1 361 ? 40.494 -2.705 -1.474 1.00 51.00 361 ALA A CA 1
ATOM 2939 C C . ALA A 1 361 ? 41.731 -2.838 -0.573 1.00 51.00 361 ALA A C 1
ATOM 2941 O O . ALA A 1 361 ? 42.823 -2.408 -0.956 1.00 51.00 361 ALA A O 1
ATOM 2942 N N . LYS A 1 362 ? 41.593 -3.508 0.582 1.00 59.75 362 LYS A N 1
ATOM 2943 C CA . LYS A 1 362 ? 42.729 -3.851 1.455 1.00 59.75 362 LYS A CA 1
ATOM 2944 C C . LYS A 1 362 ? 43.738 -4.758 0.755 1.00 59.75 362 LYS A C 1
ATOM 2946 O O . LYS A 1 362 ? 44.939 -4.546 0.908 1.00 59.75 362 LYS A O 1
ATOM 2951 N N . ASN A 1 363 ? 43.271 -5.719 -0.042 1.00 56.91 363 ASN A N 1
ATOM 2952 C CA . ASN A 1 363 ? 44.148 -6.621 -0.792 1.00 56.91 363 ASN A CA 1
ATOM 2953 C C . ASN A 1 363 ? 44.965 -5.896 -1.875 1.00 56.91 363 ASN A C 1
ATOM 2955 O O . ASN A 1 363 ? 46.077 -6.324 -2.179 1.00 56.91 363 ASN A O 1
ATOM 2959 N N . PHE A 1 364 ? 44.453 -4.789 -2.421 1.00 45.16 364 PHE A N 1
ATOM 2960 C CA . PHE A 1 364 ? 45.122 -4.011 -3.470 1.00 45.16 364 PHE A CA 1
ATOM 2961 C C . PHE A 1 364 ? 45.792 -2.715 -2.978 1.00 45.16 364 PHE A C 1
ATOM 2963 O O . PHE A 1 364 ? 46.329 -1.978 -3.800 1.00 45.16 364 PHE A O 1
ATOM 2970 N N . GLN A 1 365 ? 45.803 -2.444 -1.664 1.00 49.12 365 GLN A N 1
ATOM 2971 C CA . GLN A 1 365 ? 46.338 -1.204 -1.066 1.00 49.12 365 GLN A CA 1
ATOM 2972 C C . GLN A 1 365 ? 45.777 0.073 -1.715 1.00 49.12 365 GLN A C 1
ATOM 2974 O O . GLN A 1 365 ? 46.487 1.061 -1.903 1.00 49.12 365 GLN A O 1
ATOM 2979 N N . LEU A 1 366 ? 44.499 0.044 -2.090 1.00 44.72 366 LEU A N 1
ATOM 2980 C CA . LEU A 1 366 ? 43.821 1.185 -2.689 1.00 44.72 366 LEU A CA 1
ATOM 2981 C C . LEU A 1 366 ? 43.007 1.910 -1.620 1.00 44.72 366 LEU A C 1
ATOM 2983 O O . LEU A 1 366 ? 42.152 1.308 -0.971 1.00 44.72 366 LEU A O 1
ATOM 2987 N N . ASP A 1 367 ? 43.225 3.217 -1.494 1.00 40.78 367 ASP A N 1
ATOM 2988 C CA . ASP A 1 367 ? 42.301 4.086 -0.774 1.00 40.78 367 ASP A CA 1
ATOM 2989 C C . ASP A 1 367 ? 41.051 4.261 -1.638 1.00 40.78 367 ASP A C 1
ATOM 2991 O O . ASP A 1 367 ? 41.070 4.935 -2.673 1.00 40.78 367 ASP A O 1
ATOM 2995 N N . LEU A 1 368 ? 39.958 3.604 -1.243 1.00 43.53 368 LEU A N 1
ATOM 2996 C CA . LEU A 1 368 ? 38.688 3.720 -1.949 1.00 43.53 368 LEU A CA 1
ATOM 2997 C C . LEU A 1 368 ? 38.222 5.177 -1.916 1.00 43.53 368 LEU A C 1
ATOM 2999 O O . LEU A 1 368 ? 37.859 5.714 -0.866 1.00 43.53 368 LEU A O 1
ATOM 3003 N N . TYR A 1 369 ? 38.158 5.796 -3.093 1.00 39.88 369 TYR A N 1
ATOM 3004 C CA . TYR A 1 369 ? 37.352 6.989 -3.287 1.00 39.88 369 TYR A CA 1
ATOM 3005 C C . TYR A 1 369 ? 35.882 6.592 -3.106 1.00 39.88 369 TYR A C 1
ATOM 3007 O O . TYR A 1 369 ? 35.231 6.125 -4.038 1.00 39.88 369 TYR A O 1
ATOM 3015 N N . LYS A 1 370 ? 35.372 6.743 -1.880 1.00 43.56 370 LYS A N 1
ATOM 3016 C CA . LYS A 1 370 ? 33.946 6.656 -1.558 1.00 43.56 370 LYS A CA 1
ATOM 3017 C C . LYS A 1 370 ? 33.390 8.085 -1.605 1.00 43.56 370 LYS A C 1
ATOM 3019 O O . LYS A 1 370 ? 33.402 8.756 -0.569 1.00 43.56 370 LYS A O 1
ATOM 3024 N N . PRO A 1 371 ? 32.946 8.625 -2.763 1.00 39.12 371 PRO A N 1
ATOM 3025 C CA . PRO A 1 371 ? 32.173 9.854 -2.727 1.00 39.12 371 PRO A CA 1
ATOM 3026 C C . PRO A 1 371 ? 30.968 9.549 -1.845 1.00 39.12 371 PRO A C 1
ATOM 3028 O O . PRO A 1 371 ? 30.186 8.653 -2.153 1.00 39.12 371 PRO A O 1
ATOM 3031 N N . PHE A 1 372 ? 30.853 10.239 -0.713 1.00 38.59 372 PHE A N 1
ATOM 3032 C CA . PHE A 1 372 ? 29.714 10.081 0.176 1.00 38.59 372 PHE A CA 1
ATOM 3033 C C . PHE A 1 372 ? 28.477 10.624 -0.545 1.00 38.59 372 PHE A C 1
ATOM 3035 O O . PHE A 1 372 ? 28.132 11.806 -0.465 1.00 38.59 372 PHE A O 1
ATOM 3042 N N . ILE A 1 373 ? 27.842 9.769 -1.342 1.00 39.50 373 ILE A N 1
ATOM 3043 C CA . ILE A 1 373 ? 26.516 10.008 -1.883 1.00 39.50 373 ILE A CA 1
ATOM 3044 C C . ILE A 1 373 ? 25.581 9.621 -0.747 1.00 39.50 373 ILE A C 1
ATOM 3046 O O . ILE A 1 373 ? 25.017 8.534 -0.736 1.00 39.50 373 ILE A O 1
ATOM 3050 N N . GLU A 1 374 ? 25.439 10.498 0.254 1.00 41.34 374 GLU A N 1
ATOM 3051 C CA . GLU A 1 374 ? 24.320 10.342 1.175 1.00 41.34 374 GLU A CA 1
ATOM 3052 C C . GLU A 1 374 ? 23.054 10.544 0.352 1.00 41.34 374 GLU A C 1
ATOM 3054 O O . GLU A 1 374 ? 22.708 11.634 -0.127 1.00 41.34 374 GLU A O 1
ATOM 3059 N N . GLU A 1 375 ? 22.434 9.415 0.073 1.00 41.38 375 GLU A N 1
ATOM 3060 C CA . GLU A 1 375 ? 21.231 9.293 -0.698 1.00 41.38 375 GLU A CA 1
ATOM 3061 C C . GLU A 1 375 ? 20.054 9.898 0.072 1.00 41.38 375 GLU A C 1
ATOM 3063 O O . GLU A 1 375 ? 19.464 9.247 0.931 1.00 41.38 375 GLU A O 1
ATOM 3068 N N . ASN A 1 376 ? 19.706 11.150 -0.239 1.00 41.03 376 ASN A N 1
ATOM 3069 C CA . ASN A 1 376 ? 18.465 11.824 0.170 1.00 41.03 376 ASN A CA 1
ATOM 3070 C C . ASN A 1 376 ? 18.038 11.604 1.637 1.00 41.03 376 ASN A C 1
ATOM 3072 O O . ASN A 1 376 ? 16.846 11.592 1.945 1.00 41.03 376 ASN A O 1
ATOM 3076 N N . ILE A 1 377 ? 18.969 11.456 2.580 1.00 49.16 377 ILE A N 1
ATOM 3077 C CA . ILE A 1 377 ? 18.592 11.345 3.984 1.00 49.16 377 ILE A CA 1
ATOM 3078 C C . ILE A 1 377 ? 18.422 12.771 4.499 1.00 49.16 377 ILE A C 1
ATOM 3080 O O . ILE A 1 377 ? 19.374 13.476 4.797 1.00 49.16 377 ILE A O 1
ATOM 3084 N N . PHE A 1 378 ? 17.177 13.239 4.592 1.00 53.53 378 PHE A N 1
ATOM 3085 C CA . PHE A 1 378 ? 16.854 14.549 5.176 1.00 53.53 378 PHE A CA 1
ATOM 3086 C C . PHE A 1 378 ? 16.994 14.560 6.714 1.00 53.53 378 PHE A C 1
ATOM 3088 O O . PHE A 1 378 ? 16.329 15.338 7.403 1.00 53.53 378 PHE A O 1
ATOM 3095 N N . SER A 1 379 ? 17.834 13.688 7.273 1.00 50.62 379 SER A N 1
ATOM 3096 C CA . SER A 1 379 ? 18.504 13.956 8.539 1.00 50.62 379 SER A CA 1
ATOM 3097 C C . SER A 1 379 ? 19.709 14.832 8.253 1.00 50.62 379 SER A C 1
ATOM 3099 O O . SER A 1 379 ? 20.455 14.581 7.317 1.00 50.62 379 SER A O 1
ATOM 3101 N N . ARG A 1 380 ? 19.936 15.850 9.079 1.00 46.31 380 ARG A N 1
ATOM 3102 C CA . ARG A 1 380 ? 21.274 16.444 9.142 1.00 46.31 380 ARG A CA 1
ATOM 3103 C C . ARG A 1 380 ? 22.281 15.335 9.507 1.00 46.31 380 ARG A C 1
ATOM 3105 O O . ARG A 1 380 ? 21.886 14.446 10.268 1.00 46.31 380 ARG A O 1
ATOM 3112 N N . PRO A 1 381 ? 23.538 15.392 9.039 1.00 45.72 381 PRO A N 1
ATOM 3113 C CA . PRO A 1 381 ? 24.582 14.497 9.533 1.00 45.72 381 PRO A CA 1
ATOM 3114 C C . PRO A 1 381 ? 24.565 14.498 11.068 1.00 45.72 381 PRO A C 1
ATOM 3116 O O . PRO A 1 381 ? 24.492 15.574 11.669 1.00 45.72 381 PRO A O 1
ATOM 3119 N N . HIS A 1 382 ? 24.564 13.317 11.696 1.00 45.28 382 HIS A N 1
ATOM 3120 C CA . HIS A 1 382 ? 24.459 13.123 13.157 1.00 45.28 382 HIS A CA 1
ATOM 3121 C C . HIS A 1 382 ? 23.082 13.423 13.799 1.00 45.28 382 HIS A C 1
ATOM 3123 O O . HIS A 1 382 ? 22.972 13.500 15.024 1.00 45.28 382 HIS A O 1
ATOM 3129 N N . TYR A 1 383 ? 22.009 13.589 13.014 1.00 46.41 383 TYR A N 1
ATOM 3130 C CA . TYR A 1 383 ? 20.641 13.753 13.530 1.00 46.41 383 TYR A CA 1
ATOM 3131 C C . TYR A 1 383 ? 19.753 12.559 13.152 1.00 46.41 383 TYR A C 1
ATOM 3133 O O . TYR A 1 383 ? 19.886 12.005 12.066 1.00 46.41 383 TYR A O 1
ATOM 3141 N N . PRO A 1 384 ? 18.779 12.176 13.996 1.00 53.25 384 PRO A N 1
ATOM 3142 C CA . PRO A 1 384 ? 17.881 11.070 13.686 1.00 53.25 384 PRO A CA 1
ATOM 3143 C C . PRO A 1 384 ? 17.003 11.384 12.468 1.00 53.25 384 PRO A C 1
ATOM 3145 O O . PRO A 1 384 ? 16.515 12.512 12.312 1.00 53.25 384 PRO A O 1
ATOM 3148 N N . SER A 1 385 ? 16.729 10.362 11.651 1.00 59.41 385 SER A N 1
ATOM 3149 C CA . SER A 1 385 ? 15.857 10.465 10.477 1.00 59.41 385 SER A CA 1
ATOM 3150 C C . SER A 1 385 ? 14.503 11.100 10.830 1.00 59.41 385 SER A C 1
ATOM 3152 O O . SER A 1 385 ? 13.867 10.826 11.862 1.00 59.41 385 SER A O 1
ATOM 3154 N N . GLN A 1 386 ? 14.071 12.054 10.002 1.00 65.56 386 GLN A N 1
ATOM 3155 C CA . GLN A 1 386 ? 12.792 12.734 10.186 1.00 65.56 386 GLN A CA 1
ATOM 3156 C C . GLN A 1 386 ? 11.709 12.041 9.352 1.00 65.56 386 GLN A C 1
ATOM 3158 O O . GLN A 1 386 ? 11.948 11.753 8.183 1.00 65.56 386 GLN A O 1
ATOM 3163 N N . PRO A 1 387 ? 10.516 11.777 9.915 1.00 71.75 387 PRO A N 1
ATOM 3164 C CA . PRO A 1 387 ? 9.419 11.193 9.158 1.00 71.75 387 PRO A CA 1
ATOM 3165 C C . PRO A 1 387 ? 8.915 12.203 8.119 1.00 71.75 387 PRO A C 1
ATOM 3167 O O . PRO A 1 387 ? 8.500 13.313 8.464 1.00 71.75 387 PRO A O 1
ATOM 3170 N N . LEU A 1 388 ? 8.975 11.830 6.841 1.00 72.44 388 LEU A N 1
ATOM 3171 C CA . LEU A 1 388 ? 8.701 12.730 5.714 1.00 72.44 388 LEU A CA 1
ATOM 3172 C C . LEU A 1 388 ? 7.263 12.640 5.206 1.00 72.44 388 LEU A C 1
ATOM 3174 O O . LEU A 1 388 ? 6.800 13.574 4.547 1.00 72.44 388 LEU A O 1
ATOM 3178 N N . ILE A 1 389 ? 6.551 11.556 5.512 1.00 79.31 389 ILE A N 1
ATOM 3179 C CA . ILE A 1 389 ? 5.173 11.334 5.072 1.00 79.31 389 ILE A CA 1
ATOM 3180 C C . ILE A 1 389 ? 4.224 11.921 6.119 1.00 79.31 389 ILE A C 1
ATOM 3182 O O . ILE A 1 389 ? 4.353 11.655 7.312 1.00 79.31 389 ILE A O 1
ATOM 3186 N N . SER A 1 390 ? 3.279 12.753 5.683 1.00 78.50 390 SER A N 1
ATOM 3187 C CA . SER A 1 390 ? 2.255 13.308 6.573 1.00 78.50 390 SER A CA 1
ATOM 3188 C C . SER A 1 390 ? 1.165 12.275 6.875 1.00 78.50 390 SER A C 1
ATOM 3190 O O . SER A 1 390 ? 0.831 11.449 6.028 1.00 78.50 390 SER A O 1
ATOM 3192 N N . GLY A 1 391 ? 0.564 12.368 8.062 1.00 80.62 391 GLY A N 1
ATOM 3193 C CA . GLY A 1 391 ? -0.568 11.533 8.465 1.00 80.62 391 GLY A CA 1
ATOM 3194 C C . GLY A 1 391 ? -0.175 10.184 9.068 1.00 80.62 391 GLY A C 1
ATOM 3195 O O . GLY A 1 391 ? 0.928 10.018 9.593 1.00 80.62 391 GLY A O 1
ATOM 3196 N N . VAL A 1 392 ? -1.124 9.251 9.021 1.00 84.94 392 VAL A N 1
ATOM 3197 C CA . VAL A 1 392 ? -1.038 7.876 9.536 1.00 84.94 392 VAL A CA 1
ATOM 3198 C C . VAL A 1 392 ? -1.454 6.897 8.439 1.00 84.94 392 VAL A C 1
ATOM 3200 O O . VAL A 1 392 ? -2.108 7.293 7.473 1.00 84.94 392 VAL A O 1
ATOM 3203 N N . ILE A 1 393 ? -1.069 5.636 8.593 1.00 88.94 393 ILE A N 1
ATOM 3204 C CA . ILE A 1 393 ? -1.447 4.548 7.685 1.00 88.94 393 ILE A CA 1
ATOM 3205 C C . ILE A 1 393 ? -2.827 4.062 8.116 1.00 88.94 393 ILE A C 1
ATOM 3207 O O . ILE A 1 393 ? -3.020 3.762 9.293 1.00 88.94 393 ILE A O 1
ATOM 3211 N N . LYS A 1 394 ? -3.785 3.997 7.194 1.00 87.19 394 LYS A N 1
ATOM 3212 C CA . LYS A 1 394 ? -5.117 3.453 7.475 1.00 87.19 394 LYS A CA 1
ATOM 3213 C C . LYS A 1 394 ? -5.129 1.957 7.189 1.00 87.19 394 LYS A C 1
ATOM 3215 O O . LYS A 1 394 ? -4.453 1.510 6.273 1.00 87.19 394 LYS A O 1
ATOM 3220 N N . VAL A 1 395 ? -5.976 1.204 7.892 1.00 86.62 395 VAL A N 1
ATOM 3221 C CA . VAL A 1 395 ? -6.123 -0.250 7.673 1.00 86.62 395 VAL A CA 1
ATOM 3222 C C . VAL A 1 395 ? -6.431 -0.581 6.205 1.00 86.62 395 VAL A C 1
ATOM 3224 O O . VAL A 1 395 ? -5.842 -1.491 5.635 1.00 86.62 395 VAL A O 1
ATOM 3227 N N . ASN A 1 396 ? -7.272 0.228 5.553 1.00 88.75 396 ASN A N 1
ATOM 3228 C CA . ASN A 1 396 ? -7.641 0.042 4.145 1.00 88.75 396 ASN A CA 1
ATOM 3229 C C . ASN A 1 396 ? -6.504 0.330 3.148 1.00 88.75 396 ASN A C 1
ATOM 3231 O O . ASN A 1 396 ? -6.654 0.012 1.972 1.00 88.75 396 ASN A O 1
ATOM 3235 N N . ASP A 1 397 ? -5.402 0.950 3.583 1.00 89.94 397 ASP A N 1
ATOM 3236 C CA . ASP A 1 397 ? -4.250 1.207 2.715 1.00 89.94 397 ASP A CA 1
ATOM 3237 C C . ASP A 1 397 ? -3.433 -0.078 2.458 1.00 89.94 397 ASP A C 1
ATOM 3239 O O . ASP A 1 397 ? -2.670 -0.120 1.495 1.00 89.94 397 ASP A O 1
ATOM 3243 N N . LEU A 1 398 ? -3.582 -1.103 3.313 1.00 94.94 398 LEU A N 1
ATOM 3244 C CA . LEU A 1 398 ? -2.773 -2.329 3.319 1.00 94.94 398 LEU A CA 1
ATOM 3245 C C . LEU A 1 398 ? -3.646 -3.604 3.430 1.00 94.94 398 LEU A C 1
ATOM 3247 O O . LEU A 1 398 ? -3.648 -4.277 4.472 1.00 94.94 398 LEU A O 1
ATOM 3251 N N . PRO A 1 399 ? -4.456 -3.920 2.401 1.00 94.69 399 PRO A N 1
ATOM 3252 C CA . PRO A 1 399 ? -5.402 -5.032 2.452 1.00 94.69 399 PRO A CA 1
ATOM 3253 C C . PRO A 1 399 ? -4.720 -6.404 2.560 1.00 94.69 399 PRO A C 1
ATOM 3255 O O . PRO A 1 399 ? -5.120 -7.196 3.411 1.00 94.69 399 PRO A O 1
ATOM 3258 N N . VAL A 1 400 ? -3.670 -6.689 1.779 1.00 95.69 400 VAL A N 1
ATOM 3259 C CA . VAL A 1 400 ? -3.031 -8.017 1.800 1.00 95.69 400 VAL A CA 1
ATOM 3260 C C . VAL A 1 400 ? -2.273 -8.241 3.105 1.00 95.69 400 VAL A C 1
ATOM 3262 O O . VAL A 1 400 ? -2.313 -9.336 3.667 1.00 95.69 400 VAL A O 1
ATOM 3265 N N . PHE A 1 401 ? -1.629 -7.203 3.645 1.00 97.00 401 PHE A N 1
ATOM 3266 C CA . PHE A 1 401 ? -1.032 -7.282 4.980 1.00 97.00 401 PHE A CA 1
ATOM 3267 C C . PHE A 1 401 ? -2.086 -7.551 6.066 1.00 97.00 401 PHE A C 1
ATOM 3269 O O . PHE A 1 401 ? -1.856 -8.346 6.981 1.00 97.00 401 PHE A O 1
ATOM 3276 N N . THR A 1 402 ? -3.266 -6.932 5.950 1.00 95.50 402 THR A N 1
ATOM 3277 C CA . THR A 1 402 ? -4.388 -7.169 6.872 1.00 95.50 402 THR A CA 1
ATOM 3278 C C . THR A 1 402 ? -4.868 -8.620 6.803 1.00 95.50 402 THR A C 1
ATOM 3280 O O . THR A 1 402 ? -5.073 -9.242 7.848 1.00 95.50 402 THR A O 1
ATOM 3283 N N . ASP A 1 403 ? -4.989 -9.187 5.602 1.00 95.62 403 ASP A N 1
ATOM 3284 C CA . ASP A 1 403 ? -5.380 -10.586 5.407 1.00 95.62 403 ASP A CA 1
ATOM 3285 C C . ASP A 1 403 ? -4.329 -11.565 5.952 1.00 95.62 403 ASP A C 1
ATOM 3287 O O . ASP A 1 403 ? -4.682 -12.547 6.612 1.00 95.62 403 ASP A O 1
ATOM 3291 N N . LEU A 1 404 ? -3.036 -11.274 5.765 1.00 96.75 404 LEU A N 1
ATOM 3292 C CA . LEU A 1 404 ? -1.947 -12.062 6.348 1.00 96.75 404 LEU A CA 1
ATOM 3293 C C . LEU A 1 404 ? -2.014 -12.068 7.880 1.00 96.75 404 LEU A C 1
ATOM 3295 O O . LEU A 1 404 ? -1.911 -13.129 8.507 1.00 96.75 404 LEU A O 1
ATOM 3299 N N . LEU A 1 405 ? -2.196 -10.896 8.494 1.00 96.25 405 LEU A N 1
ATOM 3300 C CA . LEU A 1 405 ? -2.363 -10.782 9.942 1.00 96.25 405 LEU A CA 1
ATOM 3301 C C . LEU A 1 405 ? -3.586 -11.561 10.412 1.00 96.25 405 LEU A C 1
ATOM 3303 O O . LEU A 1 405 ? -3.491 -12.323 11.371 1.00 96.25 405 LEU A O 1
ATOM 3307 N N . LYS A 1 406 ? -4.716 -11.424 9.715 1.00 95.75 406 LYS A N 1
ATOM 3308 C CA . LYS A 1 406 ? -5.948 -12.145 10.031 1.00 95.75 406 LYS A CA 1
ATOM 3309 C C . LYS A 1 406 ? -5.748 -13.658 9.995 1.00 95.75 406 LYS A C 1
ATOM 3311 O O . LYS A 1 406 ? -6.117 -14.326 10.958 1.00 95.75 406 LYS A O 1
ATOM 3316 N N . ALA A 1 407 ? -5.104 -14.191 8.958 1.00 95.88 407 ALA A N 1
ATOM 3317 C CA . ALA A 1 407 ? -4.816 -15.620 8.848 1.00 95.88 407 ALA A CA 1
ATOM 3318 C C . ALA A 1 407 ? -3.918 -16.129 9.992 1.00 95.88 407 ALA A C 1
ATOM 3320 O O . ALA A 1 407 ? -4.135 -17.218 10.526 1.00 95.88 407 ALA A O 1
ATOM 3321 N N . ASN A 1 408 ? -2.919 -15.346 10.409 1.00 95.69 408 ASN A N 1
ATOM 3322 C CA . ASN A 1 408 ? -2.041 -15.713 11.525 1.00 95.69 408 ASN A CA 1
ATOM 3323 C C . ASN A 1 408 ? -2.731 -15.589 12.891 1.00 95.69 408 ASN A C 1
ATOM 3325 O O . ASN A 1 408 ? -2.554 -16.450 13.752 1.00 95.69 408 ASN A O 1
ATOM 3329 N N . ILE A 1 409 ? -3.571 -14.571 13.078 1.00 95.81 409 ILE A N 1
ATOM 3330 C CA . ILE A 1 409 ? -4.388 -14.407 14.285 1.00 95.81 409 ILE A CA 1
ATOM 3331 C C . ILE A 1 409 ? -5.393 -15.550 14.399 1.00 95.81 409 ILE A C 1
ATOM 3333 O O . ILE A 1 409 ? -5.549 -16.107 15.479 1.00 95.81 409 ILE A O 1
ATOM 3337 N N . GLU A 1 410 ? -6.031 -15.962 13.305 1.00 94.56 410 GLU A N 1
ATOM 3338 C CA . GLU A 1 410 ? -6.937 -17.110 13.312 1.00 94.56 410 GLU A CA 1
ATOM 3339 C C . GLU A 1 410 ? -6.222 -18.389 13.775 1.00 94.56 410 GLU A C 1
ATOM 3341 O O . GLU A 1 410 ? -6.730 -19.101 14.646 1.00 94.56 410 GLU A O 1
ATOM 3346 N N . LYS A 1 411 ? -5.009 -18.649 13.266 1.00 93.75 411 LYS A N 1
ATOM 3347 C CA . LYS A 1 411 ? -4.167 -19.770 13.717 1.00 93.75 411 LYS A CA 1
ATOM 3348 C C . LYS A 1 411 ? -3.831 -19.667 15.207 1.00 93.75 411 LYS A C 1
ATOM 3350 O O . LYS A 1 411 ? -3.979 -20.650 15.934 1.00 93.75 411 LYS A O 1
ATOM 3355 N N . LEU A 1 412 ? -3.427 -18.487 15.683 1.00 94.38 412 LEU A N 1
ATOM 3356 C CA . LEU A 1 412 ? -3.132 -18.249 17.100 1.00 94.38 412 LEU A CA 1
ATOM 3357 C C . LEU A 1 412 ? -4.369 -18.483 17.975 1.00 94.38 412 LEU A C 1
ATOM 3359 O O . LEU A 1 412 ? -4.282 -19.130 19.020 1.00 94.38 412 LEU A O 1
ATOM 3363 N N . MET A 1 413 ? -5.532 -18.005 17.539 1.00 92.62 413 MET A N 1
ATOM 3364 C CA . MET A 1 413 ? -6.778 -18.134 18.285 1.00 92.62 413 MET A CA 1
ATOM 3365 C C . MET A 1 413 ? -7.290 -19.573 18.345 1.00 92.62 413 MET A C 1
ATOM 3367 O O . MET A 1 413 ? -7.876 -19.954 19.357 1.00 92.62 413 MET A O 1
ATOM 3371 N N . LYS A 1 414 ? -7.001 -20.402 17.338 1.00 90.81 414 LYS A N 1
ATOM 3372 C CA . LYS A 1 414 ? -7.291 -21.847 17.353 1.00 90.81 414 LYS A CA 1
ATOM 3373 C C . LYS A 1 414 ? -6.247 -22.672 18.115 1.00 90.81 414 LYS A C 1
ATOM 3375 O O . LYS A 1 414 ? -6.510 -23.820 18.463 1.00 90.81 414 LYS A O 1
ATOM 3380 N N . SER A 1 415 ? -5.076 -22.105 18.405 1.00 90.56 415 SER A N 1
ATOM 3381 C CA . SER A 1 415 ? -4.017 -22.806 19.136 1.00 90.56 415 SER A CA 1
ATOM 3382 C C . SER A 1 415 ? -4.412 -23.111 20.598 1.00 90.56 415 SER A C 1
ATOM 3384 O O . SER A 1 415 ? -5.226 -22.389 21.191 1.00 90.56 415 SER A O 1
ATOM 3386 N N . PRO A 1 416 ? -3.817 -24.146 21.225 1.00 86.38 416 PRO A N 1
ATOM 3387 C CA . PRO A 1 416 ? -4.056 -24.483 22.631 1.00 86.38 416 PRO A CA 1
ATOM 3388 C C . PRO A 1 416 ? -3.334 -23.548 23.622 1.00 86.38 416 PRO A C 1
ATOM 3390 O O . PRO A 1 416 ? -3.388 -23.776 24.831 1.00 86.38 416 PRO A O 1
ATOM 3393 N N . LEU A 1 417 ? -2.640 -22.508 23.141 1.00 85.62 417 LEU A N 1
ATOM 3394 C CA . LEU A 1 417 ? -1.932 -21.549 23.990 1.00 85.62 417 LEU A CA 1
ATOM 3395 C C . LEU A 1 417 ? -2.908 -20.835 24.933 1.00 85.62 417 LEU A C 1
ATOM 3397 O O . LEU A 1 417 ? -3.958 -20.355 24.512 1.00 85.62 417 LEU A O 1
ATOM 3401 N N . LYS A 1 418 ? -2.549 -20.729 26.217 1.00 81.19 418 LYS A N 1
ATOM 3402 C CA . LYS A 1 418 ? -3.385 -20.038 27.214 1.00 81.19 418 LYS A CA 1
ATOM 3403 C C . LYS A 1 418 ? -3.309 -18.512 27.088 1.00 81.19 418 LYS A C 1
ATOM 3405 O O . LYS A 1 418 ? -4.317 -17.839 27.271 1.00 81.19 418 LYS A O 1
ATOM 3410 N N . GLU A 1 419 ? -2.150 -17.958 26.731 1.00 88.31 419 GLU A N 1
ATOM 3411 C CA . GLU A 1 419 ? -1.893 -16.506 26.735 1.00 88.31 419 GLU A CA 1
ATOM 3412 C C . GLU A 1 419 ? -1.983 -15.843 25.348 1.00 88.31 419 GLU A C 1
ATOM 3414 O O . GLU A 1 419 ? -1.148 -15.024 24.976 1.00 88.31 419 GLU A O 1
ATOM 3419 N N . LYS A 1 420 ? -3.036 -16.147 24.581 1.00 92.38 420 LYS A N 1
ATOM 3420 C CA . LYS A 1 420 ? -3.231 -15.641 23.203 1.00 92.38 420 LYS A CA 1
ATOM 3421 C C . LYS A 1 420 ? -3.151 -14.114 23.103 1.00 92.38 420 LYS A C 1
ATOM 3423 O O . LYS A 1 420 ? -2.443 -13.570 22.263 1.00 92.38 420 LYS A O 1
ATOM 3428 N N . ILE A 1 421 ? -3.854 -13.418 23.997 1.00 93.25 421 ILE A N 1
ATOM 3429 C CA . ILE A 1 421 ? -3.896 -11.948 24.016 1.00 93.25 421 ILE A CA 1
ATOM 3430 C C . ILE A 1 421 ? -2.540 -11.355 24.405 1.00 93.25 421 ILE A C 1
ATOM 3432 O O . ILE A 1 421 ? -2.126 -10.359 23.821 1.00 93.25 421 ILE A O 1
ATOM 3436 N N . GLY A 1 422 ? -1.826 -12.000 25.335 1.00 91.94 422 GLY A N 1
ATOM 3437 C CA . GLY A 1 422 ? -0.468 -11.608 25.709 1.00 91.94 422 GLY A CA 1
ATOM 3438 C C . GLY A 1 422 ? 0.490 -11.683 24.521 1.00 91.94 422 GLY A C 1
ATOM 3439 O O . GLY A 1 422 ? 1.224 -10.731 24.275 1.00 91.94 422 GLY A O 1
ATOM 3440 N N . THR A 1 423 ? 0.409 -12.752 23.721 1.00 92.38 423 THR A N 1
ATOM 3441 C CA . THR A 1 423 ? 1.184 -12.886 22.477 1.00 92.38 423 THR A CA 1
ATOM 3442 C C . THR A 1 423 ? 0.871 -11.768 21.481 1.00 92.38 423 THR A C 1
ATOM 3444 O O . THR A 1 423 ? 1.789 -11.177 20.920 1.00 92.38 423 THR A O 1
ATOM 3447 N N . LEU A 1 424 ? -0.404 -11.410 21.291 1.00 95.06 424 LEU A N 1
ATOM 3448 C CA . LEU A 1 424 ? -0.775 -10.296 20.408 1.00 95.06 424 LEU A CA 1
ATOM 3449 C C . LEU A 1 424 ? -0.223 -8.956 20.905 1.00 95.06 424 LEU A C 1
ATOM 3451 O O . LEU A 1 424 ? 0.259 -8.156 20.108 1.00 95.06 424 LEU A O 1
ATOM 3455 N N . HIS A 1 425 ? -0.256 -8.703 22.216 1.00 93.88 425 HIS A N 1
ATOM 3456 C CA . HIS A 1 425 ? 0.360 -7.510 22.803 1.00 93.88 425 HIS A CA 1
ATOM 3457 C C . HIS A 1 425 ? 1.876 -7.478 22.615 1.00 93.88 425 HIS A C 1
ATOM 3459 O O . HIS A 1 425 ? 2.428 -6.409 22.347 1.00 93.88 425 HIS A O 1
ATOM 3465 N N . GLN A 1 426 ? 2.537 -8.631 22.714 1.00 91.81 426 GLN A N 1
ATOM 3466 C CA . GLN A 1 426 ? 3.971 -8.756 22.469 1.00 91.81 426 GLN A CA 1
ATOM 3467 C C . GLN A 1 426 ? 4.318 -8.410 21.014 1.00 91.81 426 GLN A C 1
ATOM 3469 O O . GLN A 1 426 ? 5.182 -7.571 20.787 1.00 91.81 426 GLN A O 1
ATOM 3474 N N . ILE A 1 427 ? 3.556 -8.919 20.039 1.00 92.38 427 ILE A N 1
ATOM 3475 C CA . ILE A 1 427 ? 3.735 -8.590 18.612 1.00 92.38 427 ILE A CA 1
ATOM 3476 C C . ILE A 1 427 ? 3.630 -7.074 18.363 1.00 92.38 427 ILE A C 1
ATOM 3478 O O . ILE A 1 427 ? 4.437 -6.501 17.627 1.00 92.38 427 ILE A O 1
ATOM 3482 N N . VAL A 1 428 ? 2.666 -6.391 18.996 1.00 92.31 428 VAL A N 1
ATOM 3483 C CA . VAL A 1 428 ? 2.550 -4.920 18.911 1.00 92.31 428 VAL A CA 1
ATOM 3484 C C . VAL A 1 428 ? 3.767 -4.230 19.535 1.00 92.31 428 VAL A C 1
ATOM 3486 O O . VAL A 1 428 ? 4.255 -3.241 18.982 1.00 92.31 428 VAL A O 1
ATOM 3489 N N . SER A 1 429 ? 4.266 -4.766 20.652 1.00 89.12 429 SER A N 1
ATOM 3490 C CA . SER A 1 429 ? 5.423 -4.252 21.400 1.00 89.12 429 SER A CA 1
ATOM 3491 C C . SER A 1 429 ? 6.722 -4.351 20.611 1.00 89.12 429 SER A C 1
ATOM 3493 O O . SER A 1 429 ? 7.454 -3.365 20.547 1.00 89.12 429 SER A O 1
ATOM 3495 N N . ASP A 1 430 ? 6.949 -5.479 19.942 1.00 87.25 430 ASP A N 1
ATOM 3496 C CA . ASP A 1 430 ? 8.148 -5.737 19.137 1.00 87.25 430 ASP A CA 1
ATOM 3497 C C . ASP A 1 430 ? 8.128 -5.004 17.788 1.00 87.25 430 ASP A C 1
ATOM 3499 O O . ASP A 1 430 ? 9.177 -4.731 17.195 1.00 87.25 430 ASP A O 1
ATOM 3503 N N . SER A 1 431 ? 6.926 -4.653 17.316 1.00 87.38 431 SER A N 1
ATOM 3504 C CA . SER A 1 431 ? 6.702 -3.950 16.056 1.00 87.38 431 SER A CA 1
ATOM 3505 C C . SER A 1 431 ? 6.578 -2.436 16.243 1.00 87.38 431 SER A C 1
ATOM 3507 O O . SER A 1 431 ? 7.557 -1.688 16.213 1.00 87.38 431 SER A O 1
ATOM 3509 N N . HIS A 1 432 ? 5.344 -1.961 16.381 1.00 87.81 432 HIS A N 1
ATOM 3510 C CA . HIS A 1 432 ? 5.003 -0.572 16.636 1.00 87.81 432 HIS A CA 1
ATOM 3511 C C . HIS A 1 432 ? 3.552 -0.503 17.108 1.00 87.81 432 HIS A C 1
ATOM 3513 O O . HIS A 1 432 ? 2.702 -1.246 16.615 1.00 87.81 432 HIS A O 1
ATOM 3519 N N . PHE A 1 433 ? 3.239 0.455 17.987 1.00 86.94 433 PHE A N 1
ATOM 3520 C CA . PHE A 1 433 ? 1.918 0.548 18.604 1.00 86.94 433 PHE A CA 1
ATOM 3521 C C . PHE A 1 433 ? 0.768 0.600 17.589 1.00 86.94 433 PHE A C 1
ATOM 3523 O O . PHE A 1 433 ? -0.258 -0.023 17.817 1.00 86.94 433 PHE A O 1
ATOM 3530 N N . SER A 1 434 ? 0.943 1.274 16.445 1.00 88.69 434 SER A N 1
ATOM 3531 C CA . SER A 1 434 ? -0.075 1.393 15.382 1.00 88.69 434 SER A CA 1
ATOM 3532 C C . SER A 1 434 ? -0.545 0.053 14.808 1.00 88.69 434 SER A C 1
ATOM 3534 O O . SER A 1 434 ? -1.620 -0.009 14.220 1.00 88.69 434 SER A O 1
ATOM 3536 N N . LEU A 1 435 ? 0.222 -1.029 14.991 1.00 92.62 435 LEU A N 1
ATOM 3537 C CA . LEU A 1 435 ? -0.184 -2.377 14.596 1.00 92.62 435 LEU A CA 1
ATOM 3538 C C . LEU A 1 435 ? -1.483 -2.828 15.287 1.00 92.62 435 LEU A C 1
ATOM 3540 O O . LEU A 1 435 ? -2.212 -3.648 14.729 1.00 92.62 435 LEU A O 1
ATOM 3544 N N . TYR A 1 436 ? -1.816 -2.258 16.455 1.00 92.00 436 TYR A N 1
ATOM 3545 C CA . TYR A 1 436 ? -3.032 -2.608 17.194 1.00 92.00 436 TYR A CA 1
ATOM 3546 C C . TYR A 1 436 ? -4.303 -2.480 16.334 1.00 92.00 436 TYR A C 1
ATOM 3548 O O . TYR A 1 436 ? -5.219 -3.276 16.514 1.00 92.00 436 TYR A O 1
ATOM 3556 N N . GLN A 1 437 ? -4.357 -1.526 15.393 1.00 91.50 437 GLN A N 1
ATOM 3557 C CA . GLN A 1 437 ? -5.526 -1.294 14.532 1.00 91.50 437 GLN A CA 1
ATOM 3558 C C . GLN A 1 437 ? -5.804 -2.492 13.621 1.00 91.50 437 GLN A C 1
ATOM 3560 O O . GLN A 1 437 ? -6.945 -2.929 13.493 1.00 91.50 437 GLN A O 1
ATOM 3565 N N . TYR A 1 438 ? -4.749 -3.071 13.048 1.00 94.06 438 TYR A N 1
ATOM 3566 C CA . TYR A 1 438 ? -4.844 -4.248 12.187 1.00 94.06 438 TYR A CA 1
ATOM 3567 C C . TYR A 1 438 ? -5.227 -5.494 12.986 1.00 94.06 438 TYR A C 1
ATOM 3569 O O . TYR A 1 438 ? -6.076 -6.270 12.555 1.00 94.06 438 TYR A O 1
ATOM 3577 N N . ILE A 1 439 ? -4.659 -5.659 14.186 1.00 95.06 439 ILE A N 1
ATOM 3578 C CA . ILE A 1 439 ? -4.996 -6.779 15.075 1.00 95.06 439 ILE A CA 1
ATOM 3579 C C . ILE A 1 439 ? -6.446 -6.672 15.562 1.00 95.06 439 ILE A C 1
ATOM 3581 O O . ILE A 1 439 ? -7.172 -7.664 15.550 1.00 95.06 439 ILE A O 1
ATOM 3585 N N . LEU A 1 440 ? -6.897 -5.474 15.943 1.00 93.75 440 LEU A N 1
ATOM 3586 C CA . LEU A 1 440 ? -8.280 -5.224 16.344 1.00 93.75 440 LEU A CA 1
ATOM 3587 C C . LEU A 1 440 ? -9.253 -5.525 15.198 1.00 93.75 440 LEU A C 1
ATOM 3589 O O . LEU A 1 440 ? -10.252 -6.219 15.407 1.00 93.75 440 LEU A O 1
ATOM 3593 N N . ARG A 1 441 ? -8.938 -5.049 13.985 1.00 91.94 441 ARG A N 1
ATOM 3594 C CA . ARG A 1 441 ? -9.711 -5.343 12.773 1.00 91.94 441 ARG A CA 1
ATOM 3595 C C . ARG A 1 441 ? -9.803 -6.851 12.549 1.00 91.94 441 ARG A C 1
ATOM 3597 O O . ARG A 1 441 ? -10.899 -7.363 12.363 1.00 91.94 441 ARG A O 1
ATOM 3604 N N . ALA A 1 442 ? -8.680 -7.559 12.607 1.00 93.75 442 ALA A N 1
ATOM 3605 C CA . ALA A 1 442 ? -8.633 -8.999 12.391 1.00 93.75 442 ALA A CA 1
ATOM 3606 C C . ALA A 1 442 ? -9.427 -9.787 13.445 1.00 93.75 442 ALA A C 1
ATOM 3608 O O . ALA A 1 442 ? -10.215 -10.656 13.081 1.00 93.75 442 ALA A O 1
ATOM 3609 N N . LEU A 1 443 ? -9.269 -9.476 14.737 1.00 93.94 443 LEU A N 1
ATOM 3610 C CA . LEU A 1 443 ? -10.016 -10.137 15.815 1.00 93.94 443 LEU A CA 1
ATOM 3611 C C . LEU A 1 443 ? -11.528 -9.949 15.653 1.00 93.94 443 LEU A C 1
ATOM 3613 O O . LEU A 1 443 ? -12.285 -10.909 15.788 1.00 93.94 443 LEU A O 1
ATOM 3617 N N . SER A 1 444 ? -11.961 -8.731 15.334 1.00 91.25 444 SER A N 1
ATOM 3618 C CA . SER A 1 444 ? -13.380 -8.419 15.156 1.00 91.25 444 SER A CA 1
ATOM 3619 C C . SER A 1 444 ? -13.959 -9.023 13.874 1.00 91.25 444 SER A C 1
ATOM 3621 O O . SER A 1 444 ? -15.045 -9.599 13.920 1.00 91.25 444 SER A O 1
ATOM 3623 N N . ASP A 1 445 ? -13.204 -9.027 12.771 1.00 90.00 445 ASP A N 1
ATOM 3624 C CA . ASP A 1 445 ? -13.578 -9.708 11.524 1.00 90.00 445 ASP A CA 1
ATOM 3625 C C . ASP A 1 445 ? -13.661 -11.234 11.670 1.00 90.00 445 ASP A C 1
ATOM 3627 O O . ASP A 1 445 ? -14.378 -11.872 10.901 1.00 90.00 445 ASP A O 1
ATOM 3631 N N . LEU A 1 446 ? -12.932 -11.819 12.626 1.00 91.06 446 LEU A N 1
ATOM 3632 C CA . LEU A 1 446 ? -12.985 -13.239 12.993 1.00 91.06 446 LEU A CA 1
ATOM 3633 C C . LEU A 1 446 ? -14.021 -13.541 14.093 1.00 91.06 446 LEU A C 1
ATOM 3635 O O . LEU A 1 446 ? -14.200 -14.700 14.459 1.00 91.06 446 LEU A O 1
ATOM 3639 N N . GLY A 1 447 ? -14.705 -12.525 14.626 1.00 88.81 447 GLY A N 1
ATOM 3640 C CA . GLY A 1 447 ? -15.733 -12.691 15.654 1.00 88.81 447 GLY A CA 1
ATOM 3641 C C . GLY A 1 447 ? -15.195 -12.975 17.061 1.00 88.81 447 GLY A C 1
ATOM 3642 O O . GLY A 1 447 ? -15.930 -13.504 17.886 1.00 88.81 447 GLY A O 1
ATOM 3643 N N . TYR A 1 448 ? -13.942 -12.636 17.372 1.00 91.56 448 TYR A N 1
ATOM 3644 C CA . TYR A 1 448 ? -13.376 -12.708 18.729 1.00 91.56 448 TYR A CA 1
ATOM 3645 C C . TYR A 1 448 ? -13.604 -11.384 19.480 1.00 91.56 448 TYR A C 1
ATOM 3647 O O . TYR A 1 448 ? -12.664 -10.659 19.806 1.00 91.56 448 TYR A O 1
ATOM 3655 N N . LEU A 1 449 ? -14.869 -11.011 19.698 1.00 91.81 449 LEU A N 1
ATOM 3656 C CA . LEU A 1 449 ? -15.254 -9.686 20.209 1.00 91.81 449 LEU A CA 1
ATOM 3657 C C . LEU A 1 449 ? -14.854 -9.452 21.670 1.00 91.81 449 LEU A C 1
ATOM 3659 O O . LEU A 1 449 ? -14.431 -8.351 22.030 1.00 91.81 449 LEU A O 1
ATOM 3663 N N . LYS A 1 450 ? -14.955 -10.483 22.516 1.00 91.81 450 LYS A N 1
ATOM 3664 C CA . LYS A 1 450 ? -14.518 -10.406 23.919 1.00 91.81 450 LYS A CA 1
ATOM 3665 C C . LYS A 1 450 ? -13.015 -10.153 23.990 1.00 91.81 450 LYS A C 1
ATOM 3667 O O . LYS A 1 450 ? -12.548 -9.284 24.723 1.00 91.81 450 LYS A O 1
ATOM 3672 N N . GLU A 1 451 ? -12.264 -10.887 23.186 1.00 93.50 451 GLU A N 1
ATOM 3673 C CA . GLU A 1 451 ? -10.827 -10.756 23.030 1.00 93.50 451 GLU A CA 1
ATOM 3674 C C . GLU A 1 451 ? -10.441 -9.403 22.441 1.00 93.50 451 GLU A C 1
ATOM 3676 O O . GLU A 1 451 ? -9.493 -8.798 22.932 1.00 93.50 451 GLU A O 1
ATOM 3681 N N . SER A 1 452 ? -11.187 -8.891 21.452 1.00 94.44 452 SER A N 1
ATOM 3682 C CA . SER A 1 452 ? -11.005 -7.534 20.923 1.00 94.44 452 SER A CA 1
ATOM 3683 C C . SER A 1 452 ? -11.092 -6.488 22.030 1.00 94.44 452 SER A C 1
ATOM 3685 O O . SER A 1 452 ? -10.215 -5.631 22.118 1.00 94.44 452 SER A O 1
ATOM 3687 N N . LEU A 1 453 ? -12.103 -6.573 22.904 1.00 93.81 453 LEU A N 1
ATOM 3688 C CA . LEU A 1 453 ? -12.264 -5.642 24.022 1.00 93.81 453 LEU A CA 1
ATOM 3689 C C . LEU A 1 453 ? -11.094 -5.734 25.012 1.00 93.81 453 LEU A C 1
ATOM 3691 O O . LEU A 1 453 ? -10.492 -4.712 25.341 1.00 93.81 453 LEU A O 1
ATOM 3695 N N . VAL A 1 454 ? -10.737 -6.944 25.452 1.00 93.25 454 VAL A N 1
ATOM 3696 C CA . VAL A 1 454 ? -9.623 -7.158 26.398 1.00 93.25 454 VAL A CA 1
ATOM 3697 C C . VAL A 1 454 ? -8.292 -6.694 25.799 1.00 93.25 454 VAL A C 1
ATOM 3699 O O . VAL A 1 454 ? -7.483 -6.055 26.476 1.00 93.25 454 VAL A O 1
ATOM 3702 N N . PHE A 1 455 ? -8.064 -6.985 24.517 1.00 94.25 455 PHE A N 1
ATOM 3703 C CA . PHE A 1 455 ? -6.890 -6.536 23.783 1.00 94.25 455 PHE A CA 1
ATOM 3704 C C . PHE A 1 455 ? -6.817 -5.006 23.755 1.00 94.25 455 PHE A C 1
ATOM 3706 O O . PHE A 1 455 ? -5.787 -4.441 24.130 1.00 94.25 455 PHE A O 1
ATOM 3713 N N . LEU A 1 456 ? -7.919 -4.344 23.387 1.00 91.25 456 LEU A N 1
ATOM 3714 C CA . LEU A 1 456 ? -8.018 -2.890 23.278 1.00 91.25 456 LEU A CA 1
ATOM 3715 C C . LEU A 1 456 ? -7.789 -2.186 24.623 1.00 91.25 456 LEU A C 1
ATOM 3717 O O . LEU A 1 456 ? -7.023 -1.225 24.691 1.00 91.25 456 LEU A O 1
ATOM 3721 N N . GLN A 1 457 ? -8.388 -2.700 25.701 1.00 90.81 457 GLN A N 1
ATOM 3722 C CA . GLN A 1 457 ? -8.282 -2.138 27.052 1.00 90.81 457 GLN A CA 1
ATOM 3723 C C . GLN A 1 457 ? -6.848 -2.109 27.591 1.00 90.81 457 GLN A C 1
ATOM 3725 O O . GLN A 1 457 ? -6.502 -1.243 28.395 1.00 90.81 457 GLN A O 1
ATOM 3730 N N . ARG A 1 458 ? -5.993 -3.034 27.142 1.00 90.38 458 ARG A N 1
ATOM 3731 C CA . ARG A 1 458 ? -4.612 -3.162 27.622 1.00 90.38 458 ARG A CA 1
ATOM 3732 C C . ARG A 1 458 ? -3.599 -2.333 26.823 1.00 90.38 458 ARG A C 1
ATOM 3734 O O . ARG A 1 458 ? -2.540 -2.025 27.362 1.00 90.38 458 ARG A O 1
ATOM 3741 N N . ILE A 1 459 ? -3.920 -1.893 25.601 1.00 88.94 459 ILE A N 1
ATOM 3742 C CA . ILE A 1 459 ? -3.023 -1.055 24.775 1.00 88.94 459 ILE A CA 1
ATOM 3743 C C . ILE A 1 459 ? -2.542 0.215 25.506 1.00 88.94 459 ILE A C 1
ATOM 3745 O O . ILE A 1 459 ? -1.335 0.461 25.518 1.00 88.94 459 ILE A O 1
ATOM 3749 N N . PRO A 1 460 ? -3.399 1.006 26.179 1.00 84.19 460 PRO A N 1
ATOM 3750 C CA . PRO A 1 460 ? -2.946 2.235 26.833 1.00 84.19 460 PRO A CA 1
ATOM 3751 C C . PRO A 1 460 ? -2.023 1.986 28.023 1.00 84.19 460 PRO A C 1
ATOM 3753 O O . PRO A 1 460 ? -1.167 2.814 28.326 1.00 84.19 460 PRO A O 1
ATOM 3756 N N . ILE A 1 461 ? -2.184 0.833 28.677 1.00 86.00 461 ILE A N 1
ATOM 3757 C CA . ILE A 1 461 ? -1.350 0.404 29.803 1.00 86.00 461 ILE A CA 1
ATOM 3758 C C . ILE A 1 461 ? 0.063 0.069 29.310 1.00 86.00 461 ILE A C 1
ATOM 3760 O O . ILE A 1 461 ? 1.038 0.399 29.978 1.00 86.00 461 ILE A O 1
ATOM 3764 N N . LEU A 1 462 ? 0.180 -0.543 28.127 1.00 84.81 462 LEU A N 1
ATOM 3765 C CA . LEU A 1 462 ? 1.468 -0.888 27.515 1.00 84.81 462 LEU A CA 1
ATOM 3766 C C . LEU A 1 462 ? 2.230 0.342 27.005 1.00 84.81 462 LEU A C 1
ATOM 3768 O O . LEU A 1 462 ? 3.458 0.334 26.951 1.00 84.81 462 LEU A O 1
ATOM 3772 N N . TYR A 1 463 ? 1.521 1.422 26.673 1.00 82.06 463 TYR A N 1
ATOM 3773 C CA . TYR A 1 463 ? 2.116 2.623 26.087 1.00 82.06 463 TYR A CA 1
ATOM 3774 C C . TYR A 1 463 ? 1.654 3.923 26.768 1.00 82.06 463 TYR A C 1
ATOM 3776 O O . TYR A 1 463 ? 1.116 4.824 26.115 1.00 82.06 463 TYR A O 1
ATOM 3784 N N . PRO A 1 464 ? 1.950 4.105 28.066 1.00 77.25 464 PRO A N 1
ATOM 3785 C CA . PRO A 1 464 ? 1.413 5.209 28.868 1.00 77.25 464 PRO A CA 1
ATOM 3786 C C . PRO A 1 464 ? 1.904 6.599 28.424 1.00 77.25 464 PRO A C 1
ATOM 3788 O O . PRO A 1 464 ? 1.327 7.621 28.788 1.00 77.25 464 PRO A O 1
ATOM 3791 N N . LYS A 1 465 ? 2.989 6.666 27.638 1.00 74.81 465 LYS A N 1
ATOM 3792 C CA . LYS A 1 465 ? 3.582 7.925 27.147 1.00 74.81 465 LYS A CA 1
ATOM 3793 C C . LYS A 1 465 ? 2.890 8.484 25.898 1.00 74.81 465 LYS A C 1
ATOM 3795 O O . LYS A 1 465 ? 3.148 9.629 25.516 1.00 74.81 465 LYS A O 1
ATOM 3800 N N . VAL A 1 466 ? 2.043 7.699 25.239 1.00 72.75 466 VAL A N 1
ATOM 3801 C CA . VAL A 1 466 ? 1.307 8.111 24.040 1.00 72.75 466 VAL A CA 1
ATOM 3802 C C . VAL A 1 466 ? -0.106 8.520 24.460 1.00 72.75 466 VAL A C 1
ATOM 3804 O O . VAL A 1 466 ? -0.754 7.856 25.260 1.00 72.75 466 VAL A O 1
ATOM 3807 N N . LYS A 1 467 ? -0.593 9.652 23.944 1.00 71.94 467 LYS A N 1
ATOM 3808 C CA . LYS A 1 467 ? -1.943 10.146 24.259 1.00 71.94 467 LYS A CA 1
ATOM 3809 C C . LYS A 1 467 ? -3.004 9.211 23.664 1.00 71.94 467 LYS A C 1
ATOM 3811 O O . LYS A 1 467 ? -2.864 8.835 22.504 1.00 71.94 467 LYS A O 1
ATOM 3816 N N . PHE A 1 468 ? -4.097 8.935 24.378 1.00 71.06 468 PHE A N 1
ATOM 3817 C CA . PHE A 1 468 ? -5.153 8.041 23.892 1.00 71.06 468 PHE A CA 1
ATOM 3818 C C . PHE A 1 468 ? -5.821 8.512 22.601 1.00 71.06 468 PHE A C 1
ATOM 3820 O O . PHE A 1 468 ? -6.086 7.680 21.746 1.00 71.06 468 PHE A O 1
ATOM 3827 N N . ALA A 1 469 ? -5.978 9.823 22.392 1.00 66.25 469 ALA A N 1
ATOM 3828 C CA . ALA A 1 469 ? -6.474 10.373 21.122 1.00 66.25 469 ALA A CA 1
ATOM 3829 C C . ALA A 1 469 ? -5.572 10.068 19.900 1.00 66.25 469 ALA A C 1
ATOM 3831 O O . ALA A 1 469 ? -5.935 10.373 18.770 1.00 66.25 469 ALA A O 1
ATOM 3832 N N . ARG A 1 470 ? -4.361 9.527 20.115 1.00 68.50 470 ARG A N 1
ATOM 3833 C CA . ARG A 1 470 ? -3.467 9.023 19.056 1.00 68.50 470 ARG A CA 1
ATOM 3834 C C . ARG A 1 470 ? -3.491 7.509 18.919 1.00 68.50 470 ARG A C 1
ATOM 3836 O O . ARG A 1 470 ? -3.042 7.011 17.893 1.00 68.50 470 ARG A O 1
ATOM 3843 N N . PHE A 1 471 ? -3.933 6.808 19.962 1.00 69.81 471 PHE A N 1
ATOM 3844 C CA . PHE A 1 471 ? -4.300 5.412 19.832 1.00 69.81 471 PHE A CA 1
ATOM 3845 C C . PHE A 1 471 ? -5.585 5.378 19.043 1.00 69.81 471 PHE A C 1
ATOM 3847 O O . PHE A 1 471 ? -5.543 5.154 17.845 1.00 69.81 471 PHE A O 1
ATOM 3854 N N . PHE A 1 472 ? -6.687 5.728 19.690 1.00 79.75 472 PHE A N 1
ATOM 3855 C CA . PHE A 1 472 ? -7.998 5.329 19.233 1.00 79.75 472 PHE A CA 1
ATOM 3856 C C . PHE A 1 472 ? -8.680 6.384 18.382 1.00 79.75 472 PHE A C 1
ATOM 3858 O O . PHE A 1 472 ? -8.627 7.583 18.664 1.00 79.75 472 PHE A O 1
ATOM 3865 N N . SER A 1 473 ? -9.380 5.899 17.366 1.00 79.94 473 SER A N 1
ATOM 3866 C CA . SER A 1 473 ? -10.319 6.676 16.571 1.00 79.94 473 SER A CA 1
ATOM 3867 C C . SER A 1 473 ? -11.738 6.159 16.788 1.00 79.94 473 SER A C 1
ATOM 3869 O O . SER A 1 473 ? -11.927 4.980 17.080 1.00 79.94 473 SER A O 1
ATOM 3871 N N . ASP A 1 474 ? -12.754 7.002 16.581 1.00 84.62 474 ASP A N 1
ATOM 3872 C CA . ASP A 1 474 ? -14.158 6.559 16.633 1.00 84.62 474 ASP A CA 1
ATOM 3873 C C . ASP A 1 474 ? -14.434 5.382 15.674 1.00 84.62 474 ASP A C 1
ATOM 3875 O O . ASP A 1 474 ? -15.306 4.558 15.943 1.00 84.62 474 ASP A O 1
ATOM 3879 N N . GLN A 1 475 ? -13.666 5.261 14.581 1.00 84.38 475 GLN A N 1
ATOM 3880 C CA . GLN A 1 475 ? -13.783 4.156 13.622 1.00 84.38 475 GLN A CA 1
ATOM 3881 C C . GLN A 1 475 ? -13.453 2.792 14.242 1.00 84.38 475 GLN A C 1
ATOM 3883 O O . GLN A 1 475 ? -14.109 1.808 13.904 1.00 84.38 475 GLN A O 1
ATOM 3888 N N . ASP A 1 476 ? -12.506 2.740 15.182 1.00 86.38 476 ASP A N 1
ATOM 3889 C CA . ASP A 1 476 ? -12.110 1.497 15.857 1.00 86.38 476 ASP A CA 1
ATOM 3890 C C . ASP A 1 476 ? -13.292 0.905 16.642 1.00 86.38 476 ASP A C 1
ATOM 3892 O O . ASP A 1 476 ? -13.531 -0.301 16.635 1.00 86.38 476 ASP A O 1
ATOM 3896 N N . PHE A 1 477 ? -14.079 1.773 17.282 1.00 90.69 477 PHE A N 1
ATOM 3897 C CA . PHE A 1 477 ? -15.255 1.386 18.060 1.00 90.69 477 PHE A CA 1
ATOM 3898 C C . PHE A 1 477 ? -16.469 1.108 17.174 1.00 90.69 477 PHE A C 1
ATOM 3900 O O . PHE A 1 477 ? -17.201 0.146 17.408 1.00 90.69 477 PHE A O 1
ATOM 3907 N N . LEU A 1 478 ? -16.664 1.917 16.128 1.00 90.50 478 LEU A N 1
ATOM 3908 C CA . LEU A 1 478 ? -17.731 1.717 15.147 1.00 90.50 478 LEU A CA 1
ATOM 3909 C C . LEU A 1 478 ? -17.647 0.352 14.473 1.00 90.50 478 LEU A C 1
ATOM 3911 O O . LEU A 1 478 ? -18.677 -0.289 14.262 1.00 90.50 478 LEU A O 1
ATOM 3915 N N . GLN A 1 479 ? -16.435 -0.118 14.184 1.00 89.81 479 GLN A N 1
ATOM 3916 C CA . GLN A 1 479 ? -16.238 -1.464 13.674 1.00 89.81 479 GLN A CA 1
ATOM 3917 C C . GLN A 1 479 ? -16.767 -2.525 14.652 1.00 89.81 479 GLN A C 1
ATOM 3919 O O . GLN A 1 479 ? -17.485 -3.434 14.238 1.00 89.81 479 GLN A O 1
ATOM 3924 N N . LEU A 1 480 ? -16.445 -2.421 15.943 1.00 92.81 480 LEU A N 1
ATOM 3925 C CA . LEU A 1 480 ? -16.903 -3.394 16.939 1.00 92.81 480 LEU A CA 1
ATOM 3926 C C . LEU A 1 480 ? -18.433 -3.405 17.052 1.00 92.81 480 LEU A C 1
ATOM 3928 O O . LEU A 1 480 ? -19.039 -4.477 17.073 1.00 92.81 480 LEU A O 1
ATOM 3932 N N . TYR A 1 481 ? -19.064 -2.228 17.044 1.00 93.62 481 TYR A N 1
ATOM 3933 C CA . TYR A 1 481 ? -20.524 -2.112 17.022 1.00 93.62 481 TYR A CA 1
ATOM 3934 C C . TYR A 1 481 ? -21.142 -2.742 15.774 1.00 93.62 481 TYR A C 1
ATOM 3936 O O . TYR A 1 481 ? -22.120 -3.478 15.888 1.00 93.62 481 TYR A O 1
ATOM 3944 N N . PHE A 1 482 ? -20.539 -2.538 14.601 1.00 91.00 482 PHE A N 1
ATOM 3945 C CA . PHE A 1 482 ? -20.984 -3.173 13.362 1.00 91.00 482 PHE A CA 1
ATOM 3946 C C . PHE A 1 482 ? -20.993 -4.708 13.467 1.00 91.00 482 PHE A C 1
ATOM 3948 O O . PHE A 1 482 ? -21.997 -5.338 13.131 1.00 91.00 482 PHE A O 1
ATOM 3955 N N . HIS A 1 483 ? -19.928 -5.323 13.992 1.00 89.94 483 HIS A N 1
ATOM 3956 C CA . HIS A 1 483 ? -19.879 -6.782 14.153 1.00 89.94 483 HIS A CA 1
ATOM 3957 C C . HIS A 1 483 ? -20.871 -7.299 15.207 1.00 89.94 483 HIS A C 1
ATOM 3959 O O . HIS A 1 483 ? -21.540 -8.303 14.960 1.00 89.94 483 HIS A O 1
ATOM 3965 N N . ILE A 1 484 ? -21.038 -6.597 16.336 1.00 91.69 484 ILE A N 1
ATOM 3966 C CA . ILE A 1 484 ? -22.054 -6.935 17.350 1.00 91.69 484 ILE A CA 1
ATOM 3967 C C . ILE A 1 484 ? -23.455 -6.892 16.738 1.00 91.69 484 ILE A C 1
ATOM 3969 O O . ILE A 1 484 ? -24.231 -7.837 16.885 1.00 91.69 484 ILE A O 1
ATOM 3973 N N . LYS A 1 485 ? -23.776 -5.820 16.005 1.00 90.38 485 LYS A N 1
ATOM 3974 C CA . LYS A 1 485 ? -25.072 -5.658 15.345 1.00 90.38 485 LYS A CA 1
ATOM 3975 C C . LYS A 1 485 ? -25.340 -6.783 14.345 1.00 90.38 485 LYS A C 1
ATOM 3977 O O . LYS A 1 485 ? -26.436 -7.339 14.340 1.00 90.38 485 LYS A O 1
ATOM 3982 N N . ASN A 1 486 ? -24.345 -7.161 13.543 1.00 88.25 486 ASN A N 1
ATOM 3983 C CA . ASN A 1 486 ? -24.480 -8.263 12.590 1.00 88.25 486 ASN A CA 1
ATOM 3984 C C . ASN A 1 486 ? -24.762 -9.602 13.284 1.00 88.25 486 ASN A C 1
ATOM 3986 O O . ASN A 1 486 ? -25.621 -10.346 12.817 1.00 88.25 486 ASN A O 1
ATOM 3990 N N . LEU A 1 487 ? -24.118 -9.885 14.421 1.00 86.50 487 LEU A N 1
ATOM 3991 C CA . LEU A 1 487 ? -24.401 -11.088 15.216 1.00 86.50 487 LEU A CA 1
ATOM 3992 C C . LEU A 1 487 ? -25.804 -11.078 15.839 1.00 86.50 487 LEU A C 1
ATOM 3994 O O . LEU A 1 487 ? -26.434 -12.126 15.940 1.00 86.50 487 LEU A O 1
ATOM 3998 N N . LEU A 1 488 ? -26.321 -9.911 16.234 1.00 87.06 488 LEU A N 1
ATOM 3999 C CA . LEU A 1 488 ? -27.696 -9.784 16.735 1.00 87.06 488 LEU A CA 1
ATOM 4000 C C . LEU A 1 488 ? -28.747 -9.978 15.631 1.00 87.06 488 LEU A C 1
ATOM 4002 O O . LEU A 1 488 ? -29.852 -10.454 15.905 1.00 87.06 488 LEU A O 1
ATOM 4006 N N . LEU A 1 489 ? -28.415 -9.583 14.399 1.00 84.75 489 LEU A N 1
ATOM 4007 C CA . LEU A 1 489 ? -29.282 -9.659 13.223 1.00 84.75 489 LEU A CA 1
ATOM 4008 C C . LEU A 1 489 ? -29.288 -11.044 12.563 1.00 84.75 489 LEU A C 1
ATOM 4010 O O . LEU A 1 489 ? -30.340 -11.503 12.113 1.00 84.75 489 LEU A O 1
ATOM 4014 N N . MET A 1 490 ? -28.133 -11.706 12.477 1.00 73.50 490 MET A N 1
ATOM 4015 C CA . MET A 1 490 ? -27.995 -12.996 11.804 1.00 73.50 490 MET A CA 1
ATOM 4016 C C . MET A 1 490 ? -28.390 -14.156 12.728 1.00 73.50 490 MET A C 1
ATOM 4018 O O . MET A 1 490 ? -27.810 -14.355 13.789 1.00 73.50 490 MET A O 1
ATOM 4022 N N . LYS A 1 491 ? -29.367 -14.970 12.301 1.00 54.97 491 LYS A N 1
ATOM 4023 C CA . LYS A 1 491 ? -29.825 -16.170 13.032 1.00 54.97 491 LYS A CA 1
ATOM 4024 C C . LYS A 1 491 ? -28.930 -17.416 12.845 1.00 54.97 491 LYS A C 1
ATOM 4026 O O . LYS A 1 491 ? -29.217 -18.427 13.478 1.00 54.97 491 LYS A O 1
ATOM 4031 N N . SER A 1 492 ? -27.872 -17.383 12.021 1.00 41.19 492 SER A N 1
ATOM 4032 C CA . SER A 1 492 ? -27.011 -18.557 11.757 1.00 41.19 492 SER A CA 1
ATOM 4033 C C . SER A 1 492 ? -25.526 -18.230 11.494 1.00 41.19 492 SER A C 1
ATOM 4035 O O . SER A 1 492 ? -25.189 -17.611 10.488 1.00 41.19 492 SER A O 1
ATOM 4037 N N . SER A 1 493 ? -24.668 -18.689 12.415 1.00 44.31 493 SER A N 1
ATOM 4038 C CA . SER A 1 493 ? -23.378 -19.396 12.235 1.00 44.31 493 SER A CA 1
ATOM 4039 C C . SER A 1 493 ? -22.475 -19.081 11.024 1.00 44.31 493 SER A C 1
ATOM 4041 O O . SER A 1 493 ? -22.244 -19.946 10.181 1.00 44.31 493 SER A O 1
ATOM 4043 N N . GLY A 1 494 ? -21.891 -17.883 10.968 1.00 46.75 494 GLY A N 1
ATOM 4044 C CA . GLY A 1 494 ? -20.629 -17.657 10.235 1.00 46.75 494 GLY A CA 1
ATOM 4045 C C . GLY A 1 494 ? -19.385 -17.668 11.135 1.00 46.75 494 GLY A C 1
ATOM 4046 O O . GLY A 1 494 ? -18.262 -17.708 10.644 1.00 46.75 494 GLY A O 1
ATOM 4047 N N . TYR A 1 495 ? -19.590 -17.625 12.453 1.00 51.62 495 TYR A N 1
ATOM 4048 C CA . TYR A 1 495 ? -18.545 -17.513 13.463 1.00 51.62 495 TYR A CA 1
ATOM 4049 C C . TYR A 1 495 ? -18.620 -18.723 14.398 1.00 51.62 495 TYR A C 1
ATOM 4051 O O . TYR A 1 495 ? -19.690 -19.006 14.932 1.00 51.62 495 TYR A O 1
ATOM 4059 N N . ASP A 1 496 ? -17.494 -19.410 14.612 1.00 52.44 496 ASP A N 1
ATOM 4060 C CA . ASP A 1 496 ? -17.390 -20.547 15.547 1.00 52.44 496 ASP A CA 1
ATOM 4061 C C . ASP A 1 496 ? -17.643 -20.134 17.015 1.00 52.44 496 ASP A C 1
ATOM 4063 O O . ASP A 1 496 ? -17.957 -20.973 17.859 1.00 52.44 496 ASP A O 1
ATOM 4067 N N . ASN A 1 497 ? -17.558 -18.836 17.336 1.00 60.69 497 ASN A N 1
ATOM 4068 C CA . ASN A 1 497 ? -17.810 -18.309 18.678 1.00 60.69 497 ASN A CA 1
ATOM 4069 C C . ASN A 1 497 ? -19.291 -17.956 18.867 1.00 60.69 497 ASN A C 1
ATOM 4071 O O . ASN A 1 497 ? -19.737 -16.857 18.525 1.00 60.69 497 ASN A O 1
ATOM 4075 N N . SER A 1 498 ? -20.067 -18.870 19.449 1.00 70.56 498 SER A N 1
ATOM 4076 C CA . SER A 1 498 ? -21.452 -18.589 19.829 1.00 70.56 498 SER A CA 1
ATOM 4077 C C . SER A 1 498 ? -21.504 -17.753 21.114 1.00 70.56 498 SER A C 1
ATOM 4079 O O . SER A 1 498 ? -21.440 -18.304 22.212 1.00 70.56 498 SER A O 1
ATOM 4081 N N . TYR A 1 499 ? -21.640 -16.432 20.996 1.00 82.62 499 TYR A N 1
ATOM 4082 C CA . TYR A 1 499 ? -21.967 -15.582 22.144 1.00 82.62 499 TYR A CA 1
ATOM 4083 C C . TYR A 1 499 ? -23.466 -15.638 22.447 1.00 82.62 499 TYR A C 1
ATOM 4085 O O . TYR A 1 499 ? -24.306 -15.529 21.549 1.00 82.62 499 TYR A O 1
ATOM 4093 N N . SER A 1 500 ? -23.819 -15.736 23.725 1.00 86.88 500 SER A N 1
ATOM 4094 C CA . SER A 1 500 ? -25.181 -15.447 24.167 1.00 86.88 500 SER A CA 1
ATOM 4095 C C . SER A 1 500 ? -25.498 -13.954 24.002 1.00 86.88 500 SER A C 1
ATOM 4097 O O . SER A 1 500 ? -24.612 -13.096 23.988 1.00 86.88 500 SER A O 1
ATOM 4099 N N . LYS A 1 501 ? -26.787 -13.603 23.910 1.00 86.56 501 LYS A N 1
ATOM 4100 C CA . LYS A 1 501 ? -27.205 -12.191 23.808 1.00 86.56 501 LYS A CA 1
ATOM 4101 C C . LYS A 1 501 ? -26.800 -11.357 25.029 1.00 86.56 501 LYS A C 1
ATOM 4103 O O . LYS A 1 501 ? -26.585 -10.160 24.881 1.00 86.56 501 LYS A O 1
ATOM 4108 N N . ILE A 1 502 ? -26.710 -11.986 26.203 1.00 88.81 502 ILE A N 1
ATOM 4109 C CA . ILE A 1 502 ? -26.267 -11.346 27.448 1.00 88.81 502 ILE A CA 1
ATOM 4110 C C . ILE A 1 502 ? -24.768 -11.042 27.362 1.00 88.81 502 ILE A C 1
ATOM 4112 O O . ILE A 1 502 ? -24.370 -9.903 27.561 1.00 88.81 502 ILE A O 1
ATOM 4116 N N . GLU A 1 503 ? -23.947 -12.009 26.944 1.00 90.00 503 GLU A N 1
ATOM 4117 C CA . GLU A 1 503 ? -22.505 -11.780 26.767 1.00 90.00 503 GLU A CA 1
ATOM 4118 C C . GLU A 1 503 ? -22.214 -10.698 25.720 1.00 90.00 503 GLU A C 1
ATOM 4120 O O . GLU A 1 503 ? -21.348 -9.852 25.931 1.00 90.00 503 GLU A O 1
ATOM 4125 N N . LEU A 1 504 ? -22.954 -10.678 24.605 1.00 91.25 504 LEU A N 1
ATOM 4126 C CA . LEU A 1 504 ? -22.839 -9.606 23.611 1.00 91.25 504 LEU A CA 1
ATOM 4127 C C . LEU A 1 504 ? -23.182 -8.233 24.196 1.00 91.25 504 LEU A C 1
ATOM 4129 O O . LEU A 1 504 ? -22.544 -7.245 23.833 1.00 91.25 504 LEU A O 1
ATOM 4133 N N . TYR A 1 505 ? -24.175 -8.168 25.086 1.00 92.25 505 TYR A N 1
ATOM 4134 C CA . TYR A 1 505 ? -24.564 -6.933 25.759 1.00 92.25 505 TYR A CA 1
ATOM 4135 C C . TYR A 1 505 ? -23.461 -6.448 26.706 1.00 92.25 505 TYR A C 1
ATOM 4137 O O . TYR A 1 505 ? -23.086 -5.277 26.660 1.00 92.25 505 TYR A O 1
ATOM 4145 N N . ASP A 1 506 ? -22.864 -7.350 27.485 1.00 93.06 506 ASP A N 1
ATOM 4146 C CA . ASP A 1 506 ? -21.755 -7.021 28.385 1.00 93.06 506 ASP A CA 1
ATOM 4147 C C . ASP A 1 506 ? -20.529 -6.511 27.614 1.00 93.06 506 ASP A C 1
ATOM 4149 O O . ASP A 1 506 ? -19.914 -5.512 27.996 1.00 93.06 506 ASP A O 1
ATOM 4153 N N . ILE A 1 507 ? -20.199 -7.149 26.484 1.00 94.31 507 ILE A N 1
ATOM 4154 C CA . ILE A 1 507 ? -19.120 -6.700 25.593 1.00 94.31 507 ILE A CA 1
ATOM 4155 C C . ILE A 1 507 ? -19.449 -5.317 25.016 1.00 94.31 507 ILE A C 1
ATOM 4157 O O . ILE A 1 507 ? -18.600 -4.426 25.043 1.00 94.31 507 ILE A O 1
ATOM 4161 N N . PHE A 1 508 ? -20.676 -5.113 24.530 1.00 94.94 508 PHE A N 1
ATOM 4162 C CA . PHE A 1 508 ? -21.139 -3.840 23.976 1.00 94.94 508 PHE A CA 1
ATOM 4163 C C . PHE A 1 508 ? -21.012 -2.687 24.982 1.00 94.94 508 PHE A C 1
ATOM 4165 O O . PHE A 1 508 ? -20.425 -1.647 24.670 1.00 94.94 508 PHE A O 1
ATOM 4172 N N . ILE A 1 509 ? -21.497 -2.884 26.210 1.00 93.94 509 ILE A N 1
ATOM 4173 C CA . ILE A 1 509 ? -21.379 -1.894 27.285 1.00 93.94 509 ILE A CA 1
ATOM 4174 C C . ILE A 1 509 ? -19.914 -1.700 27.695 1.00 93.94 509 ILE A C 1
ATOM 4176 O O . ILE A 1 509 ? -19.489 -0.569 27.931 1.00 93.94 509 ILE A O 1
ATOM 4180 N N . GLY A 1 510 ? -19.110 -2.764 27.717 1.00 94.06 510 GLY A N 1
ATOM 4181 C CA . GLY A 1 510 ? -17.672 -2.685 27.969 1.00 94.06 510 GLY A CA 1
ATOM 4182 C C . GLY A 1 510 ? -16.926 -1.814 26.951 1.00 94.06 510 GLY A C 1
ATOM 4183 O O . GLY A 1 510 ? -16.085 -1.003 27.343 1.00 94.06 510 GLY A O 1
ATOM 4184 N N . ILE A 1 511 ? -17.272 -1.922 25.663 1.00 94.31 511 ILE A N 1
ATOM 4185 C CA . ILE A 1 511 ? -16.731 -1.081 24.583 1.00 94.31 511 ILE A CA 1
ATOM 4186 C C . ILE A 1 511 ? -17.108 0.385 24.809 1.00 94.31 511 ILE A C 1
ATOM 4188 O O . ILE A 1 511 ? -16.228 1.247 24.782 1.00 94.31 511 ILE A O 1
ATOM 4192 N N . LYS A 1 512 ? -18.387 0.665 25.093 1.00 92.62 512 LYS A N 1
ATOM 4193 C CA . LYS A 1 512 ? -18.867 2.022 25.390 1.00 92.62 512 LYS A CA 1
ATOM 4194 C C . LYS A 1 512 ? -18.144 2.625 26.593 1.00 92.62 512 LYS A C 1
ATOM 4196 O O . LYS A 1 512 ? -17.684 3.759 26.528 1.00 92.62 512 LYS A O 1
ATOM 4201 N N . ASN A 1 513 ? -18.041 1.885 27.693 1.00 91.81 513 ASN A N 1
ATOM 4202 C CA . ASN A 1 513 ? -17.402 2.372 28.915 1.00 91.81 513 ASN A CA 1
ATOM 4203 C C . ASN A 1 513 ? -15.911 2.645 28.696 1.00 91.81 513 ASN A C 1
ATOM 4205 O O . ASN A 1 513 ? -15.382 3.631 29.209 1.00 91.81 513 ASN A O 1
ATOM 4209 N N . PHE A 1 514 ? -15.238 1.804 27.906 1.00 90.56 514 PHE A N 1
ATOM 4210 C CA . PHE A 1 514 ? -13.851 2.045 27.535 1.00 90.56 514 PHE A CA 1
ATOM 4211 C C . PHE A 1 514 ? -13.707 3.278 26.631 1.00 90.56 514 PHE A C 1
ATOM 4213 O O . PHE A 1 514 ? -12.841 4.105 26.898 1.00 90.56 514 PHE A O 1
ATOM 4220 N N . HIS A 1 515 ? -14.571 3.456 25.623 1.00 89.00 515 HIS A N 1
ATOM 4221 C CA . HIS A 1 515 ? -14.614 4.683 24.811 1.00 89.00 515 HIS A CA 1
ATOM 4222 C C . HIS A 1 515 ? -14.803 5.920 25.693 1.00 89.00 515 HIS A C 1
ATOM 4224 O O . HIS A 1 515 ? -13.974 6.826 25.676 1.00 89.00 515 HIS A O 1
ATOM 4230 N N . ASP A 1 516 ? -15.822 5.916 26.548 1.00 85.69 516 ASP A N 1
ATOM 4231 C CA . ASP A 1 516 ? -16.107 7.023 27.457 1.00 85.69 516 ASP A CA 1
ATOM 4232 C C . ASP A 1 516 ? -14.898 7.361 28.337 1.00 85.69 516 ASP A C 1
ATOM 4234 O O . ASP A 1 516 ? -14.555 8.532 28.477 1.00 85.69 516 ASP A O 1
ATOM 4238 N N . MET A 1 517 ? -14.210 6.353 28.883 1.00 85.44 517 MET A N 1
ATOM 4239 C CA . MET A 1 517 ? -12.980 6.546 29.655 1.00 85.44 517 MET A CA 1
ATOM 4240 C C . MET A 1 517 ? -11.880 7.205 28.810 1.00 85.44 517 MET A C 1
ATOM 4242 O O . MET A 1 517 ? -11.257 8.172 29.249 1.00 85.44 517 MET A O 1
ATOM 4246 N N . VAL A 1 518 ? -11.650 6.705 27.593 1.00 80.62 518 VAL A N 1
ATOM 4247 C CA . VAL A 1 518 ? -10.649 7.234 26.657 1.00 80.62 518 VAL A CA 1
ATOM 4248 C C . VAL A 1 518 ? -10.904 8.711 26.349 1.00 80.62 518 VAL A C 1
ATOM 4250 O O . VAL A 1 518 ? -9.977 9.522 26.395 1.00 80.62 518 VAL A O 1
ATOM 4253 N N . PHE A 1 519 ? -12.150 9.077 26.052 1.00 77.38 519 PHE A N 1
ATOM 4254 C CA . PHE A 1 519 ? -12.495 10.428 25.612 1.00 77.38 519 PHE A CA 1
ATOM 4255 C C . PHE A 1 519 ? -12.718 11.408 26.775 1.00 77.38 519 PHE A C 1
ATOM 4257 O O . PHE A 1 519 ? -12.397 12.590 26.629 1.00 77.38 519 PHE A O 1
ATOM 4264 N N . ALA A 1 520 ? -13.144 10.937 27.954 1.00 76.31 520 ALA A N 1
ATOM 4265 C CA . ALA A 1 520 ? -13.250 11.754 29.166 1.00 76.31 520 ALA A CA 1
ATOM 4266 C C . ALA A 1 520 ? -11.880 12.225 29.678 1.00 76.31 520 ALA A C 1
ATOM 4268 O O . ALA A 1 520 ? -11.730 13.378 30.074 1.00 76.31 520 ALA A O 1
ATOM 4269 N N . VAL A 1 521 ? -10.849 11.372 29.612 1.00 69.38 521 VAL A N 1
ATOM 4270 C CA . VAL A 1 521 ? -9.480 11.720 30.047 1.00 69.38 521 VAL A CA 1
ATOM 4271 C C . VAL A 1 521 ? -8.858 12.829 29.185 1.00 69.38 521 VAL A C 1
ATOM 4273 O O . VAL A 1 521 ? -7.926 13.509 29.620 1.00 69.38 521 VAL A O 1
ATOM 4276 N N . HIS A 1 522 ? -9.353 13.048 27.962 1.00 60.38 522 HIS A N 1
ATOM 4277 C CA . HIS A 1 522 ? -8.674 13.901 26.993 1.00 60.38 522 HIS A CA 1
ATOM 4278 C C . HIS A 1 522 ? -9.211 15.317 26.811 1.00 60.38 522 HIS A C 1
ATOM 4280 O O . HIS A 1 522 ? -8.492 16.082 26.169 1.00 60.38 522 HIS A O 1
ATOM 4286 N N . ASN A 1 523 ? -10.377 15.704 27.349 1.00 52.16 523 ASN A N 1
ATOM 4287 C CA . ASN A 1 523 ? -10.942 17.074 27.302 1.00 52.16 523 ASN A CA 1
ATOM 4288 C C . ASN A 1 523 ? -10.871 17.812 25.933 1.00 52.16 523 ASN A C 1
ATOM 4290 O O . ASN A 1 523 ? -11.003 19.032 25.889 1.00 52.16 523 ASN A O 1
ATOM 4294 N N . SER A 1 524 ? -10.609 17.130 24.806 1.00 52.50 524 SER A N 1
ATOM 4295 C CA . SER A 1 524 ? -10.128 17.805 23.580 1.00 52.50 524 SER A CA 1
ATOM 4296 C C . SER A 1 524 ? -10.555 17.180 22.251 1.00 52.50 524 SER A C 1
ATOM 4298 O O . SER A 1 524 ? -10.064 17.594 21.204 1.00 52.50 524 SER A O 1
ATOM 4300 N N . SER A 1 525 ? -11.502 16.241 22.238 1.00 56.00 525 SER A N 1
ATOM 4301 C CA . SER A 1 525 ? -12.104 15.787 20.976 1.00 56.00 525 SER A CA 1
ATOM 4302 C C . SER A 1 525 ? -13.618 15.745 21.103 1.00 56.00 525 SER A C 1
ATOM 4304 O O . SER A 1 525 ? -14.153 15.056 21.967 1.00 56.00 525 SER A O 1
ATOM 4306 N N . LYS A 1 526 ? -14.308 16.514 20.250 1.00 66.31 526 LYS A N 1
ATOM 4307 C CA . LYS A 1 526 ? -15.734 16.306 20.000 1.00 66.31 526 LYS A CA 1
ATOM 4308 C C . LYS A 1 526 ? -15.864 14.891 19.441 1.00 66.31 526 LYS A C 1
ATOM 4310 O O . LYS A 1 526 ? -15.362 14.629 18.349 1.00 66.31 526 LYS A O 1
ATOM 4315 N N . VAL A 1 527 ? -16.463 13.993 20.217 1.00 74.75 527 VAL A N 1
ATOM 4316 C CA . VAL A 1 527 ? -16.826 12.648 19.755 1.00 74.75 527 VAL A CA 1
ATOM 4317 C C . VAL A 1 527 ? -17.723 12.810 18.530 1.00 74.75 527 VAL A C 1
ATOM 4319 O O . VAL A 1 527 ? -18.629 13.647 18.535 1.00 74.75 527 VAL A O 1
ATOM 4322 N N . SER A 1 528 ? -17.455 12.061 17.464 1.00 81.31 528 SER A N 1
ATOM 4323 C CA . SER A 1 528 ? -18.233 12.165 16.233 1.00 81.31 528 SER A CA 1
ATOM 4324 C C . SER A 1 528 ? -19.690 11.765 16.476 1.00 81.31 528 SER A C 1
ATOM 4326 O O . SER A 1 528 ? -19.954 10.765 17.142 1.00 81.31 528 SER A O 1
ATOM 4328 N N . SER A 1 529 ? -20.644 12.479 15.867 1.00 85.50 529 SER A N 1
ATOM 4329 C CA . SER A 1 529 ? -22.055 12.055 15.839 1.00 85.50 529 SER A CA 1
ATOM 4330 C C . SER A 1 529 ? -22.198 10.621 15.318 1.00 85.50 529 SER A C 1
ATOM 4332 O O . SER A 1 529 ? -22.978 9.845 15.861 1.00 85.50 529 SER A O 1
ATOM 4334 N N . LYS A 1 530 ? -21.342 10.223 14.364 1.00 88.50 530 LYS A N 1
ATOM 4335 C CA . LYS A 1 530 ? -21.302 8.863 13.814 1.00 88.50 530 LYS A CA 1
ATOM 4336 C C . LYS A 1 530 ? -21.083 7.793 14.874 1.00 88.50 530 LYS A C 1
ATOM 4338 O O . LYS A 1 530 ? -21.689 6.734 14.775 1.00 88.50 530 LYS A O 1
ATOM 4343 N N . TYR A 1 531 ? -20.243 8.048 15.881 1.00 89.38 531 TYR A N 1
ATOM 4344 C CA . TYR A 1 531 ? -20.026 7.098 16.977 1.00 89.38 531 TYR A CA 1
ATOM 4345 C C . TYR A 1 531 ? -21.336 6.813 17.721 1.00 89.38 531 TYR A C 1
ATOM 4347 O O . TYR A 1 531 ? -21.697 5.652 17.916 1.00 89.38 531 TYR A O 1
ATOM 4355 N N . TYR A 1 532 ? -22.073 7.870 18.076 1.00 90.00 532 TYR A N 1
ATOM 4356 C CA . TYR A 1 532 ? -23.363 7.751 18.750 1.00 90.00 532 TYR A CA 1
ATOM 4357 C C . TYR A 1 532 ? -24.428 7.123 17.847 1.00 90.00 532 TYR A C 1
ATOM 4359 O O . TYR A 1 532 ? -25.173 6.266 18.313 1.00 90.00 532 TYR A O 1
ATOM 4367 N N . GLU A 1 533 ? -24.458 7.459 16.554 1.00 91.69 533 GLU A N 1
ATOM 4368 C CA . GLU A 1 533 ? -25.316 6.784 15.570 1.00 91.69 533 GLU A CA 1
ATOM 4369 C C . GLU A 1 533 ? -25.064 5.270 15.573 1.00 91.69 533 GLU A C 1
ATOM 4371 O O . GLU A 1 533 ? -26.008 4.490 15.693 1.00 91.69 533 GLU A O 1
ATOM 4376 N N . GLY A 1 534 ? -23.801 4.833 15.519 1.00 92.12 534 GLY A N 1
ATOM 4377 C CA . GLY A 1 534 ? -23.435 3.415 15.580 1.00 92.12 534 GLY A CA 1
ATOM 4378 C C . GLY A 1 534 ? -23.795 2.748 16.912 1.00 92.12 534 GLY A C 1
ATOM 4379 O O . GLY A 1 534 ? -24.299 1.621 16.918 1.00 92.12 534 GLY A O 1
ATOM 4380 N N . PHE A 1 535 ? -23.597 3.455 18.030 1.00 94.50 535 PHE A N 1
ATOM 4381 C CA . PHE A 1 535 ? -23.988 3.004 19.366 1.00 94.50 535 PHE A CA 1
ATOM 4382 C C . PHE A 1 535 ? -25.502 2.771 19.454 1.00 94.50 535 PHE A C 1
ATOM 4384 O O . PHE A 1 535 ? -25.925 1.645 19.714 1.00 94.50 535 PHE A O 1
ATOM 4391 N N . PHE A 1 536 ? -26.325 3.787 19.175 1.00 94.25 536 PHE A N 1
ATOM 4392 C CA . PHE A 1 536 ? -27.787 3.684 19.260 1.00 94.25 536 PHE A CA 1
ATOM 4393 C C . PHE A 1 536 ? -28.345 2.667 18.263 1.00 94.25 536 PHE A C 1
ATOM 4395 O O . PHE A 1 536 ? -29.184 1.845 18.633 1.00 94.25 536 PHE A O 1
ATOM 4402 N N . SER A 1 537 ? -27.814 2.649 17.035 1.00 92.94 537 SER A N 1
ATOM 4403 C CA . SER A 1 537 ? -28.195 1.678 15.999 1.00 92.94 537 SER A CA 1
ATOM 4404 C C . SER A 1 537 ? -27.912 0.232 16.393 1.00 92.94 537 SER A C 1
ATOM 4406 O O . SER A 1 537 ? -28.504 -0.675 15.817 1.00 92.94 537 SER A O 1
ATOM 4408 N N . THR A 1 538 ? -26.992 -0.006 17.328 1.00 93.88 538 THR A N 1
ATOM 4409 C CA . THR A 1 538 ? -26.684 -1.345 17.848 1.00 93.88 538 THR A CA 1
ATOM 4410 C C . THR A 1 538 ? -27.476 -1.624 19.123 1.00 93.88 538 THR A C 1
ATOM 4412 O O . THR A 1 538 ? -28.033 -2.709 19.277 1.00 93.88 538 THR A O 1
ATOM 4415 N N . PHE A 1 539 ? -27.593 -0.627 20.004 1.00 94.25 539 PHE A N 1
ATOM 4416 C CA . PHE A 1 539 ? -28.257 -0.728 21.300 1.00 94.25 539 PHE A CA 1
ATOM 4417 C C . PHE A 1 539 ? -29.704 -1.220 21.180 1.00 94.25 539 PHE A C 1
ATOM 4419 O O . PHE A 1 539 ? -30.083 -2.185 21.838 1.00 94.25 539 PHE A O 1
ATOM 4426 N N . VAL A 1 540 ? -30.490 -0.654 20.260 1.00 92.69 540 VAL A N 1
ATOM 4427 C CA . VAL A 1 540 ? -31.919 -0.995 20.088 1.00 92.69 540 VAL A CA 1
ATOM 4428 C C . VAL A 1 540 ? -32.191 -2.409 19.553 1.00 92.69 540 VAL A C 1
ATOM 4430 O O . VAL A 1 540 ? -33.346 -2.807 19.401 1.00 92.69 540 VAL A O 1
ATOM 4433 N N . TYR A 1 541 ? -31.152 -3.186 19.231 1.00 90.88 541 TYR A N 1
ATOM 4434 C CA . TYR A 1 541 ? -31.289 -4.585 18.811 1.00 90.88 541 TYR A CA 1
ATOM 4435 C C . TYR A 1 541 ? -31.151 -5.579 19.967 1.00 90.88 541 TYR A C 1
ATOM 4437 O O . TYR A 1 541 ? -31.439 -6.766 19.783 1.00 90.88 541 TYR A O 1
ATOM 4445 N N . PHE A 1 542 ? -30.750 -5.125 21.155 1.00 90.62 542 PHE A N 1
ATOM 4446 C CA . PHE A 1 542 ? -30.690 -5.979 22.333 1.00 90.62 542 PHE A CA 1
ATOM 4447 C C . PHE A 1 542 ? -32.086 -6.184 22.943 1.00 90.62 542 PHE A C 1
ATOM 4449 O O . PHE A 1 542 ? -32.829 -5.223 23.123 1.00 90.62 542 PHE A O 1
ATOM 4456 N N . PRO A 1 543 ? -32.459 -7.425 23.308 1.00 84.44 543 PRO A N 1
ATOM 4457 C CA . PRO A 1 543 ? -33.807 -7.734 23.792 1.00 84.44 543 PRO A CA 1
ATOM 4458 C C . PRO A 1 543 ? -34.092 -7.231 25.215 1.00 84.44 543 PRO A C 1
ATOM 4460 O O . PRO A 1 543 ? -35.246 -7.222 25.623 1.00 84.44 543 PRO A O 1
ATOM 4463 N N . TYR A 1 544 ? -33.059 -6.855 25.971 1.00 83.12 544 TYR A N 1
ATOM 4464 C CA . TYR A 1 544 ? -33.165 -6.409 27.366 1.00 83.12 544 TYR A CA 1
ATOM 4465 C C . TYR A 1 544 ? -33.155 -4.884 27.506 1.00 83.12 544 TYR A C 1
ATOM 4467 O O . TYR A 1 544 ? -33.151 -4.374 28.622 1.00 83.12 544 TYR A O 1
ATOM 4475 N N . VAL A 1 545 ? -33.098 -4.160 26.387 1.00 86.50 545 VAL A N 1
ATOM 4476 C CA . VAL A 1 545 ? -33.117 -2.699 26.398 1.00 86.50 545 VAL A CA 1
ATOM 4477 C C . VAL A 1 545 ? -34.531 -2.224 26.670 1.00 86.50 545 VAL A C 1
ATOM 4479 O O . VAL A 1 545 ? -35.474 -2.624 25.990 1.00 86.50 545 VAL A O 1
ATOM 4482 N N . ASP A 1 546 ? -34.662 -1.356 27.665 1.00 88.88 546 ASP A N 1
ATOM 4483 C CA . ASP A 1 546 ? -35.900 -0.675 27.995 1.00 88.88 546 ASP A CA 1
ATOM 4484 C C . ASP A 1 546 ? -35.847 0.806 27.593 1.00 88.88 546 ASP A C 1
ATOM 4486 O O . ASP A 1 546 ? -34.796 1.382 27.284 1.00 88.88 546 ASP A O 1
ATOM 4490 N N . ARG A 1 547 ? -37.023 1.440 27.598 1.00 90.44 547 ARG A N 1
ATOM 4491 C CA . ARG A 1 547 ? -37.167 2.868 27.299 1.00 90.44 547 ARG A CA 1
ATOM 4492 C C . ARG A 1 547 ? -36.295 3.729 28.214 1.00 90.44 547 ARG A C 1
ATOM 4494 O O . ARG A 1 547 ? -35.681 4.677 27.737 1.00 90.44 547 ARG A O 1
ATOM 4501 N N . GLN A 1 548 ? -36.241 3.414 29.510 1.00 91.75 548 GLN A N 1
ATOM 4502 C CA . GLN A 1 548 ? -35.507 4.221 30.489 1.00 91.75 548 GLN A CA 1
ATOM 4503 C C . GLN A 1 548 ? -34.009 4.252 30.176 1.00 91.75 548 GLN A C 1
ATOM 4505 O O . GLN A 1 548 ? -33.408 5.325 30.197 1.00 91.75 548 GLN A O 1
ATOM 4510 N N . SER A 1 549 ? -33.422 3.113 29.800 1.00 90.50 549 SER A N 1
ATOM 4511 C CA . SER A 1 549 ? -32.013 3.043 29.410 1.00 90.50 549 SER A CA 1
ATOM 4512 C C . SER A 1 549 ? -31.733 3.815 28.120 1.00 90.50 549 SER A C 1
ATOM 4514 O O . SER A 1 549 ? -30.709 4.491 28.015 1.00 90.50 549 SER A O 1
ATOM 4516 N N . LEU A 1 550 ? -32.638 3.748 27.135 1.00 90.62 550 LEU A N 1
ATOM 4517 C CA . LEU A 1 550 ? -32.494 4.503 25.888 1.00 90.62 550 LEU A CA 1
ATOM 4518 C C . LEU A 1 550 ? -32.532 6.015 26.140 1.00 90.62 550 LEU A C 1
ATOM 4520 O O . LEU A 1 550 ? -31.633 6.727 25.692 1.00 90.62 550 LEU A O 1
ATOM 4524 N N . VAL A 1 551 ? -33.528 6.486 26.894 1.00 91.75 551 VAL A N 1
ATOM 4525 C CA . VAL A 1 551 ? -33.677 7.900 27.271 1.00 91.75 551 VAL A CA 1
ATOM 4526 C C . VAL A 1 551 ? -32.456 8.383 28.054 1.00 91.75 551 VAL A C 1
ATOM 4528 O O . VAL A 1 551 ? -31.880 9.408 27.705 1.00 91.75 551 VAL A O 1
ATOM 4531 N N . PHE A 1 552 ? -31.972 7.596 29.020 1.00 92.38 552 PHE A N 1
ATOM 4532 C CA . PHE A 1 552 ? -30.759 7.913 29.776 1.00 92.38 552 PHE A CA 1
ATOM 4533 C C . PHE A 1 552 ? -29.543 8.169 28.871 1.00 92.38 552 PHE A C 1
ATOM 4535 O O . PHE A 1 552 ? -28.784 9.120 29.087 1.00 92.38 552 PHE A O 1
ATOM 4542 N N . TYR A 1 553 ? -29.339 7.348 27.837 1.00 90.56 553 TYR A N 1
ATOM 4543 C CA . TYR A 1 553 ? -28.223 7.546 26.913 1.00 90.56 553 TYR A CA 1
ATOM 4544 C C . TYR A 1 553 ? -28.428 8.728 25.961 1.00 90.56 553 TYR A C 1
ATOM 4546 O O . TYR A 1 553 ? -27.447 9.398 25.633 1.00 90.56 553 TYR A O 1
ATOM 4554 N N . ILE A 1 554 ? -29.666 9.022 25.550 1.00 89.12 554 ILE A N 1
ATOM 4555 C CA . ILE A 1 554 ? -29.987 10.224 24.762 1.00 89.12 554 ILE A CA 1
ATOM 4556 C C . ILE A 1 554 ? -29.723 11.488 25.591 1.00 89.12 554 ILE A C 1
ATOM 4558 O O . ILE A 1 554 ? -29.077 12.414 25.101 1.00 89.12 554 ILE A O 1
ATOM 4562 N N . ASP A 1 555 ? -30.126 11.501 26.861 1.00 88.62 555 ASP A N 1
ATOM 4563 C CA . ASP A 1 555 ? -29.853 12.605 27.786 1.00 88.62 555 ASP A CA 1
ATOM 4564 C C . ASP A 1 555 ? -28.355 12.771 28.056 1.00 88.62 555 ASP A C 1
ATOM 4566 O O . ASP A 1 555 ? -27.827 13.881 28.106 1.00 88.62 555 ASP A O 1
ATOM 4570 N N . THR A 1 556 ? -27.627 11.660 28.178 1.00 86.56 556 THR A N 1
ATOM 4571 C CA . THR A 1 556 ? -26.166 11.701 28.316 1.00 86.56 556 THR A CA 1
ATOM 4572 C C . THR A 1 556 ? -25.511 12.310 27.072 1.00 86.56 556 THR A C 1
ATOM 4574 O O . THR A 1 556 ? -24.538 13.057 27.188 1.00 86.56 556 THR A O 1
ATOM 4577 N N . TYR A 1 557 ? -26.028 12.005 25.877 1.00 86.12 557 TYR A N 1
ATOM 4578 C CA . TYR A 1 557 ? -25.547 12.583 24.625 1.00 86.12 557 TYR A CA 1
ATOM 4579 C C . TYR A 1 557 ? -25.788 14.095 24.578 1.00 86.12 557 TYR A C 1
ATOM 4581 O O . TYR A 1 557 ? -24.827 14.842 24.396 1.00 86.12 557 TYR A O 1
ATOM 4589 N N . THR A 1 558 ? -27.019 14.553 24.825 1.00 84.12 558 THR A N 1
ATOM 4590 C CA . THR A 1 558 ? -27.369 15.985 24.797 1.00 84.12 558 THR A CA 1
ATOM 4591 C C . THR A 1 558 ? -26.581 16.795 25.817 1.00 84.12 558 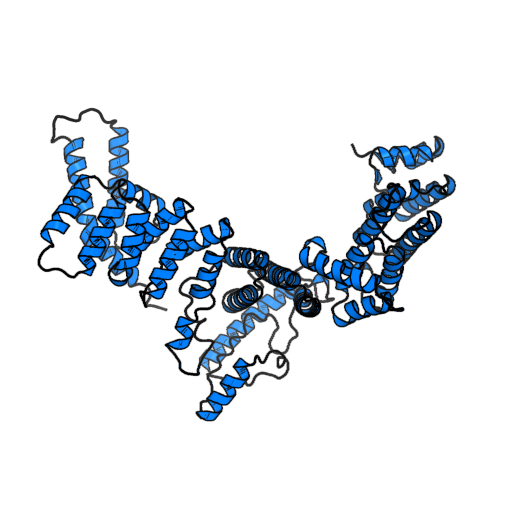THR A C 1
ATOM 4593 O O . THR A 1 558 ? -26.071 17.868 25.495 1.00 84.12 558 THR A O 1
ATOM 4596 N N . GLN A 1 559 ? -26.393 16.264 27.027 1.00 82.12 559 GLN A N 1
ATOM 4597 C CA . GLN A 1 559 ? -25.559 16.906 28.046 1.00 82.12 559 GLN A CA 1
ATOM 4598 C C . GLN A 1 559 ? -24.097 17.039 27.602 1.00 82.12 559 GLN A C 1
ATOM 4600 O O . GLN A 1 559 ? -23.460 18.056 27.875 1.00 82.12 559 GLN A O 1
ATOM 4605 N N . ARG A 1 560 ? -23.554 16.034 26.901 1.00 77.19 560 ARG A N 1
ATOM 4606 C CA . ARG A 1 560 ? -22.167 16.045 26.408 1.00 77.19 560 ARG A CA 1
ATOM 4607 C C . ARG A 1 560 ? -21.969 16.929 25.177 1.00 77.19 560 ARG A C 1
ATOM 4609 O O . ARG A 1 560 ? -20.882 17.481 25.018 1.00 77.19 560 ARG A O 1
ATOM 4616 N N . THR A 1 561 ? -22.967 17.058 24.304 1.00 73.88 561 THR A N 1
ATOM 4617 C CA . THR A 1 561 ? -22.885 17.907 23.102 1.00 73.88 561 THR A CA 1
ATOM 4618 C C . THR A 1 561 ? -23.269 19.362 23.350 1.00 73.88 561 THR A C 1
ATOM 4620 O O . THR A 1 561 ? -22.920 20.223 22.540 1.00 73.88 561 THR A O 1
ATOM 4623 N N . GLY A 1 562 ? -23.928 19.664 24.471 1.00 69.44 562 GLY A N 1
ATOM 4624 C CA . GLY A 1 562 ? -24.274 21.028 24.864 1.00 69.44 562 GLY A CA 1
ATOM 4625 C C . GLY A 1 562 ? -25.116 21.744 23.803 1.00 69.44 562 GLY A C 1
ATOM 4626 O O . GLY A 1 562 ? -26.046 21.177 23.242 1.00 69.44 562 GLY A O 1
ATOM 4627 N N . THR A 1 563 ? -24.784 23.000 23.496 1.00 57.47 563 THR A N 1
ATOM 4628 C CA . THR A 1 563 ? -25.528 23.835 22.531 1.00 57.47 563 THR A CA 1
ATOM 4629 C C . THR A 1 563 ? -25.355 23.427 21.067 1.00 57.47 563 THR A C 1
ATOM 4631 O O . THR A 1 563 ? -26.097 23.919 20.222 1.00 57.47 563 THR A O 1
ATOM 4634 N N . ASP A 1 564 ? -24.392 22.556 20.751 1.00 63.12 564 ASP A N 1
ATOM 4635 C CA . ASP A 1 564 ? -24.102 22.153 19.370 1.00 63.12 564 ASP A CA 1
ATOM 4636 C C . ASP A 1 564 ? -25.011 21.020 18.864 1.00 63.12 564 ASP A C 1
ATOM 4638 O O . ASP A 1 564 ? -24.939 20.738 17.670 1.00 63.12 564 ASP A O 1
ATOM 4642 N N . ASN A 1 565 ? -25.813 20.382 19.747 1.00 64.62 565 ASN A N 1
ATOM 4643 C CA . ASN A 1 565 ? -26.766 19.275 19.506 1.00 64.62 565 ASN A CA 1
ATOM 4644 C C . ASN A 1 565 ? -26.780 18.759 18.062 1.00 64.62 565 ASN A C 1
ATOM 4646 O O . ASN A 1 565 ? -27.709 19.015 17.293 1.00 64.62 565 ASN A O 1
ATOM 4650 N N . LEU A 1 566 ? -25.715 18.043 17.689 1.00 77.00 566 LEU A N 1
ATOM 4651 C CA . LEU A 1 566 ? -25.571 17.582 16.319 1.00 77.00 566 LEU A CA 1
ATOM 4652 C C . LEU A 1 566 ? -26.692 16.571 16.047 1.00 77.00 566 LEU A C 1
ATOM 4654 O O . LEU A 1 566 ? -26.835 15.617 16.821 1.00 77.00 566 LEU A O 1
ATOM 4658 N N . PRO A 1 567 ? -27.490 16.762 14.985 1.00 86.31 567 PRO A N 1
ATOM 4659 C CA . PRO A 1 567 ? -28.506 15.793 14.621 1.00 86.31 567 PRO A CA 1
ATOM 4660 C C . PRO A 1 567 ? -27.837 14.454 14.293 1.00 86.31 567 PRO A C 1
ATOM 4662 O O . PRO A 1 567 ? -26.820 14.402 13.598 1.00 86.31 567 PRO A O 1
ATOM 4665 N N . LEU A 1 568 ? -28.413 13.384 14.829 1.00 89.75 568 LEU A N 1
ATOM 4666 C CA . LEU A 1 568 ? -28.064 11.996 14.571 1.00 89.75 568 LEU A CA 1
ATOM 4667 C C . LEU A 1 568 ? -28.947 11.478 13.439 1.00 89.75 568 LEU A C 1
ATOM 4669 O O . LEU A 1 568 ? -30.169 11.643 13.484 1.00 89.75 568 LEU A O 1
ATOM 4673 N N . TYR A 1 569 ? -28.341 10.831 12.450 1.00 91.25 569 TYR A N 1
ATOM 4674 C CA . TYR A 1 569 ? -29.055 10.319 11.288 1.00 91.25 569 TYR A CA 1
ATOM 4675 C C . TYR A 1 569 ? -29.058 8.794 11.255 1.00 91.25 569 TYR A C 1
ATOM 4677 O O . TYR A 1 569 ? -28.014 8.144 11.280 1.00 91.25 569 TYR A O 1
ATOM 4685 N N . PHE A 1 570 ? -30.253 8.222 11.144 1.00 91.19 570 PHE A N 1
ATOM 4686 C CA . PHE A 1 570 ? -30.474 6.781 11.143 1.00 91.19 570 PHE A CA 1
ATOM 4687 C C . PHE A 1 570 ? -31.125 6.326 9.838 1.00 91.19 570 PHE A C 1
ATOM 4689 O O . PHE A 1 570 ? -31.957 7.028 9.259 1.00 91.19 570 PHE A O 1
ATOM 4696 N N . ASN A 1 571 ? -30.775 5.123 9.375 1.00 91.62 571 ASN A N 1
ATOM 4697 C CA . ASN A 1 571 ? -31.534 4.478 8.303 1.00 91.62 571 ASN A CA 1
ATOM 4698 C C . ASN A 1 571 ? -32.970 4.182 8.774 1.00 91.62 571 ASN A C 1
ATOM 4700 O O . ASN A 1 571 ? -33.264 4.187 9.968 1.00 91.62 571 ASN A O 1
ATOM 4704 N N . GLU A 1 572 ? -33.866 3.889 7.833 1.00 92.00 572 GLU A N 1
ATOM 4705 C CA . GLU A 1 572 ? -35.281 3.655 8.131 1.00 92.00 572 GLU A CA 1
ATOM 4706 C C . GLU A 1 572 ? -35.516 2.567 9.186 1.00 92.00 572 GLU A C 1
ATOM 4708 O O . GLU A 1 572 ? -36.324 2.746 10.095 1.00 92.00 572 GLU A O 1
ATOM 4713 N N . THR A 1 573 ? -34.791 1.453 9.097 1.00 90.56 573 THR A N 1
ATOM 4714 C CA . THR A 1 573 ? -34.946 0.328 10.024 1.00 90.56 573 THR A CA 1
ATOM 4715 C C . THR A 1 573 ? -34.542 0.679 11.453 1.00 90.56 573 THR A C 1
ATOM 4717 O O . THR A 1 573 ? -35.261 0.345 12.393 1.00 90.56 573 THR A O 1
ATOM 4720 N N . ASP A 1 574 ? -33.414 1.365 11.624 1.00 90.94 574 ASP A N 1
ATOM 4721 C CA . ASP A 1 574 ? -32.890 1.752 12.931 1.00 90.94 574 ASP A CA 1
ATOM 4722 C C . ASP A 1 574 ? -33.722 2.890 13.521 1.00 90.94 574 ASP A C 1
ATOM 4724 O O . ASP A 1 574 ? -34.075 2.834 14.697 1.00 90.94 574 ASP A O 1
ATOM 4728 N N . TYR A 1 575 ? -34.120 3.858 12.689 1.00 92.38 575 TYR A N 1
ATOM 4729 C CA . TYR A 1 575 ? -35.024 4.940 13.067 1.00 92.38 575 TYR A CA 1
ATOM 4730 C C . TYR A 1 575 ? -36.342 4.381 13.607 1.00 92.38 575 TYR A C 1
ATOM 4732 O O . TYR A 1 575 ? -36.691 4.647 14.751 1.00 92.38 575 TYR A O 1
ATOM 4740 N N . ASN A 1 576 ? -37.033 3.532 12.840 1.00 90.69 576 ASN A N 1
ATOM 4741 C CA . ASN A 1 576 ? -38.320 2.965 13.252 1.00 90.69 576 ASN A CA 1
ATOM 4742 C C . ASN A 1 576 ? -38.211 2.162 14.556 1.00 90.69 576 ASN A C 1
ATOM 4744 O O . ASN A 1 576 ? -39.117 2.210 15.386 1.00 90.69 576 ASN A O 1
ATOM 4748 N N . LYS A 1 577 ? -37.095 1.452 14.770 1.00 90.00 577 LYS A N 1
ATOM 4749 C CA . LYS A 1 577 ? -36.842 0.755 16.036 1.00 90.00 577 LYS A CA 1
ATOM 4750 C C . LYS A 1 577 ? -36.641 1.711 17.199 1.00 90.00 577 LYS A C 1
ATOM 4752 O O . LYS A 1 577 ? -37.243 1.488 18.239 1.00 90.00 577 LYS A O 1
ATOM 4757 N N . ILE A 1 578 ? -35.828 2.754 17.035 1.00 90.88 578 ILE A N 1
ATOM 4758 C CA . ILE A 1 578 ? -35.631 3.782 18.065 1.00 90.88 578 ILE A CA 1
ATOM 4759 C C . ILE A 1 578 ? -36.976 4.428 18.413 1.00 90.88 578 ILE A C 1
ATOM 4761 O O . ILE A 1 578 ? -37.329 4.503 19.586 1.00 90.88 578 ILE A O 1
ATOM 4765 N N . MET A 1 579 ? -37.760 4.801 17.399 1.00 89.62 579 MET A N 1
ATOM 4766 C CA . MET A 1 579 ? -39.078 5.414 17.577 1.00 89.62 579 MET A CA 1
ATOM 4767 C C . MET A 1 579 ? -40.061 4.507 18.315 1.00 89.62 579 MET A C 1
ATOM 4769 O O . MET A 1 579 ? -40.860 4.998 19.101 1.00 89.62 579 MET A O 1
ATOM 4773 N N . HIS A 1 580 ? -39.978 3.188 18.132 1.00 89.12 580 HIS A N 1
ATOM 4774 C CA . HIS A 1 580 ? -40.833 2.239 18.847 1.00 89.12 580 HIS A CA 1
ATOM 4775 C C . HIS A 1 580 ? -40.628 2.252 20.374 1.00 89.12 580 HIS A C 1
ATOM 4777 O O . HIS A 1 580 ? -41.546 1.904 21.114 1.00 89.12 580 HIS A O 1
ATOM 4783 N N . PHE A 1 581 ? -39.446 2.649 20.856 1.00 87.69 581 PHE A N 1
ATOM 4784 C CA . PHE A 1 581 ? -39.159 2.748 22.291 1.00 87.69 581 PHE A CA 1
ATOM 4785 C C . PHE A 1 581 ? -39.579 4.086 22.913 1.00 87.69 581 PHE A C 1
ATOM 4787 O O . PHE A 1 581 ? -39.690 4.170 24.138 1.00 87.69 581 PHE A O 1
ATOM 4794 N N . LEU A 1 582 ? -39.774 5.131 22.105 1.00 89.19 582 LEU A N 1
ATOM 4795 C CA . LEU A 1 582 ? -40.020 6.494 22.572 1.00 89.19 582 LEU A CA 1
ATOM 4796 C C . LEU A 1 582 ? -41.523 6.790 22.652 1.00 89.19 582 LEU A C 1
ATOM 4798 O O . LEU A 1 582 ? -42.305 6.382 21.799 1.00 89.19 582 LEU A O 1
ATOM 4802 N N . THR A 1 583 ? -41.930 7.513 23.694 1.00 89.56 583 THR A N 1
ATOM 4803 C CA . THR A 1 583 ? -43.304 8.024 23.839 1.00 89.56 583 THR A CA 1
ATOM 4804 C C . THR A 1 583 ? -43.476 9.354 23.111 1.00 89.56 583 THR A C 1
ATOM 4806 O O . THR A 1 583 ? -42.493 10.020 22.794 1.00 89.56 583 THR A O 1
ATOM 4809 N N . ASP A 1 584 ? -44.719 9.798 22.913 1.00 84.94 584 ASP A N 1
ATOM 4810 C CA . ASP A 1 584 ? -45.016 11.094 22.284 1.00 84.94 584 ASP A CA 1
ATOM 4811 C C . ASP A 1 584 ? -44.334 12.283 22.986 1.00 84.94 584 ASP A C 1
ATOM 4813 O O . ASP A 1 584 ? -43.942 13.252 22.334 1.00 84.94 584 ASP A O 1
ATOM 4817 N N . ASP A 1 585 ? -44.152 12.218 24.308 1.00 86.56 585 ASP A N 1
ATOM 4818 C CA . ASP A 1 585 ? -43.459 13.270 25.057 1.00 86.56 585 ASP A CA 1
ATOM 4819 C C . ASP A 1 585 ? -41.935 13.205 24.883 1.00 86.56 585 ASP A C 1
ATOM 4821 O O . ASP A 1 585 ? -41.299 14.246 24.710 1.00 86.56 585 ASP A O 1
ATOM 4825 N N . ASP A 1 586 ? -41.345 12.005 24.819 1.00 87.25 586 ASP A N 1
ATOM 4826 C CA . ASP A 1 586 ? -39.925 11.859 24.463 1.00 87.25 586 ASP A CA 1
ATOM 4827 C C . ASP A 1 586 ? -39.679 12.361 23.035 1.00 87.25 586 ASP A C 1
ATOM 4829 O O . ASP A 1 586 ? -38.687 13.029 22.757 1.00 87.25 586 ASP A O 1
ATOM 4833 N N . MET A 1 587 ? -40.614 12.085 22.126 1.00 81.88 587 MET A N 1
ATOM 4834 C CA . MET A 1 587 ? -40.555 12.530 20.739 1.00 81.88 587 MET A CA 1
ATOM 4835 C C . MET A 1 587 ? -40.553 14.049 20.629 1.00 81.88 587 MET A C 1
ATOM 4837 O O . MET A 1 587 ? -39.715 14.606 19.919 1.00 81.88 587 MET A O 1
ATOM 4841 N N . LYS A 1 588 ? -41.409 14.751 21.380 1.00 83.88 588 LYS A N 1
ATOM 4842 C CA . LYS A 1 588 ? -41.358 16.222 21.445 1.00 83.88 588 LYS A CA 1
ATOM 4843 C C . LYS A 1 588 ? -39.975 16.708 21.877 1.00 83.88 588 LYS A C 1
ATOM 4845 O O . LYS A 1 588 ? -39.440 17.629 21.257 1.00 83.88 588 LYS A O 1
ATOM 4850 N N . ASN A 1 589 ? -39.373 16.047 22.865 1.00 84.50 589 ASN A N 1
ATOM 4851 C CA . ASN A 1 589 ? -38.074 16.428 23.412 1.00 84.50 589 ASN A CA 1
ATOM 4852 C C . ASN A 1 589 ? -36.902 16.111 22.469 1.00 84.50 589 ASN A C 1
ATOM 4854 O O . ASN A 1 589 ? -35.978 16.915 22.376 1.00 84.50 589 ASN A O 1
ATOM 4858 N N . TYR A 1 590 ? -36.938 14.999 21.728 1.00 86.31 590 TYR A N 1
ATOM 4859 C CA . TYR A 1 590 ? -35.775 14.494 20.984 1.00 86.31 590 TYR A CA 1
ATOM 4860 C C . TYR A 1 590 ? -35.911 14.500 19.451 1.00 86.31 590 TYR A C 1
ATOM 4862 O O . TYR A 1 590 ? -34.934 14.182 18.772 1.00 86.31 590 TYR A O 1
ATOM 4870 N N . HIS A 1 591 ? -37.053 14.899 18.870 1.00 81.75 591 HIS A N 1
ATOM 4871 C CA . HIS A 1 591 ? -37.253 14.893 17.404 1.00 81.75 591 HIS A CA 1
ATOM 4872 C C . HIS A 1 591 ? -36.216 15.722 16.629 1.00 81.75 591 HIS A C 1
ATOM 4874 O O . HIS A 1 591 ? -35.874 15.384 15.503 1.00 81.75 591 HIS A O 1
ATOM 4880 N N . HIS A 1 592 ? -35.700 16.798 17.226 1.00 82.12 592 HIS A N 1
ATOM 4881 C CA . HIS A 1 592 ? -34.679 17.646 16.611 1.00 82.12 592 HIS A CA 1
ATOM 4882 C C . HIS A 1 592 ? -33.291 16.979 16.580 1.00 82.12 592 HIS A C 1
ATOM 4884 O O . HIS A 1 592 ? -32.419 17.391 15.818 1.00 82.12 592 HIS A O 1
ATOM 4890 N N . ILE A 1 593 ? -33.090 15.936 17.389 1.00 85.06 593 ILE A N 1
ATOM 4891 C CA . ILE A 1 593 ? -31.828 15.206 17.523 1.00 85.06 593 ILE A CA 1
ATOM 4892 C C . ILE A 1 593 ? -31.861 13.938 16.679 1.00 85.06 593 ILE A C 1
ATOM 4894 O O . ILE A 1 593 ? -30.899 13.660 15.975 1.00 85.06 593 ILE A O 1
ATOM 4898 N N . ILE A 1 594 ? -32.945 13.164 16.732 1.00 88.31 594 ILE A N 1
ATOM 4899 C CA . ILE A 1 594 ? -33.029 11.853 16.080 1.00 88.31 594 ILE A CA 1
ATOM 4900 C C . ILE A 1 594 ? -33.752 11.993 14.744 1.00 88.31 594 ILE A C 1
ATOM 4902 O O . ILE A 1 594 ? -34.971 12.146 14.695 1.00 88.31 594 ILE A O 1
ATOM 4906 N N . ASN A 1 595 ? -32.997 11.891 13.654 1.00 88.25 595 ASN A N 1
ATOM 4907 C CA . ASN A 1 595 ? -33.483 12.117 12.300 1.00 88.25 595 ASN A CA 1
ATOM 4908 C C . ASN A 1 595 ? -33.348 10.859 11.434 1.00 88.25 595 ASN A C 1
ATOM 4910 O O . ASN A 1 595 ? -32.451 10.033 11.620 1.00 88.25 595 ASN A O 1
ATOM 4914 N N . LYS A 1 596 ? -34.242 10.719 10.454 1.00 88.12 596 LYS A N 1
ATOM 4915 C CA . LYS A 1 596 ? -34.146 9.700 9.403 1.00 88.12 596 LYS A CA 1
ATOM 4916 C C . LYS A 1 596 ? -33.253 10.233 8.274 1.00 88.12 596 LYS A C 1
ATOM 4918 O O . LYS A 1 596 ? -33.375 11.399 7.904 1.00 88.12 596 LYS A O 1
ATOM 4923 N N . VAL A 1 597 ? -32.360 9.402 7.732 1.00 83.31 597 VAL A N 1
ATOM 4924 C CA . VAL A 1 597 ? -31.613 9.720 6.498 1.00 83.31 597 VAL A CA 1
ATOM 4925 C C . VAL A 1 597 ? -32.614 9.866 5.348 1.00 83.31 597 VAL A C 1
ATOM 4927 O O . VAL A 1 597 ? -33.481 9.004 5.192 1.00 83.31 597 VAL A O 1
ATOM 4930 N N . ALA A 1 598 ? -32.505 10.967 4.599 1.00 60.91 598 ALA A N 1
ATOM 4931 C CA . ALA A 1 598 ? -33.375 11.291 3.468 1.00 60.91 598 ALA A CA 1
ATOM 4932 C C . ALA A 1 598 ? -33.234 10.309 2.298 1.00 60.91 598 ALA A C 1
ATOM 4934 O O . ALA A 1 598 ? -32.091 9.859 2.041 1.00 60.91 598 ALA A O 1
#

Organism: Pichia sorbitophila (strain ATCC MYA-4447 / BCRC 22081 / CBS 7064 / NBRC 10061 / NRRL Y-12695) (NCBI:txid559304)

Sequence (598 aa):
MAQNALPSSAIFKSIRREIFPRFLAAKRQYSVVHKGLDATTKDKDPMELKQKDREWIKIEDILTKRTCSGSRVDILSLMNEISTYPEESLRDLRRRLDEMKYGETKEIRDTMTLQCMLGDTTVSNQEIFAFIADRCESLQAQIIEVFLARLLSQGLLNNATSLLHICFKKVKDFTLSNEMWSLFTCRVCEFGHYLGSCLIYHELIDNHTRSEENYPGSLVNASFLDAPFLLSPNQLSYLGIVFQRHNDSLRIEGLLLYFKTYYSYLGHRETYKSLKFSLLEATSSKGNLDDALDIYRSLVKSFHGYYKKAPYSEIRKNAMVASFDHFRERRDNIKHNNVRIPDDSFADIENSIDILEESSAKNFQLDLYKPFIEENIFSRPHYPSQPLISGVIKVNDLPVFTDLLKANIEKLMKSPLKEKIGTLHQIVSDSHFSLYQYILRALSDLGYLKESLVFLQRIPILYPKVKFARFFSDQDFLQLYFHIKNLLLMKSSGYDNSYSKIELYDIFIGIKNFHDMVFAVHNSSKVSSKYYEGFFSTFVYFPYVDRQSLVFYIDTYTQRTGTDNLPLYFNETDYNKIMHFLTDDDMKNYHHIINKVA

Secondary structure (DSSP, 8-state):
---TTSHHHHHHHHHHHHHHHHHHHHHHHHHHHHHTSSTT---S-HHHHHHHHHHHHHHHHHHHSS---S----HHHHHHHHTT--HHHHHHHHHHHHHTTTTS-HHHHHHHHHHHHHH-TTS-HHHHHHHHHHHGGGS-HHHHHHHHHHHHHTT-HHHHHHHHHHHHHH-TT----HHHHHHHHHHHHHHT-HHHHHHHIIIIIS-HHHHHHS-TT--TTTTTS--SS---HHHHHHHHHHHHHTT-HHHHHHHHHHHHHHS-TTTTHHHHHHHHHHHHHHHHTTT-HHHHHHHHHHHHHTBGGGS--S-HHHHHHHHHHHHHHHHHHHHHHHHHT--PPPPGGGGGG--HHHHHHHHHHHHHT----------S--SPTTSPPPP-B-S---GGG-HHHHHHHHHHHHHHHHSS-S-HHHHHHHHHHHS-GGGHHHHHHHHHHTT-HHHHHHHHHHHHHH-TTS-HHHH--HHHHHHHHHHHHHHHH--S-SSS----HHHHHHHHHHHHHHHHHHHHTTS-----HHHHHHHHHHHTTSTT--HHHHHHHHHHHHHHHGGG-PPEEE-HHHHHHHHHH--HHHHHHHTTTEEE--

Foldseek 3Di:
DPDPPPPVVVVLVVCLVPVVVVLVVVVVVLCCQPVDPDPPDDDDDPVVVVVVVVVSVVVNCVSPDPDDPDDDPPVVVVLVVLQPDPVVVLVVLVVVLVVVPDDDDPLVNLQSVLSSLLNDPPRDLVNSLVSCLVCVQSYDLVSVLSSLVVCLVVLVLVSSLVSVVSNVVPHVPRDDDQVSVVSLLVSCLVVLPLSSLVVCCCQQQNPPVVVPPPDDQDDPPVVLPCRVYDDDLVSLLSSLVSCLVVLNLVSLVSSLVNCLSPHACQVNVVSNLSSLLSNLSSPLVVLDLVVSLVSLLVNQQQEQLQDPDDDLVVLSVLLVVLVVVVVVVLVVCVVPVDDDDQDCPPVPPPDPSVVSNVVVCVVVVHDDSPSPCPRNQSARRVGDGDNNHYDGDDLVSRVSSLVSLLVVLVVLVPDPDPPSLVVVVVSCVVRPLQCLLSNLLSCLVQPVLVSSLVSLLCSCVSPVPDQLVSNDDLVSLLSSLVSLQVLLVDPDDPHPDDDDLVRSVVSLVSSVVSVCVSVVVPVDDDRDLVSVLSSLLSQLSRPPDALVNLLVVVVVVCVSCDPVLAAREHEPVSLVSSVVRDDPVSCVVCVRRYYYDD

pLDDT: mean 73.15, std 19.81, range [24.05, 97.56]

Radius of gyration: 34.71 Å; chains: 1; bounding box: 91×53×98 Å